Protein 4CHB (pdb70)

Structure (mmCIF, N/CA/C/O backbone):
data_4CHB
#
_entry.id   4CHB
#
_cell.length_a   117.700
_cell.length_b   117.700
_cell.length_c   106.650
_cell.angle_alpha   90.00
_cell.angle_beta   90.00
_cell.angle_gamma   90.00
#
_symmetry.space_group_name_H-M   'P 43 21 2'
#
loop_
_entity.id
_entity.type
_entity.pdbx_description
1 polymer 'KELCH-LIKE PROTEIN 2'
2 polymer 'SERINE/THREONINE-PROTEIN KINASE WNK4'
3 non-polymer 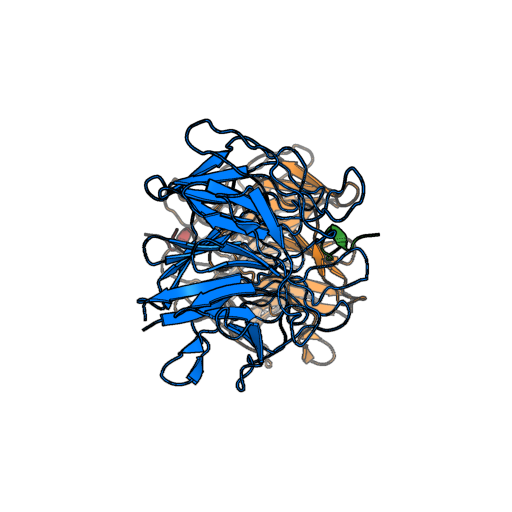1,2-ETHANEDIOL
4 non-polymer 'SULFATE ION'
5 non-polymer 'DODECAETHYLENE GLYCOL'
6 water water
#
loop_
_atom_site.group_PDB
_atom_site.id
_atom_site.type_symbol
_atom_site.label_a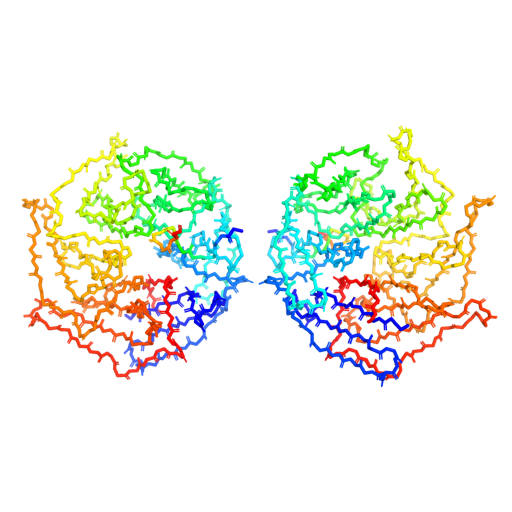tom_id
_atom_site.label_alt_id
_atom_site.label_comp_id
_atom_site.label_asym_id
_atom_site.label_entity_id
_atom_site.label_seq_id
_atom_site.pdbx_PDB_ins_code
_atom_site.Cartn_x
_atom_site.Cartn_y
_atom_site.Cartn_z
_atom_site.occupancy
_atom_site.B_iso_or_equiv
_atom_site.auth_seq_id
_atom_site.auth_comp_id
_atom_site.auth_asym_id
_atom_site.auth_atom_id
_atom_site.pdbx_PDB_model_num
ATOM 1 N N . PRO A 1 15 ? 14.140 -31.744 -14.754 1.00 39.54 306 PRO A N 1
ATOM 2 C CA . PRO A 1 15 ? 13.776 -33.006 -14.097 1.00 35.41 306 PRO A CA 1
ATOM 3 C C . PRO A 1 15 ? 12.303 -33.071 -13.715 1.00 28.50 306 PRO A C 1
ATOM 4 O O . PRO A 1 15 ? 11.864 -32.390 -12.788 1.00 31.24 306 PRO A O 1
ATOM 8 N N . LYS A 1 16 ? 11.550 -33.898 -14.429 1.00 27.37 307 LYS A N 1
ATOM 9 C CA . LYS A 1 16 ? 10.124 -34.021 -14.180 1.00 20.36 307 LYS A CA 1
ATOM 10 C C . LYS A 1 16 ? 9.768 -35.398 -13.651 1.00 19.60 307 LYS A C 1
ATOM 11 O O . LYS A 1 16 ? 10.503 -36.368 -13.851 1.00 22.36 307 LYS A O 1
ATOM 17 N N . LEU A 1 17 ? 8.630 -35.465 -12.970 1.00 16.21 308 LEU A N 1
ATOM 18 C CA . LEU A 1 17 ? 8.014 -36.720 -12.566 1.00 15.00 308 LEU A CA 1
ATOM 19 C C . LEU A 1 17 ? 6.591 -36.757 -13.087 1.00 13.96 308 LEU A C 1
ATOM 20 O O . LEU A 1 17 ? 5.868 -35.767 -12.998 1.00 17.48 308 LEU A O 1
ATOM 25 N N . MET A 1 18 ? 6.179 -37.898 -13.620 1.00 13.28 309 MET A N 1
ATOM 26 C CA . MET A 1 18 ? 4.788 -38.070 -14.013 1.00 12.25 309 MET A CA 1
ATOM 27 C C . MET A 1 18 ? 4.050 -38.728 -12.862 1.00 13.43 309 MET A C 1
ATOM 28 O O . MET A 1 18 ? 4.516 -39.723 -12.314 1.00 17.60 309 MET A O 1
ATOM 33 N N . VAL A 1 19 ? 2.916 -38.150 -12.480 1.00 10.32 310 VAL A N 1
ATOM 34 C CA . VAL A 1 19 ? 2.179 -38.641 -11.330 1.00 11.65 310 VAL A CA 1
ATOM 35 C C . VAL A 1 19 ? 0.843 -39.193 -11.799 1.00 11.06 310 VAL A C 1
ATOM 36 O O . VAL A 1 19 ? 0.103 -38.528 -12.540 1.00 12.69 310 VAL A O 1
ATOM 40 N N . VAL A 1 20 ? 0.544 -40.424 -11.388 1.00 8.92 311 VAL A N 1
ATOM 41 C CA . VAL A 1 20 ? -0.683 -41.092 -11.788 1.00 8.01 311 VAL A CA 1
ATOM 42 C C . VAL A 1 20 ? -1.468 -41.416 -10.536 1.00 7.60 311 VAL A C 1
ATOM 43 O O . VAL A 1 20 ? -0.968 -42.115 -9.658 1.00 11.37 311 VAL A O 1
ATOM 47 N N . VAL A 1 21 ? -2.690 -40.895 -10.463 1.00 7.41 312 VAL A N 1
ATOM 48 C CA . VAL A 1 21 ? -3.451 -40.894 -9.220 1.00 8.39 312 VAL A CA 1
ATOM 49 C C . VAL A 1 21 ? -4.766 -41.657 -9.349 1.00 10.60 312 VAL A C 1
ATOM 50 O O . VAL A 1 21 ? -5.629 -41.303 -10.143 1.00 10.45 312 VAL A O 1
ATOM 54 N N . GLY A 1 22 ? -4.925 -42.703 -8.551 1.00 8.65 313 GLY A N 1
ATOM 55 C CA . GLY A 1 22 ? -6.181 -43.433 -8.532 1.00 9.38 313 GLY A CA 1
ATOM 56 C C . GLY A 1 22 ? -6.495 -44.126 -9.846 1.00 7.47 313 GLY A C 1
ATOM 57 O O . GLY A 1 22 ? -5.600 -44.511 -10.594 1.00 10.14 313 GLY A O 1
ATOM 58 N N . GLY A 1 23 ? -7.781 -44.277 -10.134 1.00 8.77 314 GLY A N 1
ATOM 59 C CA . GLY A 1 23 ? -8.216 -44.993 -11.317 1.00 9.12 314 GLY A CA 1
ATOM 60 C C . GLY A 1 23 ? -8.954 -46.261 -10.936 1.00 8.94 314 GLY A C 1
ATOM 61 O O . GLY A 1 23 ? -9.183 -46.531 -9.747 1.00 9.54 314 GLY A O 1
ATOM 62 N N . GLN A 1 24 ? -9.346 -47.017 -11.952 1.00 9.04 315 GLN A N 1
ATOM 63 C CA . GLN A 1 24 ? -10.020 -48.301 -11.780 1.00 12.29 315 GLN A CA 1
ATOM 64 C C . GLN A 1 24 ? -9.104 -49.413 -12.218 1.00 13.02 315 GLN A C 1
ATOM 65 O O . GLN A 1 24 ? -8.554 -49.364 -13.327 1.00 15.03 315 GLN A O 1
ATOM 71 N N . ALA A 1 25 ? -8.964 -50.430 -11.380 1.00 12.79 316 ALA A N 1
ATOM 72 C CA . ALA A 1 25 ? -8.018 -51.499 -11.663 1.00 13.66 316 ALA A CA 1
ATOM 73 C C . ALA A 1 25 ? -8.397 -52.847 -11.037 1.00 17.33 316 ALA A C 1
ATOM 74 O O . ALA A 1 25 ? -7.575 -53.454 -10.358 1.00 27.41 316 ALA A O 1
ATOM 76 N N . PRO A 1 26 ? -9.622 -53.334 -11.280 1.00 18.79 317 PRO A N 1
ATOM 77 C CA . PRO A 1 26 ? -10.716 -52.782 -12.082 1.00 14.70 317 PRO A CA 1
ATOM 78 C C . PRO A 1 26 ? -11.690 -51.892 -11.300 1.00 13.64 317 PRO A C 1
ATOM 79 O O . PRO A 1 26 ? -12.517 -51.208 -11.905 1.00 17.10 317 PRO A O 1
ATOM 83 N N . LYS A 1 27 ? -11.598 -51.894 -9.971 1.00 17.59 318 LYS A N 1
ATOM 84 C CA . LYS A 1 27 ? -12.439 -51.008 -9.165 1.00 19.31 318 LYS A CA 1
ATOM 85 C C . LYS A 1 27 ? -11.609 -49.816 -8.712 1.00 12.97 318 LYS A C 1
ATOM 86 O O . LYS A 1 27 ? -10.386 -49.825 -8.872 1.00 11.79 318 LYS A O 1
ATOM 88 N N . ALA A 1 28 ? -12.261 -48.799 -8.150 1.00 13.59 319 ALA A N 1
ATOM 89 C CA . ALA A 1 28 ? -11.549 -47.599 -7.704 1.00 10.49 319 ALA A CA 1
ATOM 90 C C . ALA A 1 28 ? -10.434 -47.944 -6.710 1.00 11.86 319 ALA A C 1
ATOM 91 O O . ALA A 1 28 ? -10.635 -48.746 -5.788 1.00 13.03 319 ALA A O 1
ATOM 93 N N . ILE A 1 29 ? -9.265 -47.335 -6.903 1.00 10.68 320 ILE A N 1
ATOM 94 C CA . ILE A 1 29 ? -8.119 -47.603 -6.034 1.00 10.64 320 ILE A CA 1
ATOM 95 C C . ILE A 1 29 ? -7.562 -46.330 -5.397 1.00 11.34 320 ILE A C 1
ATOM 96 O O . ILE A 1 29 ? -7.908 -45.223 -5.806 1.00 9.36 320 ILE A O 1
ATOM 101 N N . ARG A 1 30 ? -6.691 -46.494 -4.400 1.00 11.45 321 ARG A N 1
ATOM 102 C CA . ARG A 1 30 ? -6.045 -45.365 -3.732 1.00 11.13 321 ARG A CA 1
ATOM 103 C C . ARG A 1 30 ? -4.637 -45.100 -4.279 1.00 9.69 321 ARG A C 1
ATOM 104 O O . ARG A 1 30 ? -4.045 -44.054 -4.005 1.00 11.99 321 ARG A O 1
ATOM 112 N N . SER A 1 31 ? -4.094 -46.058 -5.029 1.00 9.54 322 SER A N 1
ATOM 113 C CA . SER A 1 31 ? -2.690 -46.013 -5.436 1.00 10.10 322 SER A CA 1
ATOM 114 C C . SER A 1 31 ? -2.300 -44.735 -6.168 1.00 8.79 322 SER A C 1
ATOM 115 O O . SER A 1 31 ? -3.013 -44.275 -7.063 1.00 9.96 322 SER A O 1
ATOM 118 N N . VAL A 1 32 ? -1.165 -44.170 -5.767 1.00 10.62 323 VAL A N 1
ATOM 119 C CA . VAL A 1 32 ? -0.552 -43.042 -6.461 1.00 8.84 323 VAL A CA 1
ATOM 120 C C . VAL A 1 32 ? 0.844 -43.469 -6.892 1.00 11.08 323 VAL A C 1
ATOM 121 O O . VAL A 1 32 ? 1.665 -43.861 -6.059 1.00 12.76 323 VAL A O 1
ATOM 125 N N . GLU A 1 33 ? 1.101 -43.431 -8.196 1.00 17.95 324 GLU A N 1
ATOM 126 C CA . GLU A 1 33 ? 2.398 -43.845 -8.712 1.00 17.27 324 GLU A CA 1
ATOM 127 C C . GLU A 1 33 ? 3.101 -42.679 -9.380 1.00 15.63 324 GLU A C 1
ATOM 128 O O . GLU A 1 33 ? 2.466 -41.801 -9.964 1.00 16.44 324 GLU A O 1
ATOM 134 N N A CYS A 1 34 ? 4.423 -42.718 -9.344 0.44 15.26 325 CYS A N 1
ATOM 135 N N B CYS A 1 34 ? 4.421 -42.647 -9.248 0.56 15.22 325 CYS A N 1
ATOM 136 C CA A CYS A 1 34 ? 5.235 -41.630 -9.851 0.44 15.51 325 CYS A CA 1
ATOM 137 C CA B CYS A 1 34 ? 5.232 -41.624 -9.891 0.56 14.94 325 CYS A CA 1
ATOM 138 C C A CYS A 1 34 ? 6.336 -42.162 -10.761 0.44 14.79 325 CYS A C 1
ATOM 139 C C B CYS A 1 34 ? 6.211 -42.283 -10.836 0.56 14.85 325 CYS A C 1
ATOM 140 O O A CYS A 1 34 ? 7.112 -43.017 -10.340 0.44 15.50 325 CYS A O 1
ATOM 141 O O B CYS A 1 34 ? 6.785 -43.324 -10.516 0.56 15.61 325 CYS A O 1
ATOM 146 N N . TYR A 1 35 ? 6.399 -41.679 -12.002 1.00 14.76 326 TYR A N 1
ATOM 147 C CA . TYR A 1 35 ? 7.416 -42.150 -12.929 1.00 15.58 326 TYR A CA 1
ATOM 148 C C . TYR A 1 35 ? 8.582 -41.178 -12.956 1.00 15.88 326 TYR A C 1
ATOM 149 O O . TYR A 1 35 ? 8.404 -39.999 -13.251 1.00 15.73 326 TYR A O 1
ATOM 158 N N . ASP A 1 36 ? 9.768 -41.692 -12.645 1.00 16.77 327 ASP A N 1
ATOM 159 C CA . ASP A 1 36 ? 11.002 -40.913 -12.662 1.00 17.82 327 ASP A CA 1
ATOM 160 C C . ASP A 1 36 ? 11.679 -41.141 -14.004 1.00 19.31 327 ASP A C 1
ATOM 161 O O . ASP A 1 36 ? 12.151 -42.240 -14.288 1.00 20.15 327 ASP A O 1
ATOM 166 N N . PHE A 1 37 ? 11.728 -40.100 -14.828 1.00 19.97 328 PHE A N 1
ATOM 167 C CA . PHE A 1 37 ? 12.251 -40.233 -16.186 1.00 21.83 328 PHE A CA 1
ATOM 168 C C . PHE A 1 37 ? 13.753 -40.482 -16.221 1.00 26.65 328 PHE A C 1
ATOM 169 O O . PHE A 1 37 ? 14.258 -41.110 -17.155 1.00 27.04 328 PHE A O 1
ATOM 177 N N . LYS A 1 38 ? 14.472 -39.971 -15.227 1.00 26.51 329 LYS A N 1
ATOM 178 C CA . LYS A 1 38 ? 15.916 -40.179 -15.162 1.00 27.83 329 LYS A CA 1
ATOM 179 C C . LYS A 1 38 ? 16.248 -41.614 -14.743 1.00 29.38 329 LYS A C 1
ATOM 180 O O . LYS A 1 38 ? 17.077 -42.274 -15.367 1.00 29.68 329 LYS A O 1
ATOM 182 N N . GLU A 1 39 ? 15.612 -42.082 -13.671 1.00 28.86 330 GLU A N 1
ATOM 183 C CA . GLU A 1 39 ? 15.805 -43.448 -13.195 1.00 25.47 330 GLU A CA 1
ATOM 184 C C . GLU A 1 39 ? 15.132 -44.445 -14.144 1.00 24.83 330 GLU A C 1
ATOM 185 O O . GLU A 1 39 ? 15.516 -45.611 -14.207 1.00 25.81 330 GLU A O 1
ATOM 191 N N . GLU A 1 40 ? 14.128 -43.964 -14.876 1.00 24.35 331 GLU A N 1
ATOM 192 C CA . GLU A 1 40 ? 13.285 -44.801 -15.731 1.00 22.98 331 GLU A CA 1
ATOM 193 C C . GLU A 1 40 ? 12.590 -45.905 -14.916 1.00 22.02 331 GLU A C 1
ATOM 194 O O . GLU A 1 40 ? 12.546 -47.068 -15.317 1.00 22.72 331 GLU A O 1
ATOM 200 N N . ARG A 1 41 ? 12.046 -45.521 -13.765 1.00 14.85 332 ARG A N 1
ATOM 201 C CA . ARG A 1 41 ? 11.323 -46.451 -12.893 1.00 13.67 332 ARG A CA 1
ATOM 202 C C . ARG A 1 41 ? 10.050 -45.826 -12.340 1.00 16.01 332 ARG A C 1
ATOM 203 O O . ARG A 1 41 ? 9.972 -44.606 -12.145 1.00 13.19 332 ARG A O 1
ATOM 211 N N . TRP A 1 42 ? 9.057 -46.671 -12.068 1.00 13.01 333 TRP A N 1
ATOM 212 C CA . TRP A 1 42 ? 7.856 -46.261 -11.351 1.00 11.55 333 TRP A CA 1
ATOM 213 C C . TRP A 1 42 ? 8.034 -46.421 -9.852 1.00 11.98 333 TRP A C 1
ATOM 214 O O . TRP A 1 42 ? 8.730 -47.331 -9.394 1.00 13.93 333 TRP A O 1
ATOM 225 N N . HIS A 1 43 ? 7.379 -45.553 -9.097 1.00 11.00 334 HIS A N 1
ATOM 226 C CA . HIS A 1 43 ? 7.359 -45.652 -7.640 1.00 11.09 334 HIS A CA 1
ATOM 227 C C . HIS A 1 43 ? 5.984 -45.382 -7.066 1.00 15.59 334 HIS A C 1
ATOM 228 O O . HIS A 1 43 ? 5.275 -44.493 -7.535 1.00 19.78 334 HIS A O 1
ATOM 235 N N . GLN A 1 44 ? 5.625 -46.126 -6.021 1.00 11.82 335 GLN A N 1
ATOM 236 C CA . GLN A 1 44 ? 4.430 -45.793 -5.258 1.00 12.86 335 GLN A CA 1
ATOM 237 C C . GLN A 1 44 ? 4.758 -44.690 -4.267 1.00 15.28 335 GLN A C 1
ATOM 238 O O . GLN A 1 44 ? 5.740 -44.790 -3.533 1.00 20.12 335 GLN A O 1
ATOM 244 N N . VAL A 1 45 ? 3.940 -43.644 -4.231 1.00 12.11 336 VAL A N 1
ATOM 245 C CA . VAL A 1 45 ? 4.104 -42.609 -3.222 1.00 13.01 336 VAL A CA 1
ATOM 246 C C . VAL A 1 45 ? 2.849 -42.589 -2.340 1.00 13.17 336 VAL A C 1
ATOM 247 O O . VAL A 1 45 ? 2.072 -43.549 -2.349 1.00 12.64 336 VAL A O 1
ATOM 251 N N . ALA A 1 46 ? 2.658 -41.544 -1.541 1.00 10.96 337 ALA A N 1
ATOM 252 C CA . ALA A 1 46 ? 1.560 -41.550 -0.575 1.00 14.27 337 ALA A CA 1
ATOM 253 C C . ALA A 1 46 ? 0.216 -41.802 -1.260 1.00 11.77 337 ALA A C 1
ATOM 254 O O . ALA A 1 46 ? -0.133 -41.114 -2.201 1.00 11.69 337 ALA A O 1
ATOM 256 N N A GLU A 1 47 ? -0.519 -42.806 -0.800 0.53 12.97 338 GLU A N 1
ATOM 257 N N B GLU A 1 47 ? -0.520 -42.793 -0.761 0.47 12.66 338 GLU A N 1
ATOM 258 C CA A GLU A 1 47 ? -1.784 -43.135 -1.444 0.53 10.90 338 GLU A CA 1
ATOM 259 C CA B GLU A 1 47 ? -1.822 -43.153 -1.319 0.47 11.38 338 GLU A CA 1
ATOM 260 C C A GLU A 1 47 ? -2.838 -42.081 -1.135 0.53 9.62 338 GLU A C 1
ATOM 261 C C B GLU A 1 47 ? -2.844 -42.042 -1.123 0.47 9.62 338 GLU A C 1
ATOM 262 O O A GLU A 1 47 ? -2.748 -41.380 -0.129 0.53 11.10 338 GLU A O 1
ATOM 263 O O B GLU A 1 47 ? -2.736 -41.256 -0.184 0.47 11.82 338 GLU A O 1
ATOM 274 N N . LEU A 1 48 ? -3.831 -41.979 -2.014 1.00 9.12 339 LEU A N 1
ATOM 275 C CA . LEU A 1 48 ? -4.989 -41.121 -1.788 1.00 10.02 339 LEU A CA 1
ATOM 276 C C . LEU A 1 48 ? -5.623 -41.505 -0.474 1.00 9.50 339 LEU A C 1
ATOM 277 O O . LEU A 1 48 ? -5.608 -42.673 -0.095 1.00 14.07 339 LEU A O 1
ATOM 282 N N . PRO A 1 49 ? -6.183 -40.529 0.237 1.00 10.73 340 PRO A N 1
ATOM 283 C CA . PRO A 1 49 ? -6.856 -40.851 1.502 1.00 12.63 340 PRO A CA 1
ATOM 284 C C . PRO A 1 49 ? -8.049 -41.787 1.325 1.00 11.87 340 PRO A C 1
ATOM 285 O O . PRO A 1 49 ? -8.358 -42.586 2.217 1.00 14.99 340 PRO A O 1
ATOM 289 N N . SER A 1 50 ? -8.704 -41.679 0.175 1.00 9.60 341 SER A N 1
ATOM 290 C CA . SER A 1 50 ? -9.868 -42.487 -0.147 1.00 9.54 341 SER A CA 1
ATOM 291 C C . SER A 1 50 ? -9.767 -42.969 -1.590 1.00 9.30 341 SER A C 1
ATOM 292 O O . SER A 1 50 ? -9.224 -42.257 -2.437 1.00 13.34 341 SER A O 1
ATOM 295 N N . ARG A 1 51 ? -10.315 -44.152 -1.879 1.00 9.22 342 ARG A N 1
ATOM 296 C CA . ARG A 1 51 ? -10.347 -44.688 -3.251 1.00 9.28 342 ARG A CA 1
ATOM 297 C C . ARG A 1 51 ? -11.007 -43.707 -4.216 1.00 9.63 342 ARG A C 1
ATOM 298 O O . ARG A 1 51 ? -12.090 -43.192 -3.937 1.00 9.24 342 ARG A O 1
ATOM 306 N N . ARG A 1 52 ? -10.376 -43.469 -5.360 1.00 7.95 343 ARG A N 1
ATOM 307 C CA . ARG A 1 52 ? -10.951 -42.572 -6.356 1.00 7.51 343 ARG A CA 1
ATOM 308 C C . ARG A 1 52 ? -10.626 -43.005 -7.758 1.00 9.20 343 ARG A C 1
ATOM 309 O O . ARG A 1 52 ? -9.502 -43.407 -8.039 1.00 10.25 343 ARG A O 1
ATOM 317 N N . CYS A 1 53 ? -11.610 -42.880 -8.640 1.00 7.32 344 CYS A N 1
ATOM 318 C CA . CYS A 1 53 ? -11.358 -42.901 -10.069 1.00 7.31 344 CYS A CA 1
ATOM 319 C C . CYS A 1 53 ? -12.170 -41.772 -10.694 1.00 7.94 344 CYS A C 1
ATOM 320 O O . CYS A 1 53 ? -12.982 -41.149 -10.010 1.00 8.03 344 CYS A O 1
ATOM 323 N N . ARG A 1 54 ? -11.924 -41.496 -11.972 1.00 7.14 345 ARG A N 1
ATOM 324 C CA . ARG A 1 54 ? -12.717 -40.515 -12.713 1.00 7.99 345 ARG A CA 1
ATOM 325 C C . ARG A 1 54 ? -12.623 -39.107 -12.129 1.00 6.90 345 ARG A C 1
ATOM 326 O O . ARG A 1 54 ? -13.545 -38.296 -12.291 1.00 9.54 345 ARG A O 1
ATOM 334 N N . ALA A 1 55 ? -11.496 -38.810 -11.485 1.00 9.03 346 ALA A N 1
ATOM 335 C CA . ALA A 1 55 ? -11.257 -37.498 -10.912 1.00 9.93 346 ALA A CA 1
ATOM 336 C C . ALA A 1 55 ? -10.487 -36.596 -11.862 1.00 9.30 346 ALA A C 1
ATOM 337 O O . ALA A 1 55 ? -9.761 -37.068 -12.738 1.00 14.87 346 ALA A O 1
ATOM 339 N N . GLY A 1 56 ? -10.630 -35.291 -11.673 1.00 8.72 347 GLY A N 1
ATOM 340 C CA . GLY A 1 56 ? -9.778 -34.337 -12.356 1.00 7.58 347 GLY A CA 1
ATOM 341 C C . GLY A 1 56 ? -8.447 -34.245 -11.641 1.00 9.22 347 GLY A C 1
ATOM 342 O O . GLY A 1 56 ? -8.345 -34.521 -10.442 1.00 10.69 347 GLY A O 1
ATOM 343 N N . MET A 1 57 ? -7.419 -33.851 -12.378 1.00 13.19 348 MET A N 1
ATOM 344 C CA . MET A 1 57 ? -6.085 -33.804 -11.822 1.00 12.83 348 MET A CA 1
ATOM 345 C C . MET A 1 57 ? -5.307 -32.640 -12.405 1.00 15.70 348 MET A C 1
ATOM 346 O O . MET A 1 57 ? -5.208 -32.501 -13.627 1.00 17.04 348 MET A O 1
ATOM 351 N N . VAL A 1 58 ? -4.751 -31.800 -11.541 1.00 11.88 349 VAL A N 1
ATOM 352 C CA . VAL A 1 58 ? -3.935 -30.690 -12.019 1.00 11.06 349 VAL A CA 1
ATOM 353 C C . VAL A 1 58 ? -2.760 -30.429 -11.110 1.00 12.34 349 VAL A C 1
ATOM 354 O O . VAL A 1 58 ? -2.746 -30.840 -9.959 1.00 13.78 349 VAL A O 1
ATOM 358 N N . TYR A 1 59 ? -1.776 -29.726 -11.646 1.00 10.35 350 TYR A N 1
ATOM 359 C CA . TYR A 1 59 ? -0.637 -29.254 -10.879 1.00 13.19 350 TYR A CA 1
ATOM 360 C C . TYR A 1 59 ? -0.788 -27.749 -10.738 1.00 16.37 350 TYR A C 1
ATOM 361 O O . TYR A 1 59 ? -0.811 -27.033 -11.736 1.00 15.12 350 TYR A O 1
ATOM 370 N N . MET A 1 60 ? -0.879 -27.258 -9.509 1.00 13.69 351 MET A N 1
ATOM 371 C CA . MET A 1 60 ? -1.076 -25.834 -9.305 1.00 15.06 351 MET A CA 1
ATOM 372 C C . MET A 1 60 ? -0.418 -25.419 -8.007 1.00 13.80 351 MET A C 1
ATOM 373 O O . MET A 1 60 ? -0.572 -26.102 -6.995 1.00 14.61 351 MET A O 1
ATOM 378 N N . ALA A 1 61 ? 0.319 -24.314 -8.047 1.00 17.75 352 ALA A N 1
ATOM 379 C CA . ALA A 1 61 ? 0.969 -23.783 -6.855 1.00 21.62 352 ALA A CA 1
ATOM 380 C C . ALA A 1 61 ? 1.858 -24.826 -6.174 1.00 21.67 352 ALA A C 1
ATOM 381 O O . ALA A 1 61 ? 1.966 -24.849 -4.948 1.00 21.23 352 ALA A O 1
ATOM 383 N N . GLY A 1 62 ? 2.484 -25.691 -6.967 1.00 18.73 353 GLY A N 1
ATOM 384 C CA . GLY A 1 62 ? 3.397 -26.694 -6.435 1.00 18.35 353 GLY A CA 1
ATOM 385 C C . GLY A 1 62 ? 2.723 -27.930 -5.857 1.00 17.58 353 GLY A C 1
ATOM 386 O O . GLY A 1 62 ? 3.391 -28.825 -5.327 1.00 15.79 353 GLY A O 1
ATOM 387 N N . LEU A 1 63 ? 1.401 -27.983 -5.966 1.00 14.62 354 LEU A N 1
ATOM 388 C CA . LEU A 1 63 ? 0.628 -29.093 -5.434 1.00 13.17 354 LEU A CA 1
ATOM 389 C C . LEU A 1 63 ? -0.110 -29.843 -6.534 1.00 13.32 354 LEU A C 1
ATOM 390 O O . LEU A 1 63 ? -0.436 -29.271 -7.575 1.00 14.86 354 LEU A O 1
ATOM 395 N N . VAL A 1 64 ? -0.390 -31.116 -6.290 1.00 10.00 355 VAL A N 1
ATOM 396 C CA . VAL A 1 64 ? -1.274 -31.857 -7.175 1.00 9.93 355 VAL A CA 1
ATOM 397 C C . VAL A 1 64 ? -2.677 -31.848 -6.582 1.00 12.78 355 VAL A C 1
ATOM 398 O O . VAL A 1 64 ? -2.866 -32.257 -5.435 1.00 14.55 355 VAL A O 1
ATOM 402 N N . PHE A 1 65 ? -3.646 -31.350 -7.346 1.00 10.03 356 PHE A N 1
ATOM 403 C CA . PHE A 1 65 ? -5.036 -31.344 -6.906 1.00 9.05 356 PHE A CA 1
ATOM 404 C C . PHE A 1 65 ? -5.800 -32.483 -7.563 1.00 10.67 356 PHE A C 1
ATOM 405 O O . PHE A 1 65 ? -5.816 -32.618 -8.799 1.00 10.01 356 PHE A O 1
ATOM 413 N N . ALA A 1 66 ? -6.417 -33.308 -6.721 1.00 8.18 357 ALA A N 1
ATOM 414 C CA . ALA A 1 66 ? -7.310 -34.365 -7.158 1.00 7.73 357 ALA A CA 1
ATOM 415 C C . ALA A 1 66 ? -8.726 -33.882 -6.915 1.00 10.84 357 ALA A C 1
ATOM 416 O O . ALA A 1 66 ? -9.080 -33.525 -5.800 1.00 10.87 357 ALA A O 1
ATOM 418 N N . VAL A 1 67 ? -9.524 -33.848 -7.975 1.00 7.62 358 VAL A N 1
ATOM 419 C CA . VAL A 1 67 ? -10.784 -33.126 -7.946 1.00 8.12 358 VAL A CA 1
ATOM 420 C C . VAL A 1 67 ? -11.961 -34.035 -8.246 1.00 7.83 358 VAL A C 1
ATOM 421 O O . VAL A 1 67 ? -12.059 -34.557 -9.355 1.00 9.22 358 VAL A O 1
ATOM 425 N N . GLY A 1 68 ? -12.867 -34.205 -7.283 1.00 8.64 359 GLY A N 1
ATOM 426 C CA . GLY A 1 68 ? -14.075 -34.987 -7.514 1.00 8.41 359 GLY A CA 1
ATOM 427 C C . GLY A 1 68 ? -13.790 -36.457 -7.765 1.00 8.99 359 GLY A C 1
ATOM 428 O O . GLY A 1 68 ? -12.880 -37.027 -7.162 1.00 10.40 359 GLY A O 1
ATOM 429 N N . GLY A 1 69 ? -14.574 -37.065 -8.652 1.00 7.34 360 GLY A N 1
ATOM 430 C CA . GLY A 1 69 ? -14.428 -38.472 -8.971 1.00 7.19 360 GLY A CA 1
ATOM 431 C C . GLY A 1 69 ? -15.516 -39.356 -8.382 1.00 7.51 360 GLY A C 1
ATOM 432 O O . GLY A 1 69 ? -16.627 -38.913 -8.062 1.00 7.15 360 GLY A O 1
ATOM 433 N N . PHE A 1 70 ? -15.154 -40.625 -8.222 1.00 6.92 361 PHE A N 1
ATOM 434 C CA . PHE A 1 70 ? -16.089 -41.707 -7.928 1.00 9.22 361 PHE A CA 1
ATOM 435 C C . PHE A 1 70 ? -15.379 -42.641 -6.973 1.00 10.24 361 PHE A C 1
ATOM 436 O O . PHE A 1 70 ? -14.208 -42.947 -7.185 1.00 9.47 361 PHE A O 1
ATOM 444 N N . ASN A 1 71 ? -16.041 -43.071 -5.900 1.00 9.21 362 ASN A N 1
ATOM 445 C CA . ASN A 1 71 ? -15.348 -43.920 -4.931 1.00 10.05 362 ASN A CA 1
ATOM 446 C C . ASN A 1 71 ? -15.722 -45.389 -5.045 1.00 11.32 362 ASN A C 1
ATOM 447 O O . ASN A 1 71 ? -15.412 -46.190 -4.155 1.00 14.69 362 ASN A O 1
ATOM 452 N N . GLY A 1 72 ? -16.375 -45.738 -6.150 1.00 11.51 363 GLY A N 1
ATOM 453 C CA . GLY A 1 72 ? -16.850 -47.088 -6.376 1.00 12.52 363 GLY A CA 1
ATOM 454 C C . GLY A 1 72 ? -18.331 -47.211 -6.080 1.00 11.49 363 GLY A C 1
ATOM 455 O O . GLY A 1 72 ? -18.979 -48.162 -6.521 1.00 15.85 363 GLY A O 1
ATOM 456 N N . SER A 1 73 ? -18.869 -46.242 -5.335 1.00 10.89 364 SER A N 1
ATOM 457 C CA . SER A 1 73 ? -20.277 -46.253 -4.938 1.00 11.73 364 SER A CA 1
ATOM 458 C C . SER A 1 73 ? -20.992 -44.973 -5.334 1.00 12.74 364 SER A C 1
ATOM 459 O O . SER A 1 73 ? -22.045 -44.999 -5.983 1.00 14.61 364 SER A O 1
ATOM 462 N N . LEU A 1 74 ? -20.429 -43.855 -4.889 1.00 11.46 365 LEU A N 1
ATOM 463 C CA . LEU A 1 74 ? -21.020 -42.542 -5.087 1.00 8.12 365 LEU A CA 1
ATOM 464 C C . LEU A 1 74 ? -20.066 -41.621 -5.825 1.00 7.68 365 LEU A C 1
ATOM 465 O O . LEU A 1 74 ? -18.838 -41.740 -5.707 1.00 10.35 365 LEU A O 1
ATOM 470 N N . ARG A 1 75 ? -20.640 -40.695 -6.581 1.00 8.01 366 ARG A N 1
ATOM 471 C CA . ARG A 1 75 ? -19.881 -39.586 -7.150 1.00 8.69 366 ARG A CA 1
ATOM 472 C C . ARG A 1 75 ? -19.662 -38.548 -6.066 1.00 10.20 366 ARG A C 1
ATOM 473 O O . ARG A 1 75 ? -20.537 -38.342 -5.222 1.00 11.05 366 ARG A O 1
ATOM 481 N N . VAL A 1 76 ? -18.499 -37.905 -6.057 1.00 7.99 367 VAL A N 1
ATOM 482 C CA . VAL A 1 76 ? -18.133 -37.086 -4.899 1.00 7.54 367 VAL A CA 1
ATOM 483 C C . VAL A 1 76 ? -17.844 -35.626 -5.244 1.00 8.18 367 VAL A C 1
ATOM 484 O O . VAL A 1 76 ? -17.579 -35.283 -6.400 1.00 9.24 367 VAL A O 1
ATOM 488 N N . ARG A 1 77 ? -17.897 -34.768 -4.229 1.00 8.07 368 ARG A N 1
ATOM 489 C CA . ARG A 1 77 ? -17.548 -33.367 -4.403 1.00 8.37 368 ARG A CA 1
ATOM 490 C C . ARG A 1 77 ? -16.252 -33.034 -3.659 1.00 8.65 368 ARG A C 1
ATOM 491 O O . ARG A 1 77 ? -15.873 -31.874 -3.552 1.00 9.35 368 ARG A O 1
ATOM 499 N N . THR A 1 78 ? -15.562 -34.059 -3.167 1.00 8.48 369 THR A N 1
ATOM 500 C CA . THR A 1 78 ? -14.316 -33.854 -2.436 1.00 8.78 369 THR A CA 1
ATOM 501 C C . THR A 1 78 ? -13.166 -33.416 -3.336 1.00 8.59 369 THR A C 1
ATOM 502 O O . THR A 1 78 ? -13.149 -33.679 -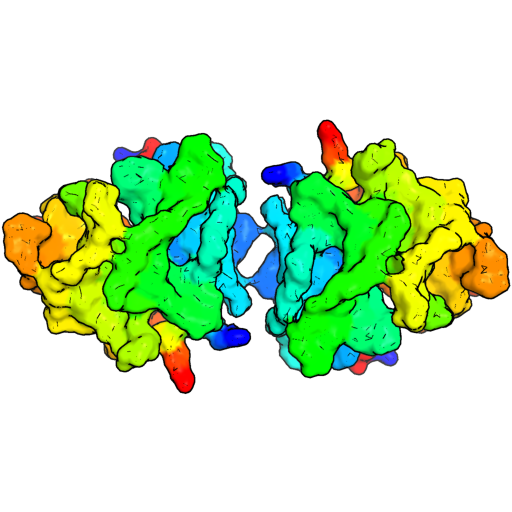4.552 1.00 8.15 369 THR A O 1
ATOM 506 N N . VAL A 1 79 ? -12.207 -32.738 -2.715 1.00 9.07 370 VAL A N 1
ATOM 507 C CA . VAL A 1 79 ? -11.006 -32.254 -3.379 1.00 9.03 370 VAL A CA 1
ATOM 508 C C . VAL A 1 79 ? -9.860 -32.423 -2.398 1.00 9.54 370 VAL A C 1
ATOM 509 O O . VAL A 1 79 ? -10.010 -32.093 -1.227 1.00 11.95 370 VAL A O 1
ATOM 513 N N . ASP A 1 80 ? -8.731 -32.961 -2.855 1.00 9.94 371 ASP A N 1
ATOM 514 C CA . ASP A 1 80 ? -7.555 -33.103 -1.999 1.00 11.10 371 ASP A CA 1
ATOM 515 C C . ASP A 1 80 ? -6.337 -32.602 -2.727 1.00 12.21 371 ASP A C 1
ATOM 516 O O . ASP A 1 80 ? -6.290 -32.638 -3.955 1.00 11.32 371 ASP A O 1
ATOM 521 N N . SER A 1 81 ? -5.360 -32.109 -1.979 1.00 11.26 372 SER A N 1
ATOM 522 C CA . SER A 1 81 ? -4.135 -31.647 -2.593 1.00 11.86 372 SER A CA 1
ATOM 523 C C . SER A 1 81 ? -2.968 -32.452 -2.051 1.00 10.93 372 SER A C 1
ATOM 524 O O . SER A 1 81 ? -2.935 -32.800 -0.866 1.00 12.85 372 SER A O 1
ATOM 527 N N . TYR A 1 82 ? -2.026 -32.749 -2.940 1.00 9.85 373 TYR A N 1
ATOM 528 C CA . TYR A 1 82 ? -0.841 -33.532 -2.613 1.00 10.20 373 TYR A CA 1
ATOM 529 C C . TYR A 1 82 ? 0.384 -32.629 -2.647 1.00 12.69 373 TYR A C 1
ATOM 530 O O . TYR A 1 82 ? 0.629 -31.946 -3.636 1.00 12.46 373 TYR A O 1
ATOM 539 N N . ASP A 1 83 ? 1.135 -32.612 -1.546 1.00 13.46 374 ASP A N 1
ATOM 540 C CA . ASP A 1 83 ? 2.395 -31.887 -1.460 1.00 14.58 374 ASP A CA 1
ATOM 541 C C . ASP A 1 83 ? 3.519 -32.883 -1.736 1.00 14.77 374 ASP A C 1
ATOM 542 O O . ASP A 1 83 ? 3.781 -33.752 -0.921 1.00 17.61 374 ASP A O 1
ATOM 547 N N . PRO A 1 84 ? 4.167 -32.775 -2.904 1.00 18.24 375 PRO A N 1
ATOM 548 C CA . PRO A 1 84 ? 5.171 -33.759 -3.336 1.00 15.79 375 PRO A CA 1
ATOM 549 C C . PRO A 1 84 ? 6.428 -33.772 -2.480 1.00 22.76 375 PRO A C 1
ATOM 550 O O . PRO A 1 84 ? 7.159 -34.762 -2.467 1.00 28.16 375 PRO A O 1
ATOM 554 N N . VAL A 1 85 ? 6.683 -32.671 -1.793 1.00 17.16 376 VAL A N 1
ATOM 555 C CA . VAL A 1 85 ? 7.862 -32.559 -0.946 1.00 18.95 376 VAL A CA 1
ATOM 556 C C . VAL A 1 85 ? 7.614 -33.285 0.370 1.00 24.25 376 VAL A C 1
ATOM 557 O O . VAL A 1 85 ? 8.461 -34.045 0.842 1.00 28.01 376 VAL A O 1
ATOM 561 N N . LYS A 1 86 ? 6.441 -33.056 0.948 1.00 17.39 377 LYS A N 1
ATOM 562 C CA . LYS A 1 86 ? 6.079 -33.698 2.206 1.00 18.48 377 LYS A CA 1
ATOM 563 C C . LYS A 1 86 ? 5.482 -35.086 1.987 1.00 17.74 377 LYS A C 1
ATOM 564 O O . LYS A 1 86 ? 5.365 -35.862 2.938 1.00 17.87 377 LYS A O 1
ATOM 568 N N . ASP A 1 87 ? 5.106 -35.390 0.743 1.00 16.45 378 ASP A N 1
ATOM 569 C CA . ASP A 1 87 ? 4.494 -36.680 0.401 1.00 15.66 378 ASP A CA 1
ATOM 570 C C . ASP A 1 87 ? 3.247 -36.903 1.256 1.00 14.27 378 ASP A C 1
ATOM 571 O O . ASP A 1 87 ? 3.097 -37.934 1.919 1.00 16.06 378 ASP A O 1
ATOM 576 N N . GLN A 1 88 ? 2.363 -35.910 1.237 1.00 13.92 379 GLN A N 1
ATOM 577 C CA . GLN A 1 88 ? 1.174 -35.896 2.085 1.00 13.71 379 GLN A CA 1
ATOM 578 C C . GLN A 1 88 ? -0.017 -35.340 1.335 1.00 12.88 379 GLN A C 1
ATOM 579 O O . GLN A 1 88 ? 0.121 -34.345 0.624 1.00 12.89 379 GLN A O 1
ATOM 585 N N . TRP A 1 89 ? -1.189 -35.942 1.548 1.00 12.37 380 TRP A N 1
ATOM 586 C CA . TRP A 1 89 ? -2.449 -35.416 1.028 1.00 12.69 380 TRP A CA 1
ATOM 587 C C . TRP A 1 89 ? -3.190 -34.626 2.107 1.00 12.18 380 TRP A C 1
ATOM 588 O O . TRP A 1 89 ? -3.197 -35.011 3.275 1.00 15.92 380 TRP A O 1
ATOM 599 N N . THR A 1 90 ? -3.835 -33.541 1.694 1.00 12.38 381 THR A N 1
ATOM 600 C CA . THR A 1 90 ? -4.625 -32.695 2.590 1.00 12.60 381 THR A CA 1
ATOM 601 C C . THR A 1 90 ? -5.956 -32.366 1.930 1.00 12.47 381 THR A C 1
ATOM 602 O O . THR A 1 90 ? -5.994 -32.065 0.746 1.00 13.61 381 THR A O 1
ATOM 606 N N . SER A 1 91 ? -7.045 -32.385 2.697 1.00 15.08 382 SER A N 1
ATOM 607 C CA . SER A 1 91 ? -8.351 -32.002 2.153 1.00 13.38 382 SER A CA 1
ATOM 608 C C . SER A 1 91 ? -8.392 -30.514 1.840 1.00 12.35 382 SER A C 1
ATOM 609 O O . SER A 1 91 ? -7.845 -29.698 2.589 1.00 15.38 382 SER A O 1
ATOM 612 N N . VAL A 1 92 ? -9.016 -30.167 0.719 1.00 13.25 383 VAL A N 1
ATOM 613 C CA . VAL A 1 92 ? -9.334 -28.771 0.454 1.00 15.96 383 VAL A CA 1
ATOM 614 C C . VAL A 1 92 ? -10.865 -28.656 0.372 1.00 13.59 383 VAL A C 1
ATOM 615 O O . VAL A 1 92 ? -11.569 -29.661 0.479 1.00 14.28 383 VAL A O 1
ATOM 619 N N . ALA A 1 93 ? -11.374 -27.439 0.213 1.00 14.03 384 ALA A N 1
ATOM 620 C CA . ALA A 1 93 ? -12.815 -27.209 0.175 1.00 12.83 384 ALA A CA 1
ATOM 621 C C . ALA A 1 93 ? -13.512 -28.109 -0.843 1.00 11.73 384 ALA A C 1
ATOM 622 O O . ALA A 1 93 ? -13.031 -28.271 -1.964 1.00 12.63 384 ALA A O 1
ATOM 624 N N . ASN A 1 94 ? -14.634 -28.697 -0.438 1.00 12.58 385 ASN A N 1
ATOM 625 C CA . ASN A 1 94 ? -15.504 -29.410 -1.373 1.00 10.79 385 ASN A CA 1
ATOM 626 C C . ASN A 1 94 ? -16.009 -28.494 -2.473 1.00 10.98 385 ASN A C 1
ATOM 627 O O . ASN A 1 94 ? -16.285 -27.310 -2.238 1.00 12.73 385 ASN A O 1
ATOM 632 N N . MET A 1 95 ? -16.176 -29.063 -3.664 1.00 10.42 386 MET A N 1
ATOM 633 C CA . MET A 1 95 ? -16.872 -28.365 -4.733 1.00 10.75 386 MET A CA 1
ATOM 634 C C . MET A 1 95 ? -18.339 -28.166 -4.386 1.00 11.71 386 MET A C 1
ATOM 635 O O . MET A 1 95 ? -18.883 -28.838 -3.504 1.00 13.68 386 MET A O 1
ATOM 640 N N . ARG A 1 96 ? -18.980 -27.254 -5.104 1.00 12.71 387 ARG A N 1
ATOM 641 C CA . ARG A 1 96 ? -20.417 -27.068 -5.001 1.00 12.33 387 ARG A CA 1
ATOM 642 C C . ARG A 1 96 ? -21.147 -28.332 -5.436 1.00 12.75 387 ARG A C 1
ATOM 643 O O . ARG A 1 96 ? -22.063 -28.806 -4.763 1.00 17.31 387 ARG A O 1
ATOM 648 N N . ASP A 1 97 ? -20.735 -28.874 -6.578 1.00 12.10 388 ASP A N 1
ATOM 649 C CA . ASP A 1 97 ? -21.419 -30.023 -7.168 1.00 11.75 388 ASP A CA 1
ATOM 650 C C . ASP A 1 97 ? -20.582 -31.291 -7.117 1.00 10.02 388 ASP A C 1
ATOM 651 O O . ASP A 1 97 ? -19.354 -31.237 -7.227 1.00 9.82 388 ASP A O 1
ATOM 656 N N . ARG A 1 98 ? -21.246 -32.434 -6.959 1.00 11.14 389 ARG A N 1
ATOM 657 C CA . ARG A 1 98 ? -20.590 -33.717 -7.219 1.00 8.77 389 ARG A CA 1
ATOM 658 C C . ARG A 1 98 ? -20.203 -33.762 -8.687 1.00 7.82 389 ARG A C 1
ATOM 659 O O . ARG A 1 98 ? -21.020 -33.455 -9.564 1.00 9.40 389 ARG A O 1
ATOM 667 N N . ARG A 1 99 ? -18.967 -34.149 -8.969 1.00 7.48 390 ARG A N 1
ATOM 668 C CA . ARG A 1 99 ? -18.490 -34.221 -10.347 1.00 7.73 390 ARG A CA 1
ATOM 669 C C . ARG A 1 99 ? -17.579 -35.417 -10.516 1.00 7.19 390 ARG A C 1
ATOM 670 O O . ARG A 1 99 ? -16.547 -35.504 -9.859 1.00 10.20 390 ARG A O 1
ATOM 678 N N . SER A 1 100 ? -17.962 -36.313 -11.418 1.00 6.26 391 SER A N 1
ATOM 679 C CA . SER A 1 100 ? -17.153 -37.472 -11.769 1.00 7.31 391 SER A CA 1
ATOM 680 C C . SER A 1 100 ? -17.040 -37.496 -13.292 1.00 5.79 391 SER A C 1
ATOM 681 O O . SER A 1 100 ? -18.015 -37.200 -13.971 1.00 8.19 391 SER A O 1
ATOM 684 N N . THR A 1 101 ? -15.868 -37.860 -13.816 1.00 6.93 392 THR A N 1
ATOM 685 C CA . THR A 1 101 ? -15.548 -37.819 -15.272 1.00 5.95 392 THR A CA 1
ATOM 686 C C . THR A 1 101 ? -15.567 -36.365 -15.788 1.00 7.64 392 THR A C 1
ATOM 687 O O . THR A 1 101 ? -15.812 -36.086 -16.966 1.00 8.16 392 THR A O 1
ATOM 691 N N . LEU A 1 102 ? -15.281 -35.444 -14.883 1.00 8.17 393 LEU A N 1
ATOM 692 C CA . LEU A 1 102 ? -15.049 -34.061 -15.237 1.00 6.48 393 LEU A CA 1
ATOM 693 C C . LEU A 1 102 ? -13.654 -33.881 -15.819 1.00 6.05 393 LEU A C 1
ATOM 694 O O . LEU A 1 102 ? -12.802 -34.778 -15.742 1.00 9.76 393 LEU A O 1
ATOM 699 N N . GLY A 1 103 ? -13.422 -32.694 -16.368 1.00 8.94 394 GLY A N 1
ATOM 700 C CA . GLY A 1 103 ? -12.072 -32.269 -16.694 1.00 7.82 394 GLY A CA 1
ATOM 701 C C . GLY A 1 103 ? -11.671 -31.162 -15.743 1.00 10.31 394 GLY A C 1
ATOM 702 O O . GLY A 1 103 ? -12.513 -30.391 -15.325 1.00 11.08 394 GLY A O 1
ATOM 703 N N . ALA A 1 104 ? -10.392 -31.089 -15.394 1.00 9.60 395 ALA A N 1
ATOM 704 C CA . ALA A 1 104 ? -9.900 -30.010 -14.537 1.00 7.38 395 ALA A CA 1
ATOM 705 C C . ALA A 1 104 ? -8.684 -29.353 -15.171 1.00 9.60 395 ALA A C 1
ATOM 706 O O . ALA A 1 104 ? -7.847 -30.032 -15.762 1.00 11.28 395 ALA A O 1
ATOM 708 N N . ALA A 1 105 ? -8.586 -28.037 -15.043 1.00 8.94 396 ALA A N 1
ATOM 709 C CA . ALA A 1 105 ? -7.458 -27.314 -15.609 1.00 9.20 396 ALA A CA 1
ATOM 710 C C . ALA A 1 105 ? -7.205 -26.046 -14.849 1.00 11.58 396 ALA A C 1
ATOM 711 O O . ALA A 1 105 ? -8.107 -25.516 -14.212 1.00 13.57 396 ALA A O 1
ATOM 713 N N . VAL A 1 106 ? -5.975 -25.549 -14.943 1.00 10.79 397 VAL A N 1
ATOM 714 C CA . VAL A 1 106 ? -5.616 -24.273 -14.357 1.00 10.86 397 VAL A CA 1
ATOM 715 C C . VAL A 1 106 ? -5.562 -23.198 -15.438 1.00 13.07 397 VAL A C 1
ATOM 716 O O . VAL A 1 106 ? -4.936 -23.383 -16.486 1.00 14.29 397 VAL A O 1
ATOM 720 N N . LEU A 1 107 ? -6.218 -22.074 -15.176 1.00 13.63 398 LEU A N 1
ATOM 721 C CA . LEU A 1 107 ? -6.198 -20.937 -16.086 1.00 14.92 398 LEU A CA 1
ATOM 722 C C . LEU A 1 107 ? -6.124 -19.656 -15.276 1.00 18.06 398 LEU A C 1
ATOM 723 O O . LEU A 1 107 ? -6.990 -19.404 -14.438 1.00 17.04 398 LEU A O 1
ATOM 728 N N . ASN A 1 108 ? -5.089 -18.854 -15.522 1.00 18.61 399 ASN A N 1
ATOM 729 C CA . ASN A 1 108 ? -4.892 -17.597 -14.800 1.00 20.94 399 ASN A CA 1
ATOM 730 C C . ASN A 1 108 ? -4.946 -17.760 -13.281 1.00 20.41 399 ASN A C 1
ATOM 731 O O . ASN A 1 108 ? -5.539 -16.935 -12.586 1.00 22.53 399 ASN A O 1
ATOM 736 N N . GLY A 1 109 ? -4.347 -18.833 -12.772 1.00 22.02 400 GLY A N 1
ATOM 737 C CA . GLY A 1 109 ? -4.240 -19.022 -11.336 1.00 23.79 400 GLY A CA 1
ATOM 738 C C . GLY A 1 109 ? -5.493 -19.568 -10.678 1.00 23.03 400 GLY A C 1
ATOM 739 O O . GLY A 1 109 ? -5.546 -19.697 -9.457 1.00 22.27 400 GLY A O 1
ATOM 740 N N . LEU A 1 110 ? -6.510 -19.866 -11.482 1.00 16.10 401 LEU A N 1
ATOM 741 C CA . LEU A 1 110 ? -7.727 -20.493 -10.971 1.00 15.86 401 LEU A CA 1
ATOM 742 C C . LEU A 1 110 ? -7.825 -21.941 -11.434 1.00 12.24 401 LEU A C 1
ATOM 743 O O . LEU A 1 110 ? -7.442 -22.268 -12.560 1.00 13.72 401 LEU A O 1
ATOM 748 N N . LEU A 1 111 ? -8.352 -22.802 -10.570 1.00 12.92 402 LEU A N 1
ATOM 749 C CA . LEU A 1 111 ? -8.575 -24.205 -10.913 1.00 11.73 402 LEU A CA 1
ATOM 750 C C . LEU A 1 111 ? -10.023 -24.406 -11.334 1.00 12.43 402 LEU A C 1
ATOM 751 O O . LEU A 1 111 ? -10.937 -24.162 -10.551 1.00 13.75 402 LEU A O 1
ATOM 756 N N . TYR A 1 112 ? -10.227 -24.825 -12.582 1.00 9.60 403 TYR A N 1
ATOM 757 C CA . TYR A 1 112 ? -11.565 -25.030 -13.109 1.00 9.86 403 TYR A CA 1
ATOM 758 C C . TYR A 1 112 ? -11.945 -26.496 -13.099 1.00 12.32 403 TYR A C 1
ATOM 759 O O . TYR A 1 112 ? -11.167 -27.352 -13.543 1.00 11.53 403 TYR A O 1
ATOM 768 N N . ALA A 1 113 ? -13.149 -26.773 -12.596 1.00 8.81 404 ALA A N 1
ATOM 769 C CA . ALA A 1 113 ? -13.753 -28.097 -12.666 1.00 8.19 404 ALA A CA 1
ATOM 770 C C . ALA A 1 113 ? -14.876 -28.037 -13.684 1.00 7.52 404 ALA A C 1
ATOM 771 O O . ALA A 1 113 ? -15.874 -27.328 -13.488 1.00 8.59 404 ALA A O 1
ATOM 773 N N . VAL A 1 114 ? -14.700 -28.769 -14.779 1.00 6.93 405 VAL A N 1
ATOM 774 C CA . VAL A 1 114 ? -15.529 -28.598 -15.961 1.00 5.47 405 VAL A CA 1
ATOM 775 C C . VAL A 1 114 ? -16.406 -29.812 -16.203 1.00 5.68 405 VAL A C 1
ATOM 776 O O . VAL A 1 114 ? -15.903 -30.904 -16.399 1.00 7.10 405 VAL A O 1
ATOM 780 N N . GLY A 1 115 ? -17.717 -29.611 -16.205 1.00 5.09 406 GLY A N 1
ATOM 781 C CA . GLY A 1 115 ? -18.640 -30.677 -16.550 1.00 6.48 406 GLY A CA 1
ATOM 782 C C . GLY A 1 115 ? -18.572 -31.881 -15.637 1.00 6.90 406 GLY A C 1
ATOM 783 O O . GLY A 1 115 ? -18.383 -31.758 -14.422 1.00 8.29 406 GLY A O 1
ATOM 784 N N . GLY A 1 116 ? -18.728 -33.061 -16.230 1.00 6.63 407 GLY A N 1
ATOM 785 C CA . GLY A 1 116 ? -18.763 -34.287 -15.457 1.00 5.73 407 GLY A CA 1
ATOM 786 C C . GLY A 1 116 ? -20.176 -34.802 -15.284 1.00 6.11 407 GLY A C 1
ATOM 787 O O . GLY A 1 116 ? -21.086 -34.468 -16.045 1.00 8.16 407 GLY A O 1
ATOM 788 N N . PHE A 1 117 ? -20.341 -35.612 -14.250 1.00 6.85 408 PHE A N 1
ATOM 789 C CA . PHE A 1 117 ? -21.565 -36.353 -13.986 1.00 6.62 408 PHE A CA 1
ATOM 790 C C . PHE A 1 117 ? -21.769 -36.329 -12.484 1.00 6.38 408 PHE A C 1
ATOM 791 O O . PHE A 1 117 ? -20.819 -36.582 -11.729 1.00 9.16 408 PHE A O 1
ATOM 799 N N . ASP A 1 118 ? -22.983 -36.028 -12.030 1.00 7.30 409 ASP A N 1
ATOM 800 C CA . ASP A 1 118 ? -23.196 -35.888 -10.588 1.00 9.77 409 ASP A CA 1
ATOM 801 C C . ASP A 1 118 ? -23.909 -37.092 -9.982 1.00 12.04 409 ASP A C 1
ATOM 802 O O . ASP A 1 118 ? -24.324 -37.061 -8.813 1.00 14.40 409 ASP A O 1
ATOM 807 N N . GLY A 1 119 ? -24.034 -38.159 -10.764 1.00 11.53 410 GLY A N 1
ATOM 808 C CA . GLY A 1 119 ? -24.779 -39.339 -10.353 1.00 12.50 410 GLY A CA 1
ATOM 809 C C . GLY A 1 119 ? -26.187 -39.388 -10.928 1.00 14.38 410 GLY A C 1
ATOM 810 O O . GLY A 1 119 ? -26.830 -40.436 -10.932 1.00 19.83 410 GLY A O 1
ATOM 811 N N A SER A 1 120 ? -26.658 -38.261 -11.449 0.49 11.52 411 SER A N 1
ATOM 812 N N B SER A 1 120 ? -26.666 -38.238 -11.394 0.51 11.87 411 SER A N 1
ATOM 813 C CA A SER A 1 120 ? -28.008 -38.192 -11.998 0.49 12.05 411 SER A CA 1
ATOM 814 C CA B SER A 1 120 ? -28.008 -38.112 -11.958 0.51 12.33 411 SER A CA 1
ATOM 815 C C A SER A 1 120 ? -27.986 -37.797 -13.467 0.49 11.07 411 SER A C 1
ATOM 816 C C B SER A 1 120 ? -27.918 -37.831 -13.446 0.51 10.75 411 SER A C 1
ATOM 817 O O A SER A 1 120 ? -28.597 -38.464 -14.303 0.49 12.43 411 SER A O 1
ATOM 818 O O B SER A 1 120 ? -28.406 -38.606 -14.271 0.51 12.85 411 SER A O 1
ATOM 823 N N . THR A 1 121 ? -27.295 -36.708 -13.782 1.00 11.24 412 THR A N 1
ATOM 824 C CA . THR A 1 121 ? -27.131 -36.323 -15.179 1.00 10.04 412 THR A CA 1
ATOM 825 C C . THR A 1 121 ? -25.781 -35.678 -15.418 1.00 11.03 412 THR A C 1
ATOM 826 O O . THR A 1 121 ? -25.117 -35.186 -14.496 1.00 8.93 412 THR A O 1
ATOM 830 N N . GLY A 1 122 ? -25.366 -35.701 -16.676 1.00 8.63 413 GLY A N 1
ATOM 831 C CA . GLY A 1 122 ? -24.164 -35.004 -17.077 1.00 6.22 413 GLY A CA 1
ATOM 832 C C . GLY A 1 122 ? -24.349 -33.520 -16.865 1.00 7.83 413 GLY A C 1
ATOM 833 O O . GLY A 1 122 ? -25.465 -33.015 -16.862 1.00 8.19 413 GLY A O 1
ATOM 834 N N . LEU A 1 123 ? -23.231 -32.824 -16.696 1.00 8.27 414 LEU A N 1
ATOM 835 C CA . LEU A 1 123 ? -23.241 -31.426 -16.314 1.00 10.36 414 LEU A CA 1
ATOM 836 C C . LEU A 1 123 ? -22.730 -30.499 -17.407 1.00 6.21 414 LEU A C 1
ATOM 837 O O . LEU A 1 123 ? -21.724 -30.782 -18.063 1.00 7.91 414 LEU A O 1
ATOM 842 N N . SER A 1 124 ? -23.425 -29.375 -17.588 1.00 7.78 415 SER A N 1
ATOM 843 C CA . SER A 1 124 ? -22.834 -28.281 -18.360 1.00 7.28 415 SER A CA 1
ATOM 844 C C . SER A 1 124 ? -22.209 -27.270 -17.410 1.00 6.12 415 SER A C 1
ATOM 845 O O . SER A 1 124 ? -21.434 -26.398 -17.823 1.00 9.40 415 SER A O 1
ATOM 848 N N . SER A 1 125 ? -22.506 -27.400 -16.125 1.00 8.27 416 SER A N 1
ATOM 849 C CA . SER A 1 125 ? -21.984 -26.431 -15.177 1.00 7.60 416 SER A CA 1
ATOM 850 C C . SER A 1 125 ? -20.467 -26.530 -15.012 1.00 7.84 416 SER A C 1
ATOM 851 O O . SER A 1 125 ? -19.849 -27.561 -15.262 1.00 9.16 416 SER A O 1
ATOM 854 N N . VAL A 1 126 ? -19.886 -25.422 -14.577 1.00 7.98 417 VAL A N 1
ATOM 855 C CA . VAL A 1 126 ? -18.453 -25.287 -14.405 1.00 7.21 417 VAL A CA 1
ATOM 856 C C . VAL A 1 126 ? -18.228 -24.504 -13.131 1.00 7.69 417 VAL A C 1
ATOM 857 O O . VAL A 1 126 ? -18.934 -23.543 -12.874 1.00 8.56 417 VAL A O 1
ATOM 861 N N . GLU A 1 127 ? -17.260 -24.905 -12.323 1.00 7.78 418 GLU A N 1
ATOM 862 C CA . GLU A 1 127 ? -16.923 -24.081 -11.167 1.00 9.81 418 GLU A CA 1
ATOM 863 C C . GLU A 1 127 ? -15.416 -23.878 -11.069 1.00 8.94 418 GLU A C 1
ATOM 864 O O . GLU A 1 127 ? -14.636 -24.626 -11.654 1.00 10.47 418 GLU A O 1
ATOM 870 N N . ALA A 1 128 ? -15.018 -22.834 -10.355 1.00 9.88 419 ALA A N 1
ATOM 871 C CA . ALA A 1 128 ? -13.611 -22.469 -10.253 1.00 12.06 419 ALA A CA 1
ATOM 872 C C . ALA A 1 128 ? -13.213 -22.339 -8.795 1.00 11.03 419 ALA A C 1
ATOM 873 O O . ALA A 1 128 ? -14.016 -21.942 -7.954 1.00 14.07 419 ALA A O 1
ATOM 875 N N . TYR A 1 129 ? -11.955 -22.655 -8.515 1.00 11.60 420 TYR A N 1
ATOM 876 C CA . TYR A 1 129 ? -11.431 -22.663 -7.163 1.00 12.97 420 TYR A CA 1
ATOM 877 C C . TYR A 1 129 ? -10.360 -21.609 -7.013 1.00 15.79 420 TYR A C 1
ATOM 878 O O . TYR A 1 129 ? -9.423 -21.556 -7.812 1.00 14.42 420 TYR A O 1
ATOM 887 N N . ASN A 1 130 ? -10.513 -20.770 -5.993 1.00 14.48 421 ASN A N 1
ATOM 888 C CA . ASN A 1 130 ? -9.515 -19.768 -5.648 1.00 16.27 421 ASN A CA 1
ATOM 889 C C . ASN A 1 130 ? -8.729 -20.256 -4.446 1.00 18.69 421 ASN A C 1
ATOM 890 O O . ASN A 1 130 ? -9.266 -20.360 -3.341 1.00 19.90 421 ASN A O 1
ATOM 895 N N . ILE A 1 131 ? -7.461 -20.572 -4.675 1.00 18.97 422 ILE A N 1
ATOM 896 C CA . ILE A 1 131 ? -6.626 -21.158 -3.638 1.00 20.12 422 ILE A CA 1
ATOM 897 C C . ILE A 1 131 ? -6.345 -20.174 -2.507 1.00 23.62 422 ILE A C 1
ATOM 898 O O . ILE A 1 131 ? -6.076 -20.578 -1.378 1.00 24.87 422 ILE A O 1
ATOM 903 N N . LYS A 1 132 ? -6.408 -18.881 -2.806 1.00 20.37 423 LYS A N 1
ATOM 904 C CA . LYS A 1 132 ? -6.174 -17.868 -1.780 1.00 25.64 423 LYS A CA 1
ATOM 905 C C . LYS A 1 132 ? -7.271 -17.869 -0.716 1.00 26.70 423 LYS A C 1
ATOM 906 O O . LYS A 1 132 ? -7.002 -17.636 0.464 1.00 29.59 423 LYS A O 1
ATOM 909 N N . SER A 1 133 ? -8.506 -18.127 -1.129 1.00 24.22 424 SER A N 1
ATOM 910 C CA . SER A 1 133 ? -9.628 -18.097 -0.197 1.00 26.17 424 SER A CA 1
ATOM 911 C C . SER A 1 133 ? -10.171 -19.489 0.125 1.00 24.14 424 SER A C 1
ATOM 912 O O . SER A 1 133 ? -11.043 -19.628 0.985 1.00 25.26 424 SER A O 1
ATOM 915 N N . ASN A 1 134 ? -9.662 -20.510 -0.566 1.00 22.74 425 ASN A N 1
ATOM 916 C CA . ASN A 1 134 ? -10.162 -21.878 -0.405 1.00 20.80 425 ASN A CA 1
ATOM 917 C C . ASN A 1 134 ? -11.673 -21.934 -0.634 1.00 21.62 425 ASN A C 1
ATOM 918 O O . ASN A 1 134 ? -12.411 -22.542 0.150 1.00 20.84 425 ASN A O 1
ATOM 923 N N . GLU A 1 135 ? -12.120 -21.288 -1.711 1.00 18.50 426 GLU A N 1
ATOM 924 C CA . GLU A 1 135 ? -13.536 -21.248 -2.069 1.00 17.40 426 GLU A CA 1
ATOM 925 C C . GLU A 1 135 ? -13.760 -21.655 -3.517 1.00 17.03 426 GLU A C 1
ATOM 926 O O . GLU A 1 135 ? -12.956 -21.337 -4.398 1.00 17.20 426 GLU A O 1
ATOM 932 N N . TRP A 1 136 ? -14.861 -22.362 -3.753 1.00 14.19 427 TRP A N 1
ATOM 933 C CA . TRP A 1 136 ? -15.338 -22.654 -5.101 1.00 12.98 427 TRP A CA 1
ATOM 934 C C . TRP A 1 136 ? -16.494 -21.730 -5.467 1.00 16.78 427 TRP A C 1
ATOM 935 O O . TRP A 1 136 ? -17.320 -21.401 -4.620 1.00 20.90 427 TRP A O 1
ATOM 946 N N . PHE A 1 137 ? -16.584 -21.351 -6.736 1.00 13.61 428 PHE A N 1
ATOM 947 C CA . PHE A 1 137 ? -17.730 -20.583 -7.212 1.00 14.45 428 PHE A CA 1
ATOM 948 C C . PHE A 1 137 ? -18.058 -20.997 -8.640 1.00 15.05 428 PHE A C 1
ATOM 949 O O . PHE A 1 137 ? -17.168 -21.345 -9.415 1.00 14.13 428 PHE A O 1
ATOM 957 N N . HIS A 1 138 ? -19.341 -20.986 -8.985 1.00 16.55 429 HIS A N 1
ATOM 958 C CA . HIS A 1 138 ? -19.721 -21.300 -10.358 1.00 14.69 429 HIS A CA 1
ATOM 959 C C . HIS A 1 138 ? -19.283 -20.191 -11.305 1.00 12.72 429 HIS A C 1
ATOM 960 O O . HIS A 1 138 ? -19.242 -19.019 -10.939 1.00 16.54 429 HIS A O 1
ATOM 967 N N . VAL A 1 139 ? -18.937 -20.580 -12.521 1.00 11.62 430 VAL A N 1
ATOM 968 C CA . VAL A 1 139 ? -18.724 -19.628 -13.603 1.00 12.21 430 VAL A CA 1
ATOM 969 C C . VAL A 1 139 ? -19.731 -19.988 -14.689 1.00 13.43 430 VAL A C 1
ATOM 970 O O . VAL A 1 139 ? -20.629 -20.802 -14.457 1.00 13.11 430 VAL A O 1
ATOM 974 N N . ALA A 1 140 ? -19.613 -19.377 -15.861 1.00 13.77 431 ALA A N 1
ATOM 975 C CA . ALA A 1 140 ? -20.581 -19.642 -16.918 1.00 11.83 431 ALA A CA 1
ATOM 976 C C . ALA A 1 140 ? -20.577 -21.116 -17.279 1.00 9.62 431 ALA A C 1
ATOM 977 O O . ALA A 1 140 ? -19.512 -21.736 -17.368 1.00 8.76 431 ALA A O 1
ATOM 979 N N . PRO A 1 141 ? -21.768 -21.688 -17.490 1.00 8.47 432 PRO A N 1
ATOM 980 C CA . PRO A 1 141 ? -21.836 -23.084 -17.930 1.00 10.43 432 PRO A CA 1
ATOM 981 C C . PRO A 1 141 ? -21.537 -23.240 -19.414 1.00 9.81 432 PRO A C 1
ATOM 982 O O . PRO A 1 141 ? -21.654 -22.285 -20.191 1.00 9.52 432 PRO A O 1
ATOM 986 N N . MET A 1 142 ? -21.170 -24.460 -19.800 1.00 7.92 433 MET A N 1
ATOM 987 C CA . MET A 1 142 ? -20.925 -24.783 -21.206 1.00 7.49 433 MET A CA 1
ATOM 988 C C . MET A 1 142 ? -22.205 -24.801 -22.022 1.00 10.54 433 MET A C 1
ATOM 989 O O . MET A 1 142 ? -23.311 -24.864 -21.484 1.00 10.09 433 MET A O 1
ATOM 994 N N . ASN A 1 143 ? -22.049 -24.782 -23.339 1.00 8.88 434 ASN A N 1
ATOM 995 C CA . ASN A 1 143 ? -23.195 -24.828 -24.215 1.00 8.85 434 ASN A CA 1
ATOM 996 C C . ASN A 1 143 ? -23.891 -26.179 -24.191 1.00 9.83 434 ASN A C 1
ATOM 997 O O . ASN A 1 143 ? -25.111 -26.256 -24.335 1.00 15.29 434 ASN A O 1
ATOM 1002 N N . THR A 1 144 ? -23.118 -27.234 -23.965 1.00 8.52 435 THR A N 1
ATOM 1003 C CA A THR A 1 144 ? -23.700 -28.565 -23.897 0.44 8.14 435 THR A CA 1
ATOM 1004 C CA B THR A 1 144 ? -23.598 -28.613 -23.975 0.56 8.28 435 THR A CA 1
ATOM 1005 C C . THR A 1 144 ? -23.224 -29.300 -22.658 1.00 8.52 435 THR A C 1
ATOM 1006 O O . THR A 1 144 ? -22.149 -29.026 -22.121 1.00 8.95 435 THR A O 1
ATOM 1013 N N . ARG A 1 145 ? -24.077 -30.191 -22.156 1.00 6.80 436 ARG A N 1
ATOM 1014 C CA . ARG A 1 145 ? -23.670 -31.051 -21.051 1.00 6.96 436 ARG A CA 1
ATOM 1015 C C . ARG A 1 145 ? -22.577 -31.972 -21.551 1.00 6.24 436 ARG A C 1
ATOM 1016 O O . ARG A 1 145 ? -22.680 -32.527 -22.648 1.00 7.93 436 ARG A O 1
ATOM 1024 N N . ARG A 1 146 ? -21.534 -32.159 -20.753 1.00 5.17 437 ARG A N 1
ATOM 1025 C CA . ARG A 1 146 ? -20.437 -33.034 -21.145 1.00 6.72 437 ARG A CA 1
ATOM 1026 C C . ARG A 1 146 ? -19.948 -33.846 -19.955 1.00 5.76 437 ARG A C 1
ATOM 1027 O O . ARG A 1 146 ? -19.240 -33.316 -19.093 1.00 8.19 437 ARG A O 1
ATOM 1035 N N . SER A 1 147 ? -20.330 -35.114 -19.890 1.00 5.15 438 SER A N 1
ATOM 1036 C CA . SER A 1 147 ? -19.634 -36.021 -18.986 1.00 4.37 438 SER A CA 1
ATOM 1037 C C . SER A 1 147 ? -18.478 -36.675 -19.753 1.00 7.50 438 SER A C 1
ATOM 1038 O O . SER A 1 147 ? -18.401 -36.545 -20.982 1.00 6.08 438 SER A O 1
ATOM 1041 N N . SER A 1 148 ? -17.557 -37.326 -19.042 1.00 5.25 439 SER A N 1
ATOM 1042 C CA . SER A 1 148 ? -16.364 -37.914 -19.683 1.00 5.93 439 SER A CA 1
ATOM 1043 C C . SER A 1 148 ? -15.712 -36.922 -20.645 1.00 5.25 439 SER A C 1
ATOM 1044 O O . SER A 1 148 ? -15.402 -37.233 -21.812 1.00 6.34 439 SER A O 1
ATOM 1047 N N . VAL A 1 149 ? -15.503 -35.716 -20.136 1.00 6.21 440 VAL A N 1
ATOM 1048 C CA . VAL A 1 149 ? -15.000 -34.608 -20.919 1.00 6.15 440 VAL A CA 1
ATOM 1049 C C . VAL A 1 149 ? -13.507 -34.407 -20.642 1.00 10.11 440 VAL A C 1
ATOM 1050 O O . VAL A 1 149 ? -13.046 -34.551 -19.504 1.00 12.29 440 VAL A O 1
ATOM 1054 N N . GLY A 1 150 ? -12.751 -34.102 -21.692 1.00 5.94 441 GLY A N 1
ATOM 1055 C CA . GLY A 1 150 ? -11.348 -33.763 -21.549 1.00 10.33 441 GLY A CA 1
ATOM 1056 C C . GLY A 1 150 ? -11.167 -32.265 -21.666 1.00 9.31 441 GLY A C 1
ATOM 1057 O O . GLY A 1 150 ? -11.926 -31.595 -22.361 1.00 7.97 441 GLY A O 1
ATOM 1058 N N . VAL A 1 151 ? -10.159 -31.725 -20.992 1.00 7.42 442 VAL A N 1
ATOM 1059 C CA . VAL A 1 151 ? -9.925 -30.286 -21.068 1.00 7.08 442 VAL A CA 1
ATOM 1060 C C . VAL A 1 151 ? -8.440 -29.966 -21.224 1.00 7.14 442 VAL A C 1
ATOM 1061 O O . VAL A 1 151 ? -7.561 -30.727 -20.813 1.00 10.64 442 VAL A O 1
ATOM 1065 N N . GLY A 1 152 ? -8.172 -28.815 -21.816 1.00 8.16 443 GLY A N 1
ATOM 1066 C CA . GLY A 1 152 ? -6.814 -28.352 -21.953 1.00 10.14 443 GLY A CA 1
ATOM 1067 C C . GLY A 1 152 ? -6.798 -26.847 -22.041 1.00 9.29 443 GLY A C 1
ATOM 1068 O O . GLY A 1 152 ? -7.794 -26.225 -22.401 1.00 11.67 443 GLY A O 1
ATOM 1069 N N . VAL A 1 153 ? -5.664 -26.257 -21.696 1.00 9.62 444 VAL A N 1
ATOM 1070 C CA . VAL A 1 153 ? -5.504 -24.814 -21.771 1.00 9.67 444 VAL A CA 1
ATOM 1071 C C . VAL A 1 153 ? -4.377 -24.478 -22.723 1.00 13.47 444 VAL A C 1
ATOM 1072 O O . VAL A 1 153 ? -3.259 -25.004 -22.602 1.00 12.68 444 VAL A O 1
ATOM 1076 N N . VAL A 1 154 ? -4.673 -23.608 -23.677 1.00 12.29 445 VAL A N 1
ATOM 1077 C CA . VAL A 1 154 ? -3.653 -23.131 -24.594 1.00 13.20 445 VAL A CA 1
ATOM 1078 C C . VAL A 1 154 ? -3.989 -21.695 -24.993 1.00 15.64 445 VAL A C 1
ATOM 1079 O O . VAL A 1 154 ? -5.155 -21.359 -25.218 1.00 16.24 445 VAL A O 1
ATOM 1083 N N . GLY A 1 155 ? -2.964 -20.851 -25.056 1.00 17.94 446 GLY A N 1
ATOM 1084 C CA . GLY A 1 155 ? -3.134 -19.467 -25.463 1.00 21.39 446 GLY A CA 1
ATOM 1085 C C . GLY A 1 155 ? -4.132 -18.686 -24.625 1.00 22.77 446 GLY A C 1
ATOM 1086 O O . GLY A 1 155 ? -4.880 -17.862 -25.149 1.00 24.41 446 GLY A O 1
ATOM 1087 N N . GLY A 1 156 ? -4.155 -18.956 -23.324 1.00 18.08 447 GLY A N 1
ATOM 1088 C CA . GLY A 1 156 ? -5.001 -18.210 -22.408 1.00 19.42 447 GLY A CA 1
ATOM 1089 C C . GLY A 1 156 ? -6.477 -18.566 -22.457 1.00 15.20 447 GLY A C 1
ATOM 1090 O O . GLY A 1 156 ? -7.301 -17.860 -21.872 1.00 18.15 447 GLY A O 1
ATOM 1091 N N . LEU A 1 157 ? -6.812 -19.656 -23.147 1.00 13.18 448 LEU A N 1
ATOM 1092 C CA . LEU A 1 157 ? -8.189 -20.119 -23.256 1.00 11.00 448 LEU A CA 1
ATOM 1093 C C . LEU A 1 157 ? -8.328 -21.558 -22.757 1.00 11.50 448 LEU A C 1
ATOM 1094 O O . LEU A 1 157 ? -7.406 -22.363 -22.887 1.00 12.18 448 LEU A O 1
ATOM 1099 N N . LEU A 1 158 ? -9.485 -21.879 -22.196 1.00 9.89 449 LEU A N 1
ATOM 1100 C CA . LEU A 1 158 ? -9.756 -23.226 -21.713 1.00 9.17 449 LEU A CA 1
ATOM 1101 C C . LEU A 1 158 ? -10.668 -23.942 -22.697 1.00 12.73 449 LEU A C 1
ATOM 1102 O O . LEU A 1 158 ? -11.680 -23.385 -23.115 1.00 13.97 449 LEU A O 1
ATOM 1107 N N . TYR A 1 159 ? -10.319 -25.180 -23.050 1.00 8.29 450 TYR A N 1
ATOM 1108 C CA . TYR A 1 159 ? -11.068 -25.941 -24.050 1.00 6.96 450 TYR A CA 1
ATOM 1109 C C . TYR A 1 159 ? -11.686 -27.169 -23.437 1.00 8.78 450 TYR A C 1
ATOM 1110 O O . TYR A 1 159 ? -11.020 -27.892 -22.695 1.00 8.85 450 TYR A O 1
ATOM 1119 N N . ALA A 1 160 ? -12.960 -27.400 -23.741 1.00 7.06 451 ALA A N 1
ATOM 1120 C CA . ALA A 1 160 ? -13.661 -28.598 -23.321 1.00 6.70 451 ALA A CA 1
ATOM 1121 C C . ALA A 1 160 ? -13.917 -29.438 -24.560 1.00 6.91 451 ALA A C 1
ATOM 1122 O O . ALA A 1 160 ? -14.587 -28.994 -25.499 1.00 8.26 451 ALA A O 1
ATOM 1124 N N . VAL A 1 161 ? -13.366 -30.646 -24.552 1.00 4.86 452 VAL A N 1
ATOM 1125 C CA . VAL A 1 161 ? -13.240 -31.468 -25.749 1.00 6.03 452 VAL A CA 1
ATOM 1126 C C . VAL A 1 161 ? -14.115 -32.708 -25.707 1.00 7.29 452 VAL A C 1
ATOM 1127 O O . VAL A 1 161 ? -13.934 -33.577 -24.848 1.00 7.43 452 VAL A O 1
ATOM 1131 N N . GLY A 1 162 ? -15.042 -32.813 -26.650 1.00 9.40 453 GLY A N 1
ATOM 1132 C CA . GLY A 1 162 ? -15.883 -33.996 -26.733 1.00 7.41 453 GLY A CA 1
ATOM 1133 C C . GLY A 1 162 ? -16.665 -34.283 -25.461 1.00 5.70 453 GLY A C 1
ATOM 1134 O O . GLY A 1 162 ? -17.159 -33.372 -24.799 1.00 6.70 453 GLY A O 1
ATOM 1135 N N . GLY A 1 163 ? -16.780 -35.564 -25.136 1.00 6.42 454 GLY A N 1
ATOM 1136 C CA . GLY A 1 163 ? -17.517 -35.985 -23.961 1.00 4.29 454 GLY A CA 1
ATOM 1137 C C . GLY A 1 163 ? -18.802 -36.664 -24.378 1.00 5.52 454 GLY A C 1
ATOM 1138 O O . GLY A 1 163 ? -18.968 -37.084 -25.528 1.00 8.57 454 GLY A O 1
ATOM 1139 N N . TYR A 1 164 ? -19.725 -36.764 -23.430 1.00 7.36 455 TYR A N 1
ATOM 1140 C CA . TYR A 1 164 ? -20.997 -37.436 -23.647 1.00 5.10 455 TYR A CA 1
ATOM 1141 C C . TYR A 1 164 ? -22.119 -36.516 -23.223 1.00 6.91 455 TYR A C 1
ATOM 1142 O O . TYR A 1 164 ? -22.066 -35.922 -22.136 1.00 6.13 455 TYR A O 1
ATOM 1151 N N . ASP A 1 165 ? -23.128 -36.397 -24.089 1.00 5.21 456 ASP A N 1
ATOM 1152 C CA . ASP A 1 165 ? -24.284 -35.545 -23.830 1.00 6.92 456 ASP A CA 1
ATOM 1153 C C . ASP A 1 165 ? -25.518 -36.379 -23.624 1.00 5.96 456 ASP A C 1
ATOM 1154 O O . ASP A 1 165 ? -26.096 -36.890 -24.576 1.00 8.08 456 ASP A O 1
ATOM 1159 N N . VAL A 1 166 ? -25.962 -36.489 -22.378 1.00 6.58 457 VAL A N 1
ATOM 1160 C CA . VAL A 1 166 ? -27.110 -37.341 -22.111 1.00 6.72 457 VAL A CA 1
ATOM 1161 C C . VAL A 1 166 ? -28.418 -36.818 -22.731 1.00 7.27 457 VAL A C 1
ATOM 1162 O O . VAL A 1 166 ? -29.346 -37.585 -22.948 1.00 7.89 457 VAL A O 1
ATOM 1166 N N . ALA A 1 167 ? -28.511 -35.522 -23.022 1.00 9.05 458 ALA A N 1
ATOM 1167 C CA . ALA A 1 167 ? -29.742 -35.021 -23.614 1.00 7.95 458 ALA A CA 1
ATOM 1168 C C . ALA A 1 167 ? -29.989 -35.660 -24.979 1.00 8.30 458 ALA A C 1
ATOM 1169 O O . ALA A 1 167 ? -31.104 -36.110 -25.281 1.00 9.55 458 ALA A O 1
ATOM 1171 N N . SER A 1 168 ? -28.931 -35.727 -25.791 1.00 8.39 459 SER A N 1
ATOM 1172 C CA . SER A 1 168 ? -29.038 -36.324 -27.121 1.00 8.26 459 SER A CA 1
ATOM 1173 C C . SER A 1 168 ? -28.626 -37.791 -27.147 1.00 12.02 459 SER A C 1
ATOM 1174 O O . SER A 1 168 ? -28.832 -38.474 -28.153 1.00 11.79 459 SER A O 1
ATOM 1177 N N . ARG A 1 169 ? -28.081 -38.261 -26.025 1.00 9.40 460 ARG A N 1
ATOM 1178 C CA . ARG A 1 169 ? -27.511 -39.607 -25.883 1.00 9.50 460 ARG A CA 1
ATOM 1179 C C . ARG A 1 169 ? -26.399 -39.817 -26.891 1.00 11.24 460 ARG A C 1
ATOM 1180 O O . ARG A 1 169 ? -26.238 -40.912 -27.449 1.00 15.52 460 ARG A O 1
ATOM 1188 N N . GLN A 1 170 ? -25.597 -38.780 -27.093 1.00 9.30 461 GLN A N 1
ATOM 1189 C CA . GLN A 1 170 ? -24.522 -38.846 -28.082 1.00 10.75 461 GLN A CA 1
ATOM 1190 C C . GLN A 1 170 ? -23.162 -38.600 -27.481 1.00 7.95 461 GLN A C 1
ATOM 1191 O O . GLN A 1 170 ? -22.992 -37.735 -26.626 1.00 7.58 461 GLN A O 1
ATOM 1197 N N . CYS A 1 171 ? -22.184 -39.362 -27.960 1.00 6.88 462 CYS A N 1
ATOM 1198 C CA . CYS A 1 171 ? -20.795 -38.972 -27.792 1.00 6.30 462 CYS A CA 1
ATOM 1199 C C . CYS A 1 171 ? -20.534 -37.805 -28.718 1.00 7.38 462 CYS A C 1
ATOM 1200 O O . CYS A 1 171 ? -21.120 -37.714 -29.795 1.00 10.68 462 CYS A O 1
ATOM 1203 N N . LEU A 1 172 ? -19.678 -36.895 -28.286 1.00 5.84 463 LEU A N 1
ATOM 1204 C CA . LEU A 1 172 ? -19.603 -35.576 -28.907 1.00 6.88 463 LEU A CA 1
ATOM 1205 C C . LEU A 1 172 ? -18.377 -35.363 -29.779 1.00 5.76 463 LEU A C 1
ATOM 1206 O O . LEU A 1 172 ? -17.278 -35.720 -29.393 1.00 6.59 463 LEU A O 1
ATOM 1211 N N . SER A 1 173 ? -18.585 -34.737 -30.936 1.00 6.64 464 SER A N 1
ATOM 1212 C CA . SER A 1 173 ? -17.487 -34.269 -31.777 1.00 8.13 464 SER A CA 1
ATOM 1213 C C . SER A 1 173 ? -17.227 -32.773 -31.576 1.00 9.03 464 SER A C 1
ATOM 1214 O O . SER A 1 173 ? -16.233 -32.232 -32.057 1.00 8.85 464 SER A O 1
ATOM 1217 N N . THR A 1 174 ? -18.108 -32.101 -30.845 1.00 7.79 465 THR A N 1
ATOM 1218 C CA . THR A 1 174 ? -17.970 -30.654 -30.655 1.00 6.80 465 THR A CA 1
ATOM 1219 C C . THR A 1 174 ? -16.973 -30.320 -29.555 1.00 6.52 465 THR A C 1
ATOM 1220 O O . THR A 1 174 ? -16.662 -31.151 -28.694 1.00 6.41 465 THR A O 1
ATOM 1224 N N . VAL A 1 175 ? -16.468 -29.093 -29.625 1.00 7.87 466 VAL A N 1
ATOM 1225 C CA . VAL A 1 175 ? -15.477 -28.583 -28.697 1.00 7.81 466 VAL A CA 1
ATOM 1226 C C . VAL A 1 175 ? -15.835 -27.128 -28.428 1.00 6.72 466 VAL A C 1
ATOM 1227 O O . VAL A 1 175 ? -16.265 -26.414 -29.336 1.00 9.47 466 VAL A O 1
ATOM 1231 N N . GLU A 1 176 ? -15.696 -26.692 -27.183 1.00 8.01 467 GLU A N 1
ATOM 1232 C CA A GLU A 1 176 ? -15.957 -25.289 -26.901 0.62 7.61 467 GLU A CA 1
ATOM 1233 C CA B GLU A 1 176 ? -16.023 -25.324 -26.779 0.38 8.39 467 GLU A CA 1
ATOM 1234 C C . GLU A 1 176 ? -14.837 -24.711 -26.068 1.00 9.35 467 GLU A C 1
ATOM 1235 O O . GLU A 1 176 ? -14.054 -25.428 -25.456 1.00 11.83 467 GLU A O 1
ATOM 1246 N N . CYS A 1 177 ? -14.735 -23.397 -26.114 1.00 8.20 468 CYS A N 1
ATOM 1247 C CA . CYS A 1 177 ? -13.619 -22.718 -25.503 1.00 12.08 468 CYS A CA 1
ATOM 1248 C C . CYS A 1 177 ? -14.138 -21.634 -24.558 1.00 9.99 468 CYS A C 1
ATOM 1249 O O . CYS A 1 177 ? -15.122 -20.939 -24.857 1.00 10.75 468 CYS A O 1
ATOM 1253 N N . TYR A 1 178 ? -13.509 -21.535 -23.394 1.00 9.62 469 TYR A N 1
ATOM 1254 C CA . TYR A 1 178 ? -13.921 -20.599 -22.366 1.00 9.63 469 TYR A CA 1
ATOM 1255 C C . TYR A 1 178 ? -12.954 -19.436 -22.296 1.00 13.00 469 TYR A C 1
ATOM 1256 O O . TYR A 1 178 ? -11.739 -19.624 -22.244 1.00 12.60 469 TYR A O 1
ATOM 1265 N N . ASN A 1 179 ? -13.519 -18.239 -22.322 1.00 11.20 470 ASN A N 1
ATOM 1266 C CA . ASN A 1 179 ? -12.782 -16.995 -22.149 1.00 13.15 470 ASN A CA 1
ATOM 1267 C C . ASN A 1 179 ? -13.075 -16.451 -20.755 1.00 15.27 470 ASN A C 1
ATOM 1268 O O . ASN A 1 179 ? -14.211 -16.101 -20.463 1.00 14.70 470 ASN A O 1
ATOM 1273 N N . ALA A 1 180 ? -12.063 -16.396 -19.894 1.00 13.60 471 ALA A N 1
ATOM 1274 C CA . ALA A 1 180 ? -12.276 -15.992 -18.503 1.00 15.12 471 ALA A CA 1
ATOM 1275 C C . ALA A 1 180 ? -12.493 -14.487 -18.363 1.00 16.93 471 ALA A C 1
ATOM 1276 O O . ALA A 1 180 ? -13.008 -14.022 -17.346 1.00 19.84 471 ALA A O 1
ATOM 1278 N N . THR A 1 181 ? -12.095 -13.729 -19.379 1.00 17.12 472 THR A N 1
ATOM 1279 C CA . THR A 1 181 ? -12.299 -12.282 -19.364 1.00 19.64 472 THR A CA 1
ATOM 1280 C C . THR A 1 181 ? -13.756 -11.929 -19.629 1.00 19.23 472 THR A C 1
ATOM 1281 O O . THR A 1 181 ? -14.311 -11.037 -18.995 1.00 22.33 472 THR A O 1
ATOM 1285 N N . THR A 1 182 ? -14.373 -12.626 -20.574 1.00 17.95 473 THR A N 1
ATOM 1286 C CA . THR A 1 182 ? -15.771 -12.378 -20.905 1.00 17.21 473 THR A CA 1
ATOM 1287 C C . THR A 1 182 ? -16.725 -13.328 -20.175 1.00 18.35 473 THR A C 1
ATOM 1288 O O . THR A 1 182 ? -17.939 -13.118 -20.188 1.00 18.66 473 THR A O 1
ATOM 1292 N N . ASN A 1 183 ? -16.166 -14.352 -19.530 1.00 16.15 474 ASN A N 1
ATOM 1293 C CA . ASN A 1 183 ? -16.954 -15.396 -18.867 1.00 13.45 474 ASN A CA 1
ATOM 1294 C C . ASN A 1 183 ? -17.957 -16.003 -19.839 1.00 13.37 474 ASN A C 1
ATOM 1295 O O . ASN A 1 183 ? -19.152 -16.071 -19.562 1.00 15.76 474 ASN A O 1
ATOM 1300 N N . GLU A 1 184 ? -17.452 -16.474 -20.974 1.00 12.33 475 GLU A N 1
ATOM 1301 C CA . GLU A 1 184 ? -18.308 -17.021 -22.024 1.00 13.78 475 GLU A CA 1
ATOM 1302 C C . GLU A 1 184 ? -17.699 -18.260 -22.649 1.00 12.79 475 GLU A C 1
ATOM 1303 O O . GLU A 1 184 ? -16.493 -18.308 -22.910 1.00 12.39 475 GLU A O 1
ATOM 1309 N N . TRP A 1 185 ? -18.545 -19.258 -22.893 1.00 10.98 476 TRP A N 1
ATOM 1310 C CA . TRP A 1 185 ? -18.161 -20.440 -23.661 1.00 9.90 476 TRP A CA 1
ATOM 1311 C C . TRP A 1 185 ? -18.622 -20.302 -25.099 1.00 11.71 476 TRP A C 1
ATOM 1312 O O . TRP A 1 185 ? -19.770 -19.949 -25.338 1.00 11.95 476 TRP A O 1
ATOM 1323 N N . THR A 1 186 ? -17.742 -20.626 -26.045 1.00 9.61 477 THR A N 1
ATOM 1324 C CA A THR A 1 186 ? -18.037 -20.524 -27.473 0.62 9.94 477 THR A CA 1
ATOM 1325 C CA B THR A 1 186 ? -18.116 -20.580 -27.455 0.38 9.86 477 THR A CA 1
ATOM 1326 C C . THR A 1 186 ? -17.615 -21.800 -28.199 1.00 10.21 477 THR A C 1
ATOM 1327 O O . THR A 1 186 ? -16.514 -22.287 -27.966 1.00 13.00 477 THR A O 1
ATOM 1334 N N . TYR A 1 187 ? -18.452 -22.314 -29.101 1.00 11.09 478 TYR A N 1
ATOM 1335 C CA . TYR A 1 187 ? -18.029 -23.456 -29.913 1.00 9.42 478 TYR A CA 1
ATOM 1336 C C . TYR A 1 187 ? -16.883 -23.064 -30.829 1.00 11.34 478 TYR A C 1
ATOM 1337 O O . TYR A 1 187 ? -16.873 -21.962 -31.401 1.00 14.44 478 TYR A O 1
ATOM 1346 N N . ILE A 1 188 ? -15.924 -23.967 -30.964 1.00 11.42 479 ILE A N 1
ATOM 1347 C CA . ILE A 1 188 ? -14.883 -23.831 -31.974 1.00 10.55 479 ILE A CA 1
ATOM 1348 C C . ILE A 1 188 ? -15.099 -24.891 -33.048 1.00 10.01 479 ILE A C 1
ATOM 1349 O O . ILE A 1 188 ? -16.137 -25.548 -33.089 1.00 11.74 479 ILE A O 1
ATOM 1354 N N . ALA A 1 189 ? -14.121 -25.041 -33.934 1.00 10.14 480 ALA A N 1
ATOM 1355 C CA . ALA A 1 189 ? -14.210 -26.059 -34.969 1.00 11.85 480 ALA A CA 1
ATOM 1356 C C . ALA A 1 189 ? -14.469 -27.436 -34.363 1.00 10.54 480 ALA A C 1
ATOM 1357 O O . ALA A 1 189 ? -13.928 -27.776 -33.316 1.00 11.92 480 ALA A O 1
ATOM 1359 N N A GLU A 1 190 ? -15.334 -28.210 -35.010 0.46 12.03 481 GLU A N 1
ATOM 1360 N N B GLU A 1 190 ? -15.292 -28.211 -35.060 0.54 12.41 481 GLU A N 1
ATOM 1361 C CA A GLU A 1 190 ? -15.624 -29.565 -34.558 0.46 11.21 481 GLU A CA 1
ATOM 1362 C CA B GLU A 1 190 ? -15.663 -29.566 -34.675 0.54 12.66 481 GLU A CA 1
ATOM 1363 C C A GLU A 1 190 ? -14.502 -30.506 -34.946 0.46 9.71 481 GLU A C 1
ATOM 1364 C C B GLU A 1 190 ? -14.574 -30.579 -35.031 0.54 9.78 481 GLU A C 1
ATOM 1365 O O A GLU A 1 190 ? -13.809 -30.290 -35.937 0.46 9.70 481 GLU A O 1
ATOM 1366 O O B GLU A 1 190 ? -13.964 -30.481 -36.096 0.54 9.82 481 GLU A O 1
ATOM 1377 N N . MET A 1 191 ? -14.344 -31.555 -34.151 1.00 9.56 482 MET A N 1
ATOM 1378 C CA . MET A 1 191 ? -13.407 -32.631 -34.451 1.00 9.44 482 MET A CA 1
ATOM 1379 C C . MET A 1 191 ? -13.921 -33.495 -35.595 1.00 9.64 482 MET A C 1
ATOM 1380 O O . MET A 1 191 ? -15.098 -33.443 -35.954 1.00 11.54 482 MET A O 1
ATOM 1385 N N . SER A 1 192 ? -13.031 -34.317 -36.135 1.00 7.88 483 SER A N 1
ATOM 1386 C CA . SER A 1 192 ? -13.369 -35.207 -37.240 1.00 11.50 483 SER A CA 1
ATOM 1387 C C . SER A 1 192 ? -14.325 -36.316 -36.841 1.00 11.47 483 SER A C 1
ATOM 1388 O O . SER A 1 192 ? -14.990 -36.907 -37.701 1.00 13.95 483 SER A O 1
ATOM 1391 N N . THR A 1 193 ? -14.369 -36.631 -35.550 1.00 6.89 484 THR A N 1
ATOM 1392 C CA . THR A 1 193 ? -15.190 -37.757 -35.109 1.00 9.39 484 THR A CA 1
ATOM 1393 C C . THR A 1 193 ? -15.657 -37.531 -33.675 1.00 7.78 484 THR A C 1
ATOM 1394 O O . THR A 1 193 ? -15.137 -36.670 -32.957 1.00 9.91 484 THR A O 1
ATOM 1398 N N . ARG A 1 194 ? -16.672 -38.286 -33.269 1.00 8.03 485 ARG A N 1
ATOM 1399 C CA . ARG A 1 194 ? -17.156 -38.232 -31.889 1.00 6.49 485 ARG A CA 1
ATOM 1400 C C . ARG A 1 194 ? -16.151 -38.868 -30.935 1.00 7.38 485 ARG A C 1
ATOM 1401 O O . ARG A 1 194 ? -15.579 -39.911 -31.253 1.00 6.83 485 ARG A O 1
ATOM 1409 N N . ARG A 1 195 ? -15.898 -38.218 -29.796 1.00 5.40 486 ARG A N 1
ATOM 1410 C CA . ARG A 1 195 ? -14.981 -38.751 -28.790 1.00 5.20 486 ARG A CA 1
ATOM 1411 C C . ARG A 1 195 ? -15.493 -38.450 -27.399 1.00 5.90 486 ARG A C 1
ATOM 1412 O O . ARG A 1 195 ? -15.308 -37.346 -26.901 1.00 8.06 486 ARG A O 1
ATOM 1420 N N . SER A 1 196 ? -16.113 -39.444 -26.787 1.00 5.34 487 SER A N 1
ATOM 1421 C CA . SER A 1 196 ? -16.338 -39.425 -25.347 1.00 5.87 487 SER A CA 1
ATOM 1422 C C . SER A 1 196 ? -15.090 -39.991 -24.667 1.00 7.55 487 SER A C 1
ATOM 1423 O O . SER A 1 196 ? -14.450 -40.904 -25.201 1.00 7.97 487 SER A O 1
ATOM 1426 N N . GLY A 1 197 ? -14.702 -39.453 -23.517 1.00 5.64 488 GLY A N 1
ATOM 1427 C CA . GLY A 1 197 ? -13.548 -40.005 -22.818 1.00 6.95 488 GLY A CA 1
ATOM 1428 C C . GLY A 1 197 ? -12.226 -39.814 -23.551 1.00 5.86 488 GLY A C 1
ATOM 1429 O O . GLY A 1 197 ? -11.318 -40.643 -23.433 1.00 7.17 488 GLY A O 1
ATOM 1430 N N . ALA A 1 198 ? -12.098 -38.731 -24.313 1.00 7.35 489 ALA A N 1
ATOM 1431 C CA . ALA A 1 198 ? -10.832 -38.409 -24.960 1.00 6.24 489 ALA A CA 1
ATOM 1432 C C . ALA A 1 198 ? -9.820 -37.899 -23.954 1.00 9.29 489 ALA A C 1
ATOM 1433 O O . ALA A 1 198 ? -10.162 -37.149 -23.039 1.00 11.62 489 ALA A O 1
ATOM 1435 N N . GLY A 1 199 ? -8.575 -38.319 -24.110 1.00 8.93 490 GLY A N 1
ATOM 1436 C CA . GLY A 1 199 ? -7.496 -37.701 -23.369 1.00 9.31 490 GLY A CA 1
ATOM 1437 C C . GLY A 1 199 ? -7.165 -36.391 -24.042 1.00 9.41 490 GLY A C 1
ATOM 1438 O O . GLY A 1 199 ? -7.247 -36.285 -25.267 1.00 11.12 490 GLY A O 1
ATOM 1439 N N . VAL A 1 200 ? -6.819 -35.381 -23.255 1.00 8.59 491 VAL A N 1
ATOM 1440 C CA . VAL A 1 200 ? -6.495 -34.081 -23.827 1.00 6.26 491 VAL A CA 1
ATOM 1441 C C . VAL A 1 200 ? -5.180 -33.580 -23.279 1.00 8.53 491 VAL A C 1
ATOM 1442 O O . VAL A 1 200 ? -4.933 -33.653 -22.077 1.00 10.87 491 VAL A O 1
ATOM 1446 N N . GLY A 1 201 ? -4.332 -33.073 -24.169 1.00 8.98 492 GLY A N 1
ATOM 1447 C CA . GLY A 1 201 ? -3.058 -32.517 -23.766 1.00 12.50 492 GLY A CA 1
ATOM 1448 C C . GLY A 1 201 ? -2.691 -31.367 -24.673 1.00 11.66 492 GLY A C 1
ATOM 1449 O O . GLY A 1 201 ? -3.342 -31.124 -25.686 1.00 11.84 492 GLY A O 1
ATOM 1450 N N . VAL A 1 202 ? -1.660 -30.641 -24.277 1.00 8.96 493 VAL A N 1
ATOM 1451 C CA . VAL A 1 202 ? -1.194 -29.504 -25.046 1.00 10.44 493 VAL A CA 1
ATOM 1452 C C . VAL A 1 202 ? 0.295 -29.643 -25.234 1.00 12.43 493 VAL A C 1
ATOM 1453 O O . VAL A 1 202 ? 1.043 -29.805 -24.268 1.00 13.09 493 VAL A O 1
ATOM 1457 N N . LEU A 1 203 ? 0.734 -29.561 -26.484 1.00 11.58 494 LEU A N 1
ATOM 1458 C CA . LEU A 1 203 ? 2.150 -29.687 -26.788 1.00 11.36 494 LEU A CA 1
ATOM 1459 C C . LEU A 1 203 ? 2.489 -28.776 -27.951 1.00 11.90 494 LEU A C 1
ATOM 1460 O O . LEU A 1 203 ? 1.847 -28.857 -28.999 1.00 15.21 494 LEU A O 1
ATOM 1465 N N . ASN A 1 204 ? 3.478 -27.911 -27.751 1.00 14.44 495 ASN A N 1
ATOM 1466 C CA . ASN A 1 204 ? 3.925 -26.955 -28.771 1.00 15.12 495 ASN A CA 1
ATOM 1467 C C . ASN A 1 204 ? 2.777 -26.151 -29.378 1.00 16.46 495 ASN A C 1
ATOM 1468 O O . ASN A 1 204 ? 2.669 -26.036 -30.603 1.00 18.62 495 ASN A O 1
ATOM 1473 N N . ASN A 1 205 ? 1.926 -25.614 -28.510 1.00 16.14 496 ASN A N 1
ATOM 1474 C CA . ASN A 1 205 ? 0.817 -24.748 -28.905 1.00 18.34 496 ASN A CA 1
ATOM 1475 C C . ASN A 1 205 ? -0.235 -25.446 -29.755 1.00 18.93 496 ASN A C 1
ATOM 1476 O O . ASN A 1 205 ? -1.008 -24.791 -30.458 1.00 18.99 496 ASN A O 1
ATOM 1481 N N . LEU A 1 206 ? -0.259 -26.773 -29.685 1.00 12.06 497 LEU A N 1
ATOM 1482 C CA . LEU A 1 206 ? -1.320 -27.560 -30.291 1.00 11.91 497 LEU A CA 1
ATOM 1483 C C . LEU A 1 206 ? -2.111 -28.285 -29.209 1.00 10.03 497 LEU A C 1
ATOM 1484 O O . LEU A 1 206 ? -1.530 -28.795 -28.246 1.00 13.43 497 LEU A O 1
ATOM 1489 N N . LEU A 1 207 ? -3.431 -28.337 -29.379 1.00 8.96 498 LEU A N 1
ATOM 1490 C CA . LEU A 1 207 ? -4.318 -29.068 -28.474 1.00 8.07 498 LEU A CA 1
ATOM 1491 C C . LEU A 1 207 ? -4.581 -30.449 -29.045 1.00 8.93 498 LEU A C 1
ATOM 1492 O O . LEU A 1 207 ? -5.018 -30.568 -30.186 1.00 10.38 498 LEU A O 1
ATOM 1497 N N . TYR A 1 208 ? -4.301 -31.490 -28.265 1.00 9.04 499 TYR A N 1
ATOM 1498 C CA . TYR A 1 208 ? -4.462 -32.870 -28.718 1.00 9.08 499 TYR A CA 1
ATOM 1499 C C . TYR A 1 208 ? -5.712 -33.515 -28.155 1.00 8.24 499 TYR A C 1
ATOM 1500 O O . TYR A 1 208 ? -5.970 -33.423 -26.952 1.00 9.95 499 TYR A O 1
ATOM 1509 N N . ALA A 1 209 ? -6.483 -34.178 -29.016 1.00 6.14 500 ALA A N 1
ATOM 1510 C CA . ALA A 1 209 ? -7.598 -35.008 -28.590 1.00 5.98 500 ALA A CA 1
ATOM 1511 C C . ALA A 1 209 ? -7.239 -36.442 -28.895 1.00 7.09 500 ALA A C 1
ATOM 1512 O O . ALA A 1 209 ? -7.065 -36.814 -30.055 1.00 8.56 500 ALA A O 1
ATOM 1514 N N . VAL A 1 210 ? -7.125 -37.232 -27.838 1.00 6.27 501 VAL A N 1
ATOM 1515 C CA . VAL A 1 210 ? -6.515 -38.553 -27.924 1.00 6.83 501 VAL A CA 1
ATOM 1516 C C . VAL A 1 210 ? -7.527 -39.658 -27.661 1.00 6.89 501 VAL A C 1
ATOM 1517 O O . VAL A 1 210 ? -8.089 -39.736 -26.572 1.00 8.59 501 VAL A O 1
ATOM 1521 N N . GLY A 1 211 ? -7.769 -40.517 -28.645 1.00 6.69 502 GLY A N 1
ATOM 1522 C CA . GLY A 1 211 ? -8.645 -41.663 -28.436 1.00 7.50 502 GLY A CA 1
ATOM 1523 C C . GLY A 1 211 ? -10.060 -41.280 -28.065 1.00 5.66 502 GLY A C 1
ATOM 1524 O O . GLY A 1 211 ? -10.643 -40.357 -28.633 1.00 8.19 502 GLY A O 1
ATOM 1525 N N . GLY A 1 212 ? -10.616 -42.013 -27.102 1.00 5.74 503 GLY A N 1
ATOM 1526 C CA . GLY A 1 212 ? -12.001 -41.838 -26.703 1.00 6.69 503 GLY A CA 1
ATOM 1527 C C . GLY A 1 212 ? -12.868 -42.926 -27.309 1.00 7.69 503 GLY A C 1
ATOM 1528 O O . GLY A 1 212 ? -12.369 -43.943 -27.789 1.00 8.53 503 GLY A O 1
ATOM 1529 N N . HIS A 1 213 ? -14.180 -42.742 -27.275 1.00 6.62 504 HIS A N 1
ATOM 1530 C CA . HIS A 1 213 ? -15.059 -43.749 -27.856 1.00 6.10 504 HIS A CA 1
ATOM 1531 C C . HIS A 1 213 ? -16.329 -43.122 -28.384 1.00 6.76 504 HIS A C 1
ATOM 1532 O O . HIS A 1 213 ? -16.684 -41.997 -28.026 1.00 7.49 504 HIS A O 1
ATOM 1539 N N . ASP A 1 214 ? -17.007 -43.870 -29.250 1.00 7.96 505 ASP A N 1
ATOM 1540 C CA . ASP A 1 214 ? -18.360 -43.536 -29.683 1.00 7.20 505 ASP A CA 1
ATOM 1541 C C . ASP A 1 214 ? -19.149 -44.810 -29.481 1.00 8.43 505 ASP A C 1
ATOM 1542 O O . ASP A 1 214 ? -18.979 -45.764 -30.239 1.00 10.57 505 ASP A O 1
ATOM 1547 N N . GLY A 1 215 ? -19.959 -44.862 -28.429 1.00 11.01 506 GLY A N 1
ATOM 1548 C CA . GLY A 1 215 ? -20.561 -46.129 -28.041 1.00 11.04 506 GLY A CA 1
ATOM 1549 C C . GLY A 1 215 ? -19.456 -47.136 -27.765 1.00 11.71 506 GLY A C 1
ATOM 1550 O O . GLY A 1 215 ? -18.444 -46.804 -27.140 1.00 14.51 506 GLY A O 1
ATOM 1551 N N . PRO A 1 216 ? -19.614 -48.368 -28.263 1.00 12.45 507 PRO A N 1
ATOM 1552 C CA . PRO A 1 216 ? -18.586 -49.383 -28.015 1.00 13.29 507 PRO A CA 1
ATOM 1553 C C . PRO A 1 216 ? -17.367 -49.239 -28.919 1.00 14.36 507 PRO A C 1
ATOM 1554 O O . PRO A 1 216 ? -16.456 -50.058 -28.827 1.00 14.39 507 PRO A O 1
ATOM 1558 N N . LEU A 1 217 ? -17.340 -48.226 -29.782 1.00 9.01 508 LEU A N 1
ATOM 1559 C CA . LEU A 1 217 ? -16.244 -48.114 -30.742 1.00 10.33 508 LEU A CA 1
ATOM 1560 C C . LEU A 1 217 ? -15.142 -47.243 -30.153 1.00 9.98 508 LEU A C 1
ATOM 1561 O O . LEU A 1 217 ? -15.258 -46.022 -30.110 1.00 9.89 508 LEU A O 1
ATOM 1566 N N . VAL A 1 218 ? -14.083 -47.884 -29.670 1.00 7.68 509 VAL A N 1
ATOM 1567 C CA . VAL A 1 218 ? -12.997 -47.159 -29.021 1.00 7.68 509 VAL A CA 1
ATOM 1568 C C . VAL A 1 218 ? -11.952 -46.744 -30.049 1.00 9.54 509 VAL A C 1
ATOM 1569 O O . VAL A 1 218 ? -11.568 -47.550 -30.897 1.00 9.64 509 VAL A O 1
ATOM 1573 N N . ARG A 1 219 ? -11.501 -45.492 -29.972 1.00 8.20 510 ARG A N 1
ATOM 1574 C CA . ARG A 1 219 ? -10.615 -44.907 -30.975 1.00 8.12 510 ARG A CA 1
ATOM 1575 C C . ARG A 1 219 ? -9.135 -45.089 -30.664 1.00 9.26 510 ARG A C 1
ATOM 1576 O O . ARG A 1 219 ? -8.720 -44.926 -29.511 1.00 9.93 510 ARG A O 1
ATOM 1584 N N . LYS A 1 220 ? -8.328 -45.386 -31.689 1.00 9.26 511 LYS A N 1
ATOM 1585 C CA . LYS A 1 220 ? -6.883 -45.214 -31.560 1.00 8.63 511 LYS A CA 1
ATOM 1586 C C . LYS A 1 220 ? -6.441 -43.939 -32.267 1.00 8.22 511 LYS A C 1
ATOM 1587 O O . LYS A 1 220 ? -5.276 -43.560 -32.203 1.00 8.84 511 LYS A O 1
ATOM 1593 N N . SER A 1 221 ? -7.375 -43.271 -32.932 1.00 7.71 512 SER A N 1
ATOM 1594 C CA . SER A 1 221 ? -7.013 -42.060 -33.663 1.00 7.64 512 SER A CA 1
ATOM 1595 C C . SER A 1 221 ? -6.793 -40.890 -32.723 1.00 6.59 512 SER A C 1
ATOM 1596 O O . SER A 1 221 ? -7.276 -40.882 -31.587 1.00 6.32 512 SER A O 1
ATOM 1599 N N . VAL A 1 222 ? -6.036 -39.914 -33.211 1.00 7.11 513 VAL A N 1
ATOM 1600 C CA . VAL A 1 222 ? -5.644 -38.746 -32.440 1.00 7.09 513 VAL A CA 1
ATOM 1601 C C . VAL A 1 222 ? -5.742 -37.564 -33.371 1.00 6.84 513 VAL A C 1
ATOM 1602 O O . VAL A 1 222 ? -5.356 -37.665 -34.538 1.00 8.71 513 VAL A O 1
ATOM 1606 N N . GLU A 1 223 ? -6.268 -36.446 -32.893 1.00 8.19 514 GLU A N 1
ATOM 1607 C CA . GLU A 1 223 ? -6.237 -35.267 -33.747 1.00 9.18 514 GLU A CA 1
ATOM 1608 C C . GLU A 1 223 ? -5.763 -34.043 -32.984 1.00 10.49 514 GLU A C 1
ATOM 1609 O O . GLU A 1 223 ? -5.761 -34.014 -31.744 1.00 9.99 514 GLU A O 1
ATOM 1615 N N A VAL A 1 224 ? -5.328 -33.040 -33.737 0.48 7.58 515 VAL A N 1
ATOM 1616 N N B VAL A 1 224 ? -5.312 -33.047 -33.730 0.52 7.58 515 VAL A N 1
ATOM 1617 C CA A VAL A 1 224 ? -4.706 -31.858 -33.156 0.48 8.07 515 VAL A CA 1
ATOM 1618 C CA B VAL A 1 224 ? -4.741 -31.853 -33.131 0.52 8.04 515 VAL A CA 1
ATOM 1619 C C A VAL A 1 224 ? -5.349 -30.567 -33.657 0.48 8.72 515 VAL A C 1
ATOM 1620 C C B VAL A 1 224 ? -5.458 -30.612 -33.618 0.52 8.45 515 VAL A C 1
ATOM 1621 O O A VAL A 1 224 ? -5.637 -30.415 -34.852 0.48 8.52 515 VAL A O 1
ATOM 1622 O O B VAL A 1 224 ? -5.931 -30.548 -34.757 0.52 9.12 515 VAL A O 1
ATOM 1629 N N . TYR A 1 225 ? -5.522 -29.623 -32.736 1.00 8.30 516 TYR A N 1
ATOM 1630 C CA . TYR A 1 225 ? -6.197 -28.364 -33.014 1.00 9.22 516 TYR A CA 1
ATOM 1631 C C . TYR A 1 225 ? -5.236 -27.197 -32.891 1.00 9.61 516 TYR A C 1
ATOM 1632 O O . TYR A 1 225 ? -4.500 -27.108 -31.901 1.00 9.75 516 TYR A O 1
ATOM 1641 N N . ASP A 1 226 ? -5.240 -26.322 -33.898 1.00 9.92 517 ASP A N 1
ATOM 1642 C CA . ASP A 1 226 ? -4.440 -25.096 -33.896 1.00 10.82 517 ASP A CA 1
ATOM 1643 C C . ASP A 1 226 ? -5.361 -23.900 -33.709 1.00 11.79 517 ASP A C 1
ATOM 1644 O O . ASP A 1 226 ? -6.137 -23.578 -34.607 1.00 13.22 517 ASP A O 1
ATOM 1649 N N . PRO A 1 227 ? -5.291 -23.242 -32.540 1.00 12.77 518 PRO A N 1
ATOM 1650 C CA . PRO A 1 227 ? -6.158 -22.085 -32.267 1.00 12.98 518 PRO A CA 1
ATOM 1651 C C . PRO A 1 227 ? -5.978 -20.948 -33.265 1.00 13.62 518 PRO A C 1
ATOM 1652 O O . PRO A 1 227 ? -6.917 -20.181 -33.489 1.00 17.36 518 PRO A O 1
ATOM 1656 N N . THR A 1 228 ? -4.796 -20.834 -33.864 1.00 15.63 519 THR A N 1
ATOM 1657 C CA . THR A 1 228 ? -4.538 -19.725 -34.771 1.00 17.86 519 THR A CA 1
ATOM 1658 C C . THR A 1 228 ? -5.233 -19.919 -36.112 1.00 19.72 519 THR A C 1
ATOM 1659 O O . THR A 1 228 ? -5.482 -18.950 -36.825 1.00 23.45 519 THR A O 1
ATOM 1663 N N . THR A 1 229 ? -5.566 -21.160 -36.453 1.00 15.08 520 THR A N 1
ATOM 1664 C CA . THR A 1 229 ? -6.290 -21.413 -37.694 1.00 17.62 520 THR A CA 1
ATOM 1665 C C . THR A 1 229 ? -7.719 -21.915 -37.446 1.00 17.13 520 THR A C 1
ATOM 1666 O O . THR A 1 229 ? -8.520 -21.988 -38.379 1.00 19.30 520 THR A O 1
ATOM 1670 N N . ASN A 1 230 ? -8.029 -22.240 -36.190 1.00 14.77 521 ASN A N 1
ATOM 1671 C CA . ASN A 1 230 ? -9.309 -22.844 -35.824 1.00 12.69 521 ASN A CA 1
ATOM 1672 C C . ASN A 1 230 ? -9.607 -24.057 -36.698 1.00 14.23 521 ASN A C 1
ATOM 1673 O O . ASN A 1 230 ? -10.686 -24.168 -37.281 1.00 16.87 521 ASN A O 1
ATOM 1678 N N . ALA A 1 231 ? -8.638 -24.966 -36.797 1.00 12.04 522 ALA A N 1
ATOM 1679 C CA . ALA A 1 231 ? -8.819 -26.160 -37.597 1.00 12.16 522 ALA A CA 1
ATOM 1680 C C . ALA A 1 231 ? -8.196 -27.364 -36.930 1.00 13.93 522 ALA A C 1
ATOM 1681 O O . ALA A 1 231 ? -7.187 -27.247 -36.228 1.00 12.30 522 ALA A O 1
ATOM 1683 N N . TRP A 1 232 ? -8.820 -28.512 -37.160 1.00 10.82 523 TRP A N 1
ATOM 1684 C CA . TRP A 1 232 ? -8.344 -29.804 -36.684 1.00 9.95 523 TRP A CA 1
ATOM 1685 C C . TRP A 1 232 ? -7.719 -30.578 -37.824 1.00 10.83 523 TRP A C 1
ATOM 1686 O O . TRP A 1 232 ? -8.136 -30.436 -38.973 1.00 11.87 523 TRP A O 1
ATOM 1697 N N . ARG A 1 233 ? -6.752 -31.426 -37.500 1.00 9.63 524 ARG A N 1
ATOM 1698 C CA . ARG A 1 233 ? -6.275 -32.430 -38.446 1.00 9.82 524 ARG A CA 1
ATOM 1699 C C . ARG A 1 233 ? -5.822 -33.636 -37.651 1.00 10.47 524 ARG A C 1
ATOM 1700 O O . ARG A 1 233 ? -5.585 -33.546 -36.445 1.00 10.46 524 ARG A O 1
ATOM 1708 N N . GLN A 1 234 ? -5.739 -34.776 -38.320 1.00 10.64 525 GLN A N 1
ATOM 1709 C CA . GLN A 1 234 ? -5.372 -36.020 -37.663 1.00 10.44 525 GLN A CA 1
ATOM 1710 C C . GLN A 1 234 ? -3.863 -36.204 -37.686 1.00 15.04 525 GLN A C 1
ATOM 1711 O O . GLN A 1 234 ? -3.186 -35.747 -38.617 1.00 15.35 525 GLN A O 1
ATOM 1717 N N . VAL A 1 235 ? -3.335 -36.857 -36.658 1.00 9.25 526 VAL A N 1
ATOM 1718 C CA . VAL A 1 235 ? -1.934 -37.272 -36.662 1.00 9.84 526 VAL A CA 1
ATOM 1719 C C . VAL A 1 235 ? -1.871 -38.800 -36.627 1.00 8.83 526 VAL A C 1
ATOM 1720 O O . VAL A 1 235 ? -2.874 -39.472 -36.879 1.00 9.14 526 VAL A O 1
ATOM 1724 N N . ALA A 1 236 ? -0.696 -39.360 -36.349 1.00 9.11 527 ALA A N 1
ATOM 1725 C CA . ALA A 1 236 ? -0.571 -40.817 -36.330 1.00 9.88 527 ALA A CA 1
ATOM 1726 C C . ALA A 1 236 ? -1.496 -41.453 -35.300 1.00 8.28 527 ALA A C 1
ATOM 1727 O O . ALA A 1 236 ? -1.686 -40.909 -34.205 1.00 8.51 527 ALA A O 1
ATOM 1729 N N . ASP A 1 237 ? -2.078 -42.600 -35.650 1.00 8.61 528 ASP A N 1
ATOM 1730 C CA . ASP A 1 237 ? -2.809 -43.400 -34.668 1.00 9.59 528 ASP A CA 1
ATOM 1731 C C . ASP A 1 237 ? -1.902 -43.856 -33.537 1.00 9.04 528 ASP A C 1
ATOM 1732 O O . ASP A 1 237 ? -0.731 -44.170 -33.766 1.00 12.11 528 ASP A O 1
ATOM 1737 N N . MET A 1 238 ? -2.467 -43.966 -32.340 1.00 9.29 529 MET A N 1
ATOM 1738 C CA . MET A 1 238 ? -1.795 -44.691 -31.260 1.00 10.11 529 MET A CA 1
ATOM 1739 C C . MET A 1 238 ? -1.596 -46.165 -31.597 1.00 11.20 529 MET A C 1
ATOM 1740 O O . MET A 1 238 ? -2.241 -46.712 -32.493 1.00 12.64 529 MET A O 1
ATOM 1745 N N . ASN A 1 239 ? -0.714 -46.816 -30.850 1.00 11.19 530 ASN A N 1
ATOM 1746 C CA . ASN A 1 239 ? -0.515 -48.253 -31.000 1.00 12.25 530 ASN A CA 1
ATOM 1747 C C . ASN A 1 239 ? -1.738 -49.047 -30.565 1.00 13.48 530 ASN A C 1
ATOM 1748 O O . ASN A 1 239 ? -2.015 -50.122 -31.095 1.00 18.79 530 ASN A O 1
ATOM 1753 N N . MET A 1 240 ? -2.470 -48.531 -29.593 1.00 13.46 531 MET A N 1
ATOM 1754 C CA . MET A 1 240 ? -3.701 -49.209 -29.238 1.00 16.50 531 MET A CA 1
ATOM 1755 C C . MET A 1 240 ? -4.830 -48.236 -29.032 1.00 10.49 531 MET A C 1
ATOM 1756 O O . MET A 1 240 ? -4.615 -47.043 -28.805 1.00 11.80 531 MET A O 1
ATOM 1761 N N A CYS A 1 241 ? -6.039 -48.764 -29.134 0.77 12.75 532 CYS A N 1
ATOM 1762 N N B CYS A 1 241 ? -6.054 -48.740 -29.127 0.23 11.66 532 CYS A N 1
ATOM 1763 C CA A CYS A 1 241 ? -7.236 -48.003 -28.835 0.77 9.48 532 CYS A CA 1
ATOM 1764 C CA B CYS A 1 241 ? -7.226 -47.907 -28.906 0.23 9.41 532 CYS A CA 1
ATOM 1765 C C A CYS A 1 241 ? -7.277 -47.686 -27.355 0.77 9.39 532 CYS A C 1
ATOM 1766 C C B CYS A 1 241 ? -7.439 -47.700 -27.410 0.23 9.50 532 CYS A C 1
ATOM 1767 O O A CYS A 1 241 ? -7.011 -48.560 -26.525 0.77 12.79 532 CYS A O 1
ATOM 1768 O O B CYS A 1 241 ? -7.452 -48.656 -26.631 0.23 10.60 532 CYS A O 1
ATOM 1773 N N . ARG A 1 242 ? -7.599 -46.440 -27.027 1.00 8.55 533 ARG A N 1
ATOM 1774 C CA . ARG A 1 242 ? -7.698 -46.041 -25.636 1.00 8.49 533 ARG A CA 1
ATOM 1775 C C . ARG A 1 242 ? -8.793 -45.027 -25.414 1.00 10.24 533 ARG A C 1
ATOM 1776 O O . ARG A 1 242 ? -8.868 -44.019 -26.115 1.00 12.90 533 ARG A O 1
ATOM 1784 N N A ARG A 1 243 ? -9.636 -45.292 -24.428 0.57 7.73 534 ARG A N 1
ATOM 1785 N N B ARG A 1 243 ? -9.648 -45.304 -24.437 0.43 7.74 534 ARG A N 1
ATOM 1786 C CA A ARG A 1 243 ? -10.520 -44.268 -23.896 0.57 7.74 534 ARG A CA 1
ATOM 1787 C CA B ARG A 1 243 ? -10.542 -44.293 -23.885 0.43 7.73 534 ARG A CA 1
ATOM 1788 C C A ARG A 1 243 ? -10.195 -44.112 -22.420 0.57 8.21 534 ARG A C 1
ATOM 1789 C C B ARG A 1 243 ? -10.192 -44.114 -22.415 0.43 8.01 534 ARG A C 1
ATOM 1790 O O A ARG A 1 243 ? -9.634 -45.023 -21.802 0.57 9.03 534 ARG A O 1
ATOM 1791 O O B ARG A 1 243 ? -9.618 -45.015 -21.795 0.43 8.69 534 ARG A O 1
ATOM 1806 N N . ASN A 1 244 ? -10.516 -42.949 -21.866 1.00 7.29 535 ASN A N 1
ATOM 1807 C CA . ASN A 1 244 ? -10.277 -42.670 -20.448 1.00 7.87 535 ASN A CA 1
ATOM 1808 C C . ASN A 1 244 ? -8.810 -42.787 -20.049 1.00 7.90 535 ASN A C 1
ATOM 1809 O O . ASN A 1 244 ? -8.502 -43.148 -18.910 1.00 8.56 535 ASN A O 1
ATOM 1814 N N . ALA A 1 245 ? -7.918 -42.485 -20.987 1.00 9.21 536 ALA A N 1
ATOM 1815 C CA . ALA A 1 245 ? -6.490 -42.439 -20.707 1.00 8.25 536 ALA A CA 1
ATOM 1816 C C . ALA A 1 245 ? -6.098 -41.075 -20.145 1.00 10.47 536 ALA A C 1
ATOM 1817 O O . ALA A 1 245 ? -6.711 -40.055 -20.468 1.00 12.28 536 ALA A O 1
ATOM 1819 N N . GLY A 1 246 ? -5.061 -41.056 -19.327 1.00 11.04 537 GLY A N 1
ATOM 1820 C CA . GLY A 1 246 ? -4.520 -39.803 -18.839 1.00 12.26 537 GLY A CA 1
ATOM 1821 C C . GLY A 1 246 ? -3.520 -39.281 -19.849 1.00 11.30 537 GLY A C 1
ATOM 1822 O O . GLY A 1 246 ? -2.872 -40.058 -20.545 1.00 13.26 537 GLY A O 1
ATOM 1823 N N . VAL A 1 247 ? -3.394 -37.960 -19.937 1.00 12.40 538 VAL A N 1
ATOM 1824 C CA . VAL A 1 247 ? -2.491 -37.363 -20.909 1.00 10.97 538 VAL A CA 1
ATOM 1825 C C . VAL A 1 247 ? -1.668 -36.250 -20.284 1.00 13.11 538 VAL A C 1
ATOM 1826 O O . VAL A 1 247 ? -2.185 -35.436 -19.514 1.00 15.41 538 VAL A O 1
ATOM 1830 N N . CYS A 1 248 ? -0.381 -36.218 -20.604 1.00 10.33 539 CYS A N 1
ATOM 1831 C CA . CYS A 1 248 ? 0.439 -35.090 -20.193 1.00 9.55 539 CYS A CA 1
ATOM 1832 C C . CYS A 1 248 ? 1.568 -34.861 -21.175 1.00 13.90 539 CYS A C 1
ATOM 1833 O O . CYS A 1 248 ? 1.875 -35.714 -22.005 1.00 17.15 539 CYS A O 1
ATOM 1836 N N . ALA A 1 249 ? 2.162 -33.679 -21.102 1.00 14.78 540 ALA A N 1
ATOM 1837 C CA . ALA A 1 249 ? 3.264 -33.344 -21.995 1.00 15.11 540 ALA A CA 1
ATOM 1838 C C . ALA A 1 249 ? 4.532 -33.191 -21.190 1.00 13.98 540 ALA A C 1
ATOM 1839 O O . ALA A 1 249 ? 4.548 -32.505 -20.170 1.00 18.46 540 ALA A O 1
ATOM 1841 N N . VAL A 1 250 ? 5.603 -33.834 -21.644 1.00 13.67 541 VAL A N 1
ATOM 1842 C CA . VAL A 1 250 ? 6.873 -33.801 -20.933 1.00 16.50 541 VAL A CA 1
ATOM 1843 C C . VAL A 1 250 ? 8.008 -33.769 -21.927 1.00 16.22 541 VAL A C 1
ATOM 1844 O O . VAL A 1 250 ? 8.077 -34.630 -22.797 1.00 17.07 541 VAL A O 1
ATOM 1848 N N . ASN A 1 251 ? 8.892 -32.785 -21.792 1.00 19.77 542 ASN A N 1
ATOM 1849 C CA . ASN A 1 251 ? 10.113 -32.725 -22.591 1.00 22.21 542 ASN A CA 1
ATOM 1850 C C . ASN A 1 251 ? 9.885 -32.916 -24.084 1.00 17.21 542 ASN A C 1
ATOM 1851 O O . ASN A 1 251 ? 10.619 -33.655 -24.746 1.00 20.60 542 ASN A O 1
ATOM 1853 N N . GLY A 1 252 ? 8.855 -32.261 -24.602 1.00 16.38 543 GLY A N 1
ATOM 1854 C CA . GLY A 1 252 ? 8.612 -32.240 -26.032 1.00 14.73 543 GLY A CA 1
ATOM 1855 C C . GLY A 1 252 ? 7.817 -33.415 -26.562 1.00 14.81 543 GLY A C 1
ATOM 1856 O O . GLY A 1 252 ? 7.629 -33.535 -27.773 1.00 14.63 543 GLY A O 1
ATOM 1857 N N . LEU A 1 253 ? 7.349 -34.277 -25.665 1.00 13.12 544 LEU A N 1
ATOM 1858 C CA . LEU A 1 253 ? 6.587 -35.468 -26.046 1.00 10.58 544 LEU A CA 1
ATOM 1859 C C . LEU A 1 253 ? 5.236 -35.479 -25.359 1.00 10.72 544 LEU A C 1
ATOM 1860 O O . LEU A 1 253 ? 5.094 -34.931 -24.267 1.00 12.66 544 LEU A O 1
ATOM 1865 N N . LEU A 1 254 ? 4.256 -36.130 -25.979 1.00 10.20 545 LEU A N 1
ATOM 1866 C CA . LEU A 1 254 ? 2.950 -36.297 -25.356 1.00 10.07 545 LEU A CA 1
ATOM 1867 C C . LEU A 1 254 ? 2.787 -37.716 -24.834 1.00 10.94 545 LEU A C 1
ATOM 1868 O O . LEU A 1 254 ? 2.812 -38.667 -25.613 1.00 13.39 545 LEU A O 1
ATOM 1873 N N . TYR A 1 255 ? 2.600 -37.864 -23.521 1.00 9.59 546 TYR A N 1
ATOM 1874 C CA . TYR A 1 255 ? 2.449 -39.177 -22.911 1.00 10.12 546 TYR A CA 1
ATOM 1875 C C . TYR A 1 255 ? 0.983 -39.503 -22.701 1.00 11.68 546 TYR A C 1
ATOM 1876 O O . TYR A 1 255 ? 0.214 -38.660 -22.241 1.00 13.09 546 TYR A O 1
ATOM 1885 N N . VAL A 1 256 ? 0.601 -40.728 -23.049 1.00 9.74 547 VAL A N 1
ATOM 1886 C CA . VAL A 1 256 ? -0.765 -41.194 -22.850 1.00 9.34 547 VAL A CA 1
ATOM 1887 C C . VAL A 1 256 ? -0.712 -42.419 -21.942 1.00 10.19 547 VAL A C 1
ATOM 1888 O O . VAL A 1 256 ? 0.011 -43.374 -22.215 1.00 10.94 547 VAL A O 1
ATOM 1892 N N . VAL A 1 257 ? -1.461 -42.373 -20.846 1.00 10.18 548 VAL A N 1
ATOM 1893 C CA . VAL A 1 257 ? -1.266 -43.323 -19.753 1.00 13.22 548 VAL A CA 1
ATOM 1894 C C . VAL A 1 257 ? -2.497 -44.185 -19.506 1.00 11.12 548 VAL A C 1
ATOM 1895 O O . VAL A 1 257 ? -3.559 -43.664 -19.195 1.00 12.98 548 VAL A O 1
ATOM 1899 N N . GLY A 1 258 ? -2.349 -45.496 -19.646 1.00 11.88 549 GLY A N 1
ATOM 1900 C CA . GLY A 1 258 ? -3.431 -46.413 -19.326 1.00 12.07 549 GLY A CA 1
ATOM 1901 C C . GLY A 1 258 ? -4.678 -46.182 -20.151 1.00 11.09 549 GLY A C 1
ATOM 1902 O O . GLY A 1 258 ? -4.591 -45.962 -21.362 1.00 10.58 549 GLY A O 1
ATOM 1903 N N . GLY A 1 259 ? -5.836 -46.232 -19.491 1.00 10.90 550 GLY A N 1
ATOM 1904 C CA . GLY A 1 259 ? -7.114 -46.150 -20.177 1.00 10.14 550 GLY A CA 1
ATOM 1905 C C . GLY A 1 259 ? -7.687 -47.547 -20.360 1.00 10.74 550 GLY A C 1
ATOM 1906 O O . GLY A 1 259 ? -7.235 -48.494 -19.724 1.00 14.21 550 GLY A O 1
ATOM 1907 N N . ASP A 1 260 ? -8.697 -47.683 -21.216 1.00 10.22 551 ASP A N 1
ATOM 1908 C CA . ASP A 1 260 ? -9.244 -49.007 -21.481 1.00 10.86 551 ASP A CA 1
ATOM 1909 C C . ASP A 1 260 ? -9.635 -49.109 -22.953 1.00 10.41 551 ASP A C 1
ATOM 1910 O O . ASP A 1 260 ? -9.745 -48.095 -23.636 1.00 9.53 551 ASP A O 1
ATOM 1915 N N . ASP A 1 261 ? -9.791 -50.338 -23.444 1.00 14.45 552 ASP A N 1
ATOM 1916 C CA . ASP A 1 261 ? -10.134 -50.547 -24.855 1.00 17.03 552 ASP A CA 1
ATOM 1917 C C . ASP A 1 261 ? -11.602 -50.936 -25.016 1.00 22.73 552 ASP A C 1
ATOM 1918 O O . ASP A 1 261 ? -12.000 -51.484 -26.047 1.00 28.79 552 ASP A O 1
ATOM 1923 N N . GLY A 1 262 ? -12.399 -50.666 -23.987 1.00 22.43 553 GLY A N 1
ATOM 1924 C CA . GLY A 1 262 ? -13.813 -50.997 -24.006 1.00 28.02 553 GLY A CA 1
ATOM 1925 C C . GLY A 1 262 ? -14.099 -52.309 -23.303 1.00 25.58 553 GLY A C 1
ATOM 1926 O O . GLY A 1 262 ? -15.231 -52.569 -22.894 1.00 33.57 553 GLY A O 1
ATOM 1927 N N . SER A 1 263 ? -13.069 -53.137 -23.160 1.00 21.16 554 SER A N 1
ATOM 1928 C CA . SER A 1 263 ? -13.206 -54.429 -22.489 1.00 28.73 554 SER A CA 1
ATOM 1929 C C . SER A 1 263 ? -12.200 -54.609 -21.347 1.00 28.43 554 SER A C 1
ATOM 1930 O O . SER A 1 263 ? -12.539 -55.156 -20.296 1.00 34.65 554 SER A O 1
ATOM 1933 N N . CYS A 1 264 ? -10.971 -54.144 -21.560 1.00 22.99 555 CYS A N 1
ATOM 1934 C CA . CYS A 1 264 ? -9.879 -54.339 -20.608 1.00 22.80 555 CYS A CA 1
ATOM 1935 C C . CYS A 1 264 ? -9.183 -53.033 -20.242 1.00 22.50 555 CYS A C 1
ATOM 1936 O O . CYS A 1 264 ? -9.043 -52.142 -21.078 1.00 21.07 555 CYS A O 1
ATOM 1939 N N . ASN A 1 265 ? -8.732 -52.927 -18.995 1.00 18.79 556 ASN A N 1
ATOM 1940 C CA . ASN A 1 265 ? -7.926 -51.788 -18.573 1.00 14.75 556 ASN A CA 1
ATOM 1941 C C . ASN A 1 265 ? -6.464 -51.965 -18.968 1.00 21.58 556 ASN A C 1
ATOM 1942 O O . ASN A 1 265 ? -5.922 -53.067 -18.901 1.00 25.79 556 ASN A O 1
ATOM 1947 N N . LEU A 1 266 ? -5.846 -50.884 -19.428 1.00 15.73 557 LEU A N 1
ATOM 1948 C CA . LEU A 1 266 ? -4.493 -50.951 -19.964 1.00 15.93 557 LEU A CA 1
ATOM 1949 C C . LEU A 1 266 ? -3.428 -50.518 -18.949 1.00 15.15 557 LEU A C 1
ATOM 1950 O O . LEU A 1 266 ? -3.589 -49.522 -18.246 1.00 17.45 557 LEU A O 1
ATOM 1955 N N . ALA A 1 267 ? -2.315 -51.248 -18.907 1.00 17.48 558 ALA A N 1
ATOM 1956 C CA . ALA A 1 267 ? -1.208 -50.887 -18.024 1.00 18.40 558 ALA A CA 1
ATOM 1957 C C . ALA A 1 267 ? -0.115 -50.129 -18.771 1.00 20.69 558 ALA A C 1
ATOM 1958 O O . ALA A 1 267 ? 0.804 -49.586 -18.156 1.00 21.19 558 ALA A O 1
ATOM 1960 N N . SER A 1 268 ? -0.214 -50.092 -20.095 1.00 18.86 559 SER A N 1
ATOM 1961 C CA . SER A 1 268 ? 0.851 -49.500 -20.896 1.00 19.08 559 SER A CA 1
ATOM 1962 C C . SER A 1 268 ? 0.738 -47.985 -20.996 1.00 16.81 559 SER A C 1
ATOM 1963 O O . SER A 1 268 ? -0.333 -47.402 -20.792 1.00 13.67 559 SER A O 1
ATOM 1966 N N . VAL A 1 269 ? 1.873 -47.365 -21.292 1.00 18.31 560 VAL A N 1
ATOM 1967 C CA . VAL A 1 269 ? 1.962 -45.941 -21.558 1.00 13.69 560 VAL A CA 1
ATOM 1968 C C . VAL A 1 269 ? 2.575 -45.810 -22.938 1.00 13.51 560 VAL A C 1
ATOM 1969 O O . VAL A 1 269 ? 3.469 -46.571 -23.280 1.00 15.59 560 VAL A O 1
ATOM 1973 N N . GLU A 1 270 ? 2.108 -44.866 -23.745 1.00 12.44 561 GLU A N 1
ATOM 1974 C CA . GLU A 1 270 ? 2.821 -44.614 -24.993 1.00 12.39 561 GLU A CA 1
ATOM 1975 C C . GLU A 1 270 ? 2.994 -43.121 -25.189 1.00 12.95 561 GLU A C 1
ATOM 1976 O O . GLU A 1 270 ? 2.216 -42.327 -24.654 1.00 13.81 561 GLU A O 1
ATOM 1982 N N . TYR A 1 271 ? 4.045 -42.728 -25.904 1.00 12.70 562 TYR A N 1
ATOM 1983 C CA . TYR A 1 271 ? 4.276 -41.305 -26.095 1.00 11.25 562 TYR A CA 1
ATOM 1984 C C . TYR A 1 271 ? 4.391 -40.959 -27.568 1.00 10.92 562 TYR A C 1
ATOM 198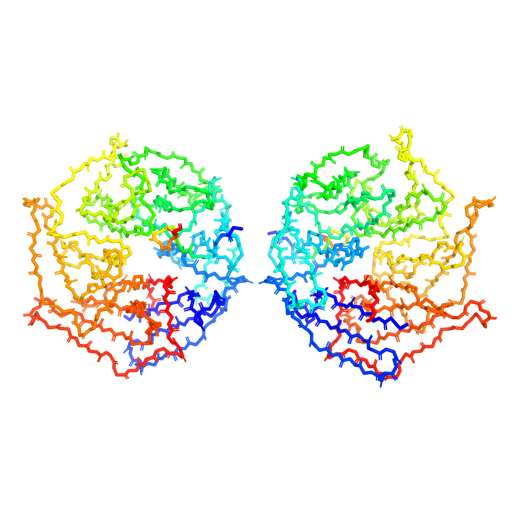5 O O . TYR A 1 271 ? 4.850 -41.762 -28.389 1.00 12.42 562 TYR A O 1
ATOM 1994 N N . TYR A 1 272 ? 3.981 -39.738 -27.861 1.00 10.14 563 TYR A N 1
ATOM 1995 C CA . TYR A 1 272 ? 3.949 -39.220 -29.212 1.00 9.91 563 TYR A CA 1
ATOM 1996 C C . TYR A 1 272 ? 5.066 -38.216 -29.401 1.00 10.03 563 TYR A C 1
ATOM 1997 O O . TYR A 1 272 ? 5.259 -37.331 -28.578 1.00 11.73 563 TYR A O 1
ATOM 2006 N N . ASN A 1 273 ? 5.779 -38.352 -30.515 1.00 10.41 564 ASN A N 1
ATOM 2007 C CA . ASN A 1 273 ? 6.834 -37.432 -30.895 1.00 10.71 564 ASN A CA 1
ATOM 2008 C C . ASN A 1 273 ? 6.348 -36.670 -32.126 1.00 10.19 564 ASN A C 1
ATOM 2009 O O . ASN A 1 273 ? 6.218 -37.262 -33.191 1.00 11.17 564 ASN A O 1
ATOM 2014 N N . PRO A 1 274 ? 6.042 -35.367 -31.978 1.00 10.24 565 PRO A N 1
ATOM 2015 C CA . PRO A 1 274 ? 5.457 -34.641 -33.114 1.00 10.75 565 PRO A CA 1
ATOM 2016 C C . PRO A 1 274 ? 6.450 -34.378 -34.234 1.00 10.96 565 PRO A C 1
ATOM 2017 O O . PRO A 1 274 ? 6.024 -33.997 -35.331 1.00 14.33 565 PRO A O 1
ATOM 2021 N N . THR A 1 275 ? 7.743 -34.587 -33.987 1.00 10.58 566 THR A N 1
ATOM 2022 C CA . THR A 1 275 ? 8.733 -34.421 -35.052 1.00 11.23 566 THR A CA 1
ATOM 2023 C C . THR A 1 275 ? 8.808 -35.667 -35.926 1.00 12.48 566 THR A C 1
ATOM 2024 O O . THR A 1 275 ? 9.064 -35.574 -37.121 1.00 17.45 566 THR A O 1
ATOM 2028 N N . THR A 1 276 ? 8.602 -36.840 -35.335 1.00 11.76 567 THR A N 1
ATOM 2029 C CA . THR A 1 276 ? 8.636 -38.070 -36.118 1.00 12.27 567 THR A CA 1
ATOM 2030 C C . THR A 1 276 ? 7.237 -38.585 -36.471 1.00 11.65 567 THR A C 1
ATOM 2031 O O . THR A 1 276 ? 7.115 -39.510 -37.267 1.00 12.04 567 THR A O 1
ATOM 2035 N N . ASP A 1 277 ? 6.206 -37.990 -35.867 1.00 10.77 568 ASP A N 1
ATOM 2036 C CA . ASP A 1 277 ? 4.820 -38.425 -36.057 1.00 10.35 568 ASP A CA 1
ATOM 2037 C C . ASP A 1 277 ? 4.697 -39.918 -35.770 1.00 10.61 568 ASP A C 1
ATOM 2038 O O . ASP A 1 277 ? 4.083 -40.665 -36.532 1.00 12.30 568 ASP A O 1
ATOM 2043 N N . LYS A 1 278 ? 5.307 -40.343 -34.664 1.00 11.85 569 LYS A N 1
ATOM 2044 C CA . LYS A 1 278 ? 5.280 -41.738 -34.242 1.00 11.56 569 LYS A CA 1
ATOM 2045 C C . LYS A 1 278 ? 4.878 -41.855 -32.783 1.00 11.77 569 LYS A C 1
ATOM 2046 O O . LYS A 1 278 ? 5.269 -41.015 -31.964 1.00 11.14 569 LYS A O 1
ATOM 2052 N N . TRP A 1 279 ? 4.123 -42.910 -32.478 1.00 12.00 570 TRP A N 1
ATOM 2053 C CA . TRP A 1 279 ? 3.802 -43.309 -31.102 1.00 13.84 570 TRP A CA 1
ATOM 2054 C C . TRP A 1 279 ? 4.672 -44.484 -30.676 1.00 17.03 570 TRP A C 1
ATOM 2055 O O . TRP A 1 279 ? 4.812 -45.469 -31.411 1.00 14.90 570 TRP A O 1
ATOM 2066 N N . THR A 1 280 ? 5.236 -44.386 -29.475 1.00 12.96 571 THR A N 1
ATOM 2067 C CA . THR A 1 280 ? 6.120 -45.408 -28.941 1.00 14.19 571 THR A CA 1
ATOM 2068 C C . THR A 1 280 ? 5.616 -45.905 -27.599 1.00 15.11 571 THR A C 1
ATOM 2069 O O . THR A 1 280 ? 5.390 -45.112 -26.705 1.00 15.54 571 THR A O 1
ATOM 2073 N N . VAL A 1 281 ? 5.477 -47.215 -27.452 1.00 15.84 572 VAL A N 1
ATOM 2074 C CA . VAL A 1 281 ? 5.083 -47.785 -26.169 1.00 19.37 572 VAL A CA 1
ATOM 2075 C C . VAL A 1 281 ? 6.275 -47.790 -25.202 1.00 18.56 572 VAL A C 1
ATOM 2076 O O . VAL A 1 281 ? 7.367 -48.247 -25.554 1.00 21.36 572 VAL A O 1
ATOM 2080 N N . VAL A 1 282 ? 6.073 -47.237 -24.008 1.00 19.73 573 VAL A N 1
ATOM 2081 C CA . VAL A 1 282 ? 7.101 -47.186 -22.967 1.00 19.13 573 VAL A CA 1
ATOM 2082 C C . VAL A 1 282 ? 7.394 -48.598 -22.462 1.00 22.02 573 VAL A C 1
ATOM 2083 O O . VAL A 1 282 ? 6.467 -49.370 -22.214 1.00 27.04 573 VAL A O 1
ATOM 2087 N N . SER A 1 283 ? 8.670 -48.944 -22.298 1.00 22.04 574 SER A N 1
ATOM 2088 C CA . SER A 1 283 ? 9.015 -50.315 -21.929 1.00 22.12 574 SER A CA 1
ATOM 2089 C C . SER A 1 283 ? 8.510 -50.695 -20.532 1.00 28.40 574 SER A C 1
ATOM 2090 O O . SER A 1 283 ? 8.099 -51.830 -20.304 1.00 33.31 574 SER A O 1
ATOM 2093 N N . SER A 1 284 ? 8.515 -49.749 -19.600 1.00 26.74 575 SER A N 1
ATOM 2094 C CA . SER A 1 284 ? 8.060 -50.056 -18.244 1.00 28.50 575 SER A CA 1
ATOM 2095 C C . SER A 1 284 ? 6.606 -49.641 -18.018 1.00 30.94 575 SER A C 1
ATOM 2096 O O . SER A 1 284 ? 6.248 -48.466 -18.146 1.00 30.28 575 SER A O 1
ATOM 2099 N N A CYS A 1 285 ? 5.781 -50.616 -17.647 0.70 28.14 576 CYS A N 1
ATOM 2100 N N B CYS A 1 285 ? 5.763 -50.611 -17.684 0.30 27.47 576 CYS A N 1
ATOM 2101 C CA A CYS A 1 285 ? 4.366 -50.369 -17.412 0.70 24.30 576 CYS A CA 1
ATOM 2102 C CA B CYS A 1 285 ? 4.355 -50.326 -17.448 0.30 24.51 576 CYS A CA 1
ATOM 2103 C C A CYS A 1 285 ? 4.084 -50.099 -15.947 0.70 25.62 576 CYS A C 1
ATOM 2104 C C B CYS A 1 285 ? 4.073 -50.116 -15.966 0.30 25.23 576 CYS A C 1
ATOM 2105 O O A CYS A 1 285 ? 4.942 -50.296 -15.086 0.70 29.55 576 CYS A O 1
ATOM 2106 O O B CYS A 1 285 ? 4.925 -50.369 -15.115 0.30 27.84 576 CYS A O 1
ATOM 2111 N N . MET A 1 286 ? 2.867 -49.643 -15.670 1.00 23.49 577 MET A N 1
ATOM 2112 C CA . MET A 1 286 ? 2.436 -49.417 -14.297 1.00 24.34 577 MET A CA 1
ATOM 2113 C C . MET A 1 286 ? 2.226 -50.749 -13.576 1.00 29.47 577 MET A C 1
ATOM 2114 O O . MET A 1 286 ? 2.127 -51.794 -14.218 1.00 31.05 577 MET A O 1
ATOM 2119 N N . SER A 1 287 ? 2.153 -50.698 -12.247 1.00 30.00 578 SER A N 1
ATOM 2120 C CA . SER A 1 287 ? 1.954 -51.891 -11.423 1.00 33.74 578 SER A CA 1
ATOM 2121 C C . SER A 1 287 ? 0.716 -52.695 -11.822 1.00 36.89 578 SER A C 1
ATOM 2122 O O . SER A 1 287 ? 0.639 -53.894 -11.560 1.00 37.29 578 SER A O 1
ATOM 2125 N N . THR A 1 288 ? -0.259 -52.030 -12.436 1.00 40.01 579 THR A N 1
ATOM 2126 C CA . THR A 1 288 ? -1.434 -52.724 -12.958 1.00 36.07 579 THR A CA 1
ATOM 2127 C C . THR A 1 288 ? -2.170 -51.873 -13.985 1.00 26.66 579 THR A C 1
ATOM 2128 O O . THR A 1 288 ? -1.989 -50.657 -14.035 1.00 28.45 579 THR A O 1
ATOM 2132 N N . GLY A 1 289 ? -2.975 -52.520 -14.819 1.00 22.50 580 GLY A N 1
ATOM 2133 C CA . GLY A 1 289 ? -3.784 -51.782 -15.778 1.00 21.21 580 GLY A CA 1
ATOM 2134 C C . GLY A 1 289 ? -4.767 -50.901 -15.039 1.00 23.35 580 GLY A C 1
ATOM 2135 O O . GLY A 1 289 ? -5.440 -51.360 -14.120 1.00 25.12 580 GLY A O 1
ATOM 2136 N N . ARG A 1 290 ? -4.853 -49.633 -15.421 1.00 16.29 581 ARG A N 1
ATOM 2137 C CA . ARG A 1 290 ? -5.810 -48.749 -14.781 1.00 16.27 581 ARG A CA 1
ATOM 2138 C C . ARG A 1 290 ? -6.368 -47.765 -15.790 1.00 17.01 581 ARG A C 1
ATOM 2139 O O . ARG A 1 290 ? -5.662 -47.277 -16.680 1.00 13.19 581 ARG A O 1
ATOM 2147 N N . SER A 1 291 ? -7.663 -47.515 -15.641 1.00 13.18 582 SER A N 1
ATOM 2148 C CA . SER A 1 291 ? -8.380 -46.565 -16.464 1.00 12.40 582 SER A CA 1
ATOM 2149 C C . SER A 1 291 ? -8.952 -45.457 -15.587 1.00 11.99 582 SER A C 1
ATOM 2150 O O . SER A 1 291 ? -9.101 -45.632 -14.373 1.00 12.92 582 SER A O 1
ATOM 2153 N N A TYR A 1 292 ? -9.280 -44.324 -16.193 0.60 11.61 583 TYR A N 1
ATOM 2154 N N B TYR A 1 292 ? -9.267 -44.322 -16.204 0.40 11.61 583 TYR A N 1
ATOM 2155 C CA A TYR A 1 292 ? -9.880 -43.220 -15.454 0.60 11.76 583 TYR A CA 1
ATOM 2156 C CA B TYR A 1 292 ? -9.843 -43.182 -15.495 0.40 11.73 583 TYR A CA 1
ATOM 2157 C C A TYR A 1 292 ? -8.952 -42.707 -14.347 0.60 11.56 583 TYR A C 1
ATOM 2158 C C B TYR A 1 292 ? -8.950 -42.717 -14.353 0.40 11.55 583 TYR A C 1
ATOM 2159 O O A TYR A 1 292 ? -9.418 -42.293 -13.284 0.60 12.21 583 TYR A O 1
ATOM 2160 O O B TYR A 1 292 ? -9.433 -42.345 -13.282 0.40 12.22 583 TYR A O 1
ATOM 2177 N N . ALA A 1 293 ? -7.645 -42.753 -14.586 1.00 12.00 584 ALA A N 1
ATOM 2178 C CA . ALA A 1 293 ? -6.681 -42.280 -13.604 1.00 11.11 584 ALA A CA 1
ATOM 2179 C C . ALA A 1 293 ? -6.340 -40.825 -13.866 1.00 12.03 584 ALA A C 1
ATOM 2180 O O . ALA A 1 293 ? -6.337 -40.382 -15.014 1.00 17.86 584 ALA A O 1
ATOM 2182 N N . GLY A 1 294 ? -6.055 -40.084 -12.801 1.00 13.62 585 GLY A N 1
ATOM 2183 C CA . GLY A 1 294 ? -5.621 -38.709 -12.948 1.00 14.06 585 GLY A CA 1
ATOM 2184 C C . GLY A 1 294 ? -4.148 -38.716 -13.287 1.00 12.59 585 GLY A C 1
ATOM 2185 O O . GLY A 1 294 ? -3.380 -39.480 -12.715 1.00 14.59 585 GLY A O 1
ATOM 2186 N N . VAL A 1 295 ? -3.753 -37.876 -14.236 1.00 11.27 586 VAL A N 1
ATOM 2187 C CA . VAL A 1 295 ? -2.353 -37.809 -14.614 1.00 12.27 586 VAL A CA 1
ATOM 2188 C C . VAL A 1 295 ? -1.896 -36.364 -14.716 1.00 12.14 586 VAL A C 1
ATOM 2189 O O . VAL A 1 295 ? -2.554 -35.539 -15.341 1.00 15.64 586 VAL A O 1
ATOM 2193 N N . THR A 1 296 ? -0.762 -36.061 -14.090 1.00 12.58 587 THR A N 1
ATOM 2194 C CA . THR A 1 296 ? -0.147 -34.754 -14.273 1.00 13.57 587 THR A CA 1
ATOM 2195 C C . THR A 1 296 ? 1.362 -34.873 -14.143 1.00 14.11 587 THR A C 1
ATOM 2196 O O . THR A 1 296 ? 1.889 -35.955 -13.883 1.00 15.03 587 THR A O 1
ATOM 2200 N N . VAL A 1 297 ? 2.057 -33.770 -14.388 1.00 15.24 588 VAL A N 1
ATOM 2201 C CA . VAL A 1 297 ? 3.511 -33.734 -14.327 1.00 16.20 588 VAL A CA 1
ATOM 2202 C C . VAL A 1 297 ? 3.927 -32.729 -13.277 1.00 19.11 588 VAL A C 1
ATOM 2203 O O . VAL A 1 297 ? 3.369 -31.635 -13.209 1.00 18.54 588 VAL A O 1
ATOM 2207 N N . ILE A 1 298 ? 4.924 -33.084 -12.477 1.00 17.85 589 ILE A N 1
ATOM 2208 C CA . ILE A 1 298 ? 5.411 -32.172 -11.459 1.00 19.17 589 ILE A CA 1
ATOM 2209 C C . ILE A 1 298 ? 6.909 -32.012 -11.588 1.00 20.69 589 ILE A C 1
ATOM 2210 O O . ILE A 1 298 ? 7.568 -32.805 -12.260 1.00 20.78 589 ILE A O 1
ATOM 2215 N N . ASP A 1 299 ? 7.449 -30.983 -10.944 1.00 23.77 590 ASP A N 1
ATOM 2216 C CA . ASP A 1 299 ? 8.891 -30.798 -10.907 1.00 27.38 590 ASP A CA 1
ATOM 2217 C C . ASP A 1 299 ? 9.487 -31.745 -9.874 1.00 29.83 590 ASP A C 1
ATOM 2218 O O . ASP A 1 299 ? 8.909 -31.946 -8.807 1.00 31.89 590 ASP A O 1
ATOM 2223 N N . LYS A 1 300 ? 10.630 -32.336 -10.204 1.00 29.66 591 LYS A N 1
ATOM 2224 C CA . LYS A 1 300 ? 11.269 -33.310 -9.323 1.00 32.95 591 LYS A CA 1
ATOM 2225 C C . LYS A 1 300 ? 12.130 -32.639 -8.257 1.00 35.46 591 LYS A C 1
ATOM 2226 O O . LYS A 1 300 ? 12.613 -31.525 -8.450 1.00 38.13 591 LYS A O 1
ATOM 2228 N N . PRO B 1 15 ? -28.388 -69.683 16.672 1.00 39.95 306 PRO B N 1
ATOM 2229 C CA . PRO B 1 15 ? -27.104 -69.478 15.991 1.00 35.09 306 PRO B CA 1
ATOM 2230 C C . PRO B 1 15 ? -26.897 -68.025 15.564 1.00 29.27 306 PRO B C 1
ATOM 2231 O O . PRO B 1 15 ? -27.556 -67.530 14.647 1.00 30.00 306 PRO B O 1
ATOM 2235 N N . LYS B 1 16 ? -25.976 -67.350 16.243 1.00 26.09 307 LYS B N 1
ATOM 2236 C CA . LYS B 1 16 ? -25.715 -65.941 15.986 1.00 20.28 307 LYS B CA 1
ATOM 2237 C C . LYS B 1 16 ? -24.327 -65.717 15.409 1.00 18.92 307 LYS B C 1
ATOM 2238 O O . LYS B 1 16 ? -23.432 -66.551 15.560 1.00 23.64 307 LYS B O 1
ATOM 2244 N N . LEU B 1 17 ? -24.163 -64.587 14.733 1.00 17.38 308 LEU B N 1
ATOM 2245 C CA . LEU B 1 17 ? -22.851 -64.115 14.312 1.00 16.38 308 LEU B CA 1
ATOM 2246 C C . LEU B 1 17 ? -22.663 -62.705 14.831 1.00 15.11 308 LEU B C 1
ATOM 2247 O O . LEU B 1 17 ? -23.579 -61.887 14.748 1.00 18.69 308 LEU B O 1
ATOM 2252 N N . MET B 1 18 ? -21.479 -62.413 15.354 1.00 14.76 309 MET B N 1
ATOM 2253 C CA . MET B 1 18 ? -21.145 -61.051 15.740 1.00 13.68 309 MET B CA 1
ATOM 2254 C C . MET B 1 18 ? -20.400 -60.399 14.585 1.00 15.47 309 MET B C 1
ATOM 2255 O O . MET B 1 18 ? -19.474 -60.981 14.039 1.00 17.03 309 MET B O 1
ATOM 2260 N N . VAL B 1 19 ? -20.830 -59.203 14.200 1.00 11.78 310 VAL B N 1
ATOM 2261 C CA . VAL B 1 19 ? -20.250 -58.524 13.059 1.00 12.45 310 VAL B CA 1
ATOM 2262 C C . VAL B 1 19 ? -19.547 -57.262 13.537 1.00 13.82 310 VAL B C 1
ATOM 2263 O O . VAL B 1 19 ? -20.118 -56.454 14.281 1.00 14.92 310 VAL B O 1
ATOM 2267 N N . VAL B 1 20 ? -18.290 -57.115 13.133 1.00 10.15 311 VAL B N 1
ATOM 2268 C CA . VAL B 1 20 ? -17.469 -55.986 13.549 1.00 10.13 311 VAL B CA 1
ATOM 2269 C C . VAL B 1 20 ? -17.049 -55.245 12.285 1.00 10.02 311 VAL B C 1
ATOM 2270 O O . VAL B 1 20 ? -16.406 -55.817 11.419 1.00 13.27 311 VAL B O 1
ATOM 2274 N N . VAL B 1 21 ? -17.409 -53.970 12.204 1.00 8.97 312 VAL B N 1
ATOM 2275 C CA . VAL B 1 21 ? -17.316 -53.206 10.966 1.00 9.71 312 VAL B CA 1
ATOM 2276 C C . VAL B 1 21 ? -16.412 -51.991 11.093 1.00 9.38 312 VAL B C 1
ATOM 2277 O O . VAL B 1 21 ? -16.678 -51.095 11.907 1.00 8.47 312 VAL B O 1
ATOM 2281 N N . GLY B 1 22 ? -15.354 -51.944 10.286 1.00 11.49 313 GLY B N 1
ATOM 2282 C CA . GLY B 1 22 ? -14.487 -50.774 10.273 1.00 9.05 313 GLY B CA 1
ATOM 2283 C C . GLY B 1 22 ? -13.769 -50.552 11.590 1.00 9.31 313 GLY B C 1
ATOM 2284 O O . GLY B 1 22 ? -13.465 -51.504 12.319 1.00 12.18 313 GLY B O 1
ATOM 2285 N N . GLY B 1 23 ? -13.493 -49.285 11.895 1.00 8.92 314 GLY B N 1
ATOM 2286 C CA . GLY B 1 23 ? -12.766 -48.927 13.098 1.00 9.18 314 GLY B CA 1
ATOM 2287 C C . GLY B 1 23 ? -11.421 -48.332 12.746 1.00 11.81 314 GLY B C 1
ATOM 2288 O O . GLY B 1 23 ? -11.112 -48.146 11.564 1.00 11.03 314 GLY B O 1
ATOM 2289 N N . GLN B 1 24 ? -10.630 -48.019 13.767 1.00 11.90 315 GLN B N 1
ATOM 2290 C CA . GLN B 1 24 ? -9.284 -47.488 13.584 1.00 15.17 315 GLN B CA 1
ATOM 2291 C C . GLN B 1 24 ? -8.279 -48.524 14.019 1.00 13.50 315 GLN B C 1
ATOM 2292 O O . GLN B 1 24 ? -8.405 -49.082 15.112 1.00 14.13 315 GLN B O 1
ATOM 2298 N N . ALA B 1 25 ? -7.272 -48.770 13.191 1.00 15.07 316 ALA B N 1
ATOM 2299 C CA . ALA B 1 25 ? -6.302 -49.817 13.478 1.00 14.41 316 ALA B CA 1
ATOM 2300 C C . ALA B 1 25 ? -4.924 -49.559 12.867 1.00 18.33 316 ALA B C 1
ATOM 2301 O O . ALA B 1 25 ? -4.390 -50.426 12.182 1.00 28.07 316 ALA B O 1
ATOM 2303 N N . PRO B 1 26 ? -4.330 -48.382 13.126 1.00 20.52 317 PRO B N 1
ATOM 2304 C CA . PRO B 1 26 ? -4.773 -47.239 13.934 1.00 18.85 317 PRO B CA 1
ATOM 2305 C C . PRO B 1 26 ? -5.559 -46.167 13.166 1.00 14.69 317 PRO B C 1
ATOM 2306 O O . PRO B 1 26 ? -6.135 -45.274 13.784 1.00 20.85 317 PRO B O 1
ATOM 2310 N N . LYS B 1 27 ? -5.567 -46.238 11.839 1.00 19.83 318 LYS B N 1
ATOM 2311 C CA . LYS B 1 27 ? -6.385 -45.323 11.047 1.00 17.56 318 LYS B CA 1
ATOM 2312 C C . LYS B 1 27 ? -7.617 -46.055 10.541 1.00 13.30 318 LYS B C 1
ATOM 2313 O O . LYS B 1 27 ? -7.718 -47.268 10.691 1.00 11.86 318 LYS B O 1
ATOM 2317 N N . ALA B 1 28 ? -8.557 -45.316 9.953 1.00 12.00 319 ALA B N 1
ATOM 2318 C CA . ALA B 1 28 ? -9.799 -45.916 9.474 1.00 11.31 319 ALA B CA 1
ATOM 2319 C C . ALA B 1 28 ? -9.547 -47.081 8.499 1.00 12.18 319 ALA B C 1
ATOM 2320 O O . ALA B 1 28 ? -8.707 -46.984 7.595 1.00 12.48 319 ALA B O 1
ATOM 2322 N N . ILE B 1 29 ? -10.270 -48.181 8.697 1.00 10.93 320 ILE B N 1
ATOM 2323 C CA . ILE B 1 29 ? -10.133 -49.349 7.828 1.00 11.35 320 ILE B CA 1
ATOM 2324 C C . ILE B 1 29 ? -11.458 -49.755 7.202 1.00 11.04 320 ILE B C 1
ATOM 2325 O O . ILE B 1 29 ? -12.521 -49.296 7.615 1.00 10.63 320 ILE B O 1
ATOM 2330 N N . ARG B 1 30 ? -11.384 -50.631 6.204 1.00 11.74 321 ARG B N 1
ATOM 2331 C CA . ARG B 1 30 ? -12.570 -51.141 5.530 1.00 11.75 321 ARG B CA 1
ATOM 2332 C C . ARG B 1 30 ? -12.989 -52.507 6.065 1.00 13.89 321 ARG B C 1
ATOM 2333 O O . ARG B 1 30 ? -14.090 -52.986 5.771 1.00 12.18 321 ARG B O 1
ATOM 2341 N N . SER B 1 31 ? -12.101 -53.147 6.818 1.00 11.51 322 SER B N 1
ATOM 2342 C CA . SER B 1 31 ? -12.304 -54.539 7.214 1.00 17.14 322 SER B CA 1
ATOM 2343 C C . SER B 1 31 ? -13.624 -54.792 7.941 1.00 10.86 322 SER B C 1
ATOM 2344 O O . SER B 1 31 ? -13.999 -54.042 8.846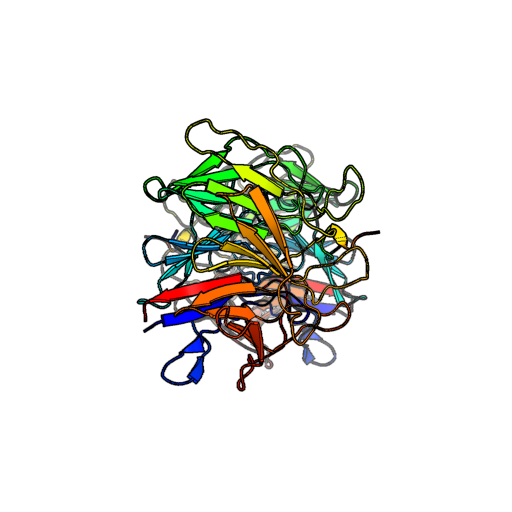 1.00 10.06 322 SER B O 1
ATOM 2347 N N . VAL B 1 32 ? -14.314 -55.859 7.540 1.00 12.41 323 VAL B N 1
ATOM 2348 C CA . VAL B 1 32 ? -15.485 -56.347 8.252 1.00 10.87 323 VAL B CA 1
ATOM 2349 C C . VAL B 1 32 ? -15.227 -57.784 8.686 1.00 12.53 323 VAL B C 1
ATOM 2350 O O . VAL B 1 32 ? -14.947 -58.650 7.857 1.00 12.87 323 VAL B O 1
ATOM 2354 N N . GLU B 1 33 ? -15.296 -58.030 9.992 1.00 15.91 324 GLU B N 1
ATOM 2355 C CA . GLU B 1 33 ? -15.051 -59.366 10.521 1.00 14.51 324 GLU B CA 1
ATOM 2356 C C . GLU B 1 33 ? -16.315 -59.915 11.165 1.00 13.84 324 GLU B C 1
ATOM 2357 O O . GLU B 1 33 ? -17.121 -59.174 11.729 1.00 17.15 324 GLU B O 1
ATOM 2363 N N A CYS B 1 34 ? -16.453 -61.234 11.129 0.55 14.49 325 CYS B N 1
ATOM 2364 N N B CYS B 1 34 ? -16.505 -61.220 11.028 0.45 14.37 325 CYS B N 1
ATOM 2365 C CA A CYS B 1 34 ? -17.643 -61.911 11.625 0.55 13.78 325 CYS B CA 1
ATOM 2366 C CA B CYS B 1 34 ? -17.605 -61.903 11.681 0.45 13.25 325 CYS B CA 1
ATOM 2367 C C A CYS B 1 34 ? -17.256 -63.081 12.525 0.55 13.44 325 CYS B C 1
ATOM 2368 C C B CYS B 1 34 ? -17.048 -62.922 12.648 0.45 13.21 325 CYS B C 1
ATOM 2369 O O A CYS B 1 34 ? -16.545 -63.982 12.084 0.55 11.19 325 CYS B O 1
ATOM 2370 O O B CYS B 1 34 ? -16.020 -63.550 12.389 0.45 11.57 325 CYS B O 1
ATOM 2375 N N . TYR B 1 35 ? -17.731 -63.075 13.773 1.00 12.29 326 TYR B N 1
ATOM 2376 C CA . TYR B 1 35 ? -17.399 -64.137 14.711 1.00 13.39 326 TYR B CA 1
ATOM 2377 C C . TYR B 1 35 ? -18.524 -65.154 14.750 1.00 16.51 326 TYR B C 1
ATOM 2378 O O . TYR B 1 35 ? -19.673 -64.823 15.053 1.00 14.49 326 TYR B O 1
ATOM 2387 N N . ASP B 1 36 ? -18.168 -66.396 14.441 1.00 15.12 327 ASP B N 1
ATOM 2388 C CA . ASP B 1 36 ? -19.098 -67.514 14.452 1.00 15.04 327 ASP B CA 1
ATOM 2389 C C . ASP B 1 36 ? -18.968 -68.199 15.798 1.00 18.66 327 ASP B C 1
ATOM 2390 O O . ASP B 1 36 ? -17.922 -68.777 16.101 1.00 19.02 327 ASP B O 1
ATOM 2395 N N . PHE B 1 37 ? -20.018 -68.117 16.612 1.00 20.57 328 PHE B N 1
ATOM 2396 C CA . PHE B 1 37 ? -19.962 -68.636 17.977 1.00 20.73 328 PHE B CA 1
ATOM 2397 C C . PHE B 1 37 ? -19.911 -70.162 18.035 1.00 27.13 328 PHE B C 1
ATOM 2398 O O . PHE B 1 37 ? -19.325 -70.728 18.954 1.00 29.82 328 PHE B O 1
ATOM 2406 N N . LYS B 1 38 ? -20.520 -70.828 17.059 1.00 26.82 329 LYS B N 1
ATOM 2407 C CA . LYS B 1 38 ? -20.488 -72.286 17.022 1.00 28.49 329 LYS B CA 1
ATOM 2408 C C . LYS B 1 38 ? -19.107 -72.790 16.596 1.00 27.49 329 LYS B C 1
ATOM 2409 O O . LYS B 1 38 ? -18.532 -73.661 17.244 1.00 33.72 329 LYS B O 1
ATOM 2411 N N . GLU B 1 39 ? -18.580 -72.238 15.507 1.00 26.72 330 GLU B N 1
ATOM 2412 C CA . GLU B 1 39 ? -17.250 -72.605 15.028 1.00 25.34 330 GLU B CA 1
ATOM 2413 C C . GLU B 1 39 ? -16.182 -72.050 15.976 1.00 25.99 330 GLU B C 1
ATOM 2414 O O . GLU B 1 39 ? -15.075 -72.584 16.076 1.00 23.45 330 GLU B O 1
ATOM 2420 N N . GLU B 1 40 ? -16.539 -70.979 16.681 1.00 24.20 331 GLU B N 1
ATOM 2421 C CA . GLU B 1 40 ? -15.607 -70.239 17.527 1.00 20.40 331 GLU B CA 1
ATOM 2422 C C . GLU B 1 40 ? -14.410 -69.743 16.707 1.00 20.19 331 GLU B C 1
ATOM 2423 O O . GLU B 1 40 ? -13.256 -69.868 17.118 1.00 21.47 331 GLU B O 1
ATOM 2429 N N . ARG B 1 41 ? -14.708 -69.173 15.541 1.00 15.81 332 ARG B N 1
ATOM 2430 C CA . ARG B 1 41 ? -13.683 -68.607 14.663 1.00 14.85 332 ARG B CA 1
ATOM 2431 C C . ARG B 1 41 ? -14.123 -67.260 14.094 1.00 15.95 332 ARG B C 1
ATOM 2432 O O . ARG B 1 41 ? -15.313 -67.019 13.867 1.00 17.24 332 ARG B O 1
ATOM 2440 N N . TRP B 1 42 ? -13.145 -66.395 13.836 1.00 13.03 333 TRP B N 1
ATOM 2441 C CA . TRP B 1 42 ? -13.367 -65.144 13.118 1.00 13.43 333 TRP B CA 1
ATOM 2442 C C . TRP B 1 42 ? -13.233 -65.361 11.623 1.00 13.08 333 TRP B C 1
ATOM 2443 O O . TRP B 1 42 ? -12.455 -66.207 11.178 1.00 14.99 333 TRP B O 1
ATOM 2454 N N . HIS B 1 43 ? -13.987 -64.583 10.859 1.00 11.47 334 HIS B N 1
ATOM 2455 C CA . HIS B 1 43 ? -13.899 -64.580 9.400 1.00 13.05 334 HIS B CA 1
ATOM 2456 C C . HIS B 1 43 ? -13.983 -63.171 8.856 1.00 15.00 334 HIS B C 1
ATOM 2457 O O . HIS B 1 43 ? -14.741 -62.354 9.370 1.00 17.69 334 HIS B O 1
ATOM 2464 N N . GLN B 1 44 ? -13.225 -62.894 7.798 1.00 13.36 335 GLN B N 1
ATOM 2465 C CA . GLN B 1 44 ? -13.399 -61.653 7.051 1.00 15.68 335 GLN B CA 1
ATOM 2466 C C . GLN B 1 44 ? -14.542 -61.833 6.067 1.00 16.02 335 GLN B C 1
ATOM 2467 O O . GLN B 1 44 ? -14.567 -62.830 5.340 1.00 21.94 335 GLN B O 1
ATOM 2473 N N . VAL B 1 45 ? -15.481 -60.891 6.035 1.00 13.68 336 VAL B N 1
ATOM 2474 C CA . VAL B 1 45 ? -16.533 -60.922 5.022 1.00 13.71 336 VAL B CA 1
ATOM 2475 C C . VAL B 1 45 ? -16.389 -59.676 4.150 1.00 13.23 336 VAL B C 1
ATOM 2476 O O . VAL B 1 45 ? -15.365 -58.993 4.226 1.00 16.82 336 VAL B O 1
ATOM 2480 N N . ALA B 1 46 ? -17.389 -59.371 3.326 1.00 13.43 337 ALA B N 1
ATOM 2481 C CA . ALA B 1 46 ? -17.249 -58.261 2.364 1.00 14.16 337 ALA B CA 1
ATOM 2482 C C . ALA B 1 46 ? -16.873 -56.955 3.058 1.00 13.63 337 ALA B C 1
ATOM 2483 O O . ALA B 1 46 ? -17.559 -56.515 3.980 1.00 11.90 337 ALA B O 1
ATOM 2485 N N A GLU B 1 47 ? -15.782 -56.336 2.617 0.52 12.21 338 GLU B N 1
ATOM 2486 N N B GLU B 1 47 ? -15.783 -56.343 2.597 0.48 12.22 338 GLU B N 1
ATOM 2487 C CA A GLU B 1 47 ? -15.318 -55.115 3.259 0.52 11.53 338 GLU B CA 1
ATOM 2488 C CA B GLU B 1 47 ? -15.287 -55.098 3.174 0.48 11.57 338 GLU B CA 1
ATOM 2489 C C A GLU B 1 47 ? -16.234 -53.943 2.943 0.52 10.98 338 GLU B C 1
ATOM 2490 C C B GLU B 1 47 ? -16.251 -53.940 2.936 0.48 10.98 338 GLU B C 1
ATOM 2491 O O A GLU B 1 47 ? -16.968 -53.959 1.953 0.52 11.58 338 GLU B O 1
ATOM 2492 O O B GLU B 1 47 ? -17.037 -53.961 1.987 0.48 11.47 338 GLU B O 1
ATOM 2503 N N . LEU B 1 48 ? -16.195 -52.937 3.812 1.00 10.26 339 LEU B N 1
ATOM 2504 C CA . LEU B 1 48 ? -16.906 -51.689 3.571 1.00 9.85 339 LEU B CA 1
ATOM 2505 C C . LEU B 1 48 ? -16.453 -51.127 2.243 1.00 11.57 339 LEU B C 1
ATOM 2506 O O . LEU B 1 48 ? -15.296 -51.281 1.876 1.00 13.85 339 LEU B O 1
ATOM 2511 N N . PRO B 1 49 ? -17.365 -50.479 1.510 1.00 11.38 340 PRO B N 1
ATOM 2512 C CA . PRO B 1 49 ? -16.968 -49.865 0.242 1.00 12.85 340 PRO B CA 1
ATOM 2513 C C . PRO B 1 49 ? -15.902 -48.795 0.438 1.00 13.36 340 PRO B C 1
ATOM 2514 O O . PRO B 1 49 ? -15.059 -48.599 -0.446 1.00 16.03 340 PRO B O 1
ATOM 2518 N N . SER B 1 50 ? -15.947 -48.122 1.586 1.00 10.45 341 SER B N 1
ATOM 2519 C CA . SER B 1 50 ? -15.015 -47.048 1.907 1.00 10.38 341 SER B CA 1
ATOM 2520 C C . SER B 1 50 ? -14.549 -47.186 3.348 1.00 10.81 341 SER B C 1
ATOM 2521 O O . SER B 1 50 ? -15.315 -47.643 4.190 1.00 12.94 341 SER B O 1
ATOM 2524 N N . ARG B 1 51 ? -13.315 -46.767 3.635 1.00 9.94 342 ARG B N 1
ATOM 2525 C CA . ARG B 1 51 ? -12.782 -46.802 5.001 1.00 10.35 342 ARG B CA 1
ATOM 2526 C C . ARG B 1 51 ? -13.678 -46.024 5.951 1.00 9.53 342 ARG B C 1
ATOM 2527 O O . ARG B 1 51 ? -14.040 -44.882 5.659 1.00 9.20 342 ARG B O 1
ATOM 2535 N N . ARG B 1 52 ? -13.999 -46.620 7.099 1.00 8.80 343 ARG B N 1
ATOM 2536 C CA . ARG B 1 52 ? -14.825 -45.946 8.093 1.00 7.74 343 ARG B CA 1
ATOM 2537 C C . ARG B 1 52 ? -14.419 -46.323 9.495 1.00 7.62 343 ARG B C 1
ATOM 2538 O O . ARG B 1 52 ? -14.117 -47.479 9.772 1.00 11.71 343 ARG B O 1
ATOM 2546 N N . CYS B 1 53 ? -14.427 -45.327 10.368 1.00 8.30 344 CYS B N 1
ATOM 2547 C CA . CYS B 1 53 ? -14.435 -45.557 11.805 1.00 7.33 344 CYS B CA 1
ATOM 2548 C C . CYS B 1 53 ? -15.460 -44.611 12.416 1.00 6.95 344 CYS B C 1
ATOM 2549 O O . CYS B 1 53 ? -15.986 -43.734 11.731 1.00 8.16 344 CYS B O 1
ATOM 2552 N N . ARG B 1 54 ? -15.760 -44.812 13.696 1.00 7.61 345 ARG B N 1
ATOM 2553 C CA . ARG B 1 54 ? -16.652 -43.908 14.432 1.00 8.85 345 ARG B CA 1
ATOM 2554 C C . ARG B 1 54 ? -18.060 -43.840 13.864 1.00 7.77 345 ARG B C 1
ATOM 2555 O O . ARG B 1 54 ? -18.750 -42.822 14.020 1.00 9.64 345 ARG B O 1
ATOM 2563 N N . ALA B 1 55 ? -18.493 -44.930 13.230 1.00 9.10 346 ALA B N 1
ATOM 2564 C CA . ALA B 1 55 ? -19.836 -45.004 12.651 1.00 7.90 346 ALA B CA 1
ATOM 2565 C C . ALA B 1 55 ? -20.830 -45.663 13.603 1.00 10.87 346 ALA B C 1
ATOM 2566 O O . ALA B 1 55 ? -20.443 -46.415 14.491 1.00 15.96 346 ALA B O 1
ATOM 2568 N N . GLY B 1 56 ? -22.110 -45.380 13.409 1.00 10.45 347 GLY B N 1
ATOM 2569 C CA . GLY B 1 56 ? -23.159 -46.092 14.111 1.00 7.50 347 GLY B CA 1
ATOM 2570 C C . GLY B 1 56 ? -23.396 -47.424 13.422 1.00 10.33 347 GLY B C 1
ATOM 2571 O O . GLY B 1 56 ? -23.112 -47.577 12.233 1.00 11.33 347 GLY B O 1
ATOM 2572 N N . MET B 1 57 ? -23.907 -48.395 14.160 1.00 11.78 348 MET B N 1
ATOM 2573 C CA . MET B 1 57 ? -24.118 -49.713 13.590 1.00 12.10 348 MET B CA 1
ATOM 2574 C C . MET B 1 57 ? -25.356 -50.373 14.166 1.00 15.21 348 MET B C 1
ATOM 2575 O O . MET B 1 57 ? -25.528 -50.431 15.385 1.00 15.14 348 MET B O 1
ATOM 2580 N N . VAL B 1 58 ? -26.241 -50.846 13.298 1.00 12.21 349 VAL B N 1
ATOM 2581 C CA . VAL B 1 58 ? -27.417 -51.560 13.769 1.00 9.74 349 VAL B CA 1
ATOM 2582 C C . VAL B 1 58 ? -27.788 -52.696 12.848 1.00 10.99 349 VAL B C 1
ATOM 2583 O O . VAL B 1 58 ? -27.350 -52.757 11.706 1.00 13.82 349 VAL B O 1
ATOM 2587 N N . TYR B 1 59 ? -28.592 -53.602 13.379 1.00 11.45 350 TYR B N 1
ATOM 2588 C CA . TYR B 1 59 ? -29.203 -54.679 12.622 1.00 12.11 350 TYR B CA 1
ATOM 2589 C C . TYR B 1 59 ? -30.686 -54.355 12.508 1.00 15.55 350 TYR B C 1
ATOM 2590 O O . TYR B 1 59 ? -31.360 -54.164 13.527 1.00 15.95 350 TYR B O 1
ATOM 2599 N N . MET B 1 60 ? -31.186 -54.237 11.283 1.00 14.28 351 MET B N 1
ATOM 2600 C CA . MET B 1 60 ? -32.585 -53.880 11.074 1.00 16.87 351 MET B CA 1
ATOM 2601 C C . MET B 1 60 ? -33.073 -54.478 9.773 1.00 16.73 351 MET B C 1
ATOM 2602 O O . MET B 1 60 ? -32.380 -54.383 8.755 1.00 15.61 351 MET B O 1
ATOM 2607 N N . ALA B 1 61 ? -34.258 -55.084 9.809 1.00 16.15 352 ALA B N 1
ATOM 2608 C CA . ALA B 1 61 ? -34.871 -55.662 8.617 1.00 18.12 352 ALA B CA 1
ATOM 2609 C C . ALA B 1 61 ? -33.933 -56.649 7.922 1.00 22.46 352 ALA B C 1
ATOM 2610 O O . ALA B 1 61 ? -33.906 -56.731 6.695 1.00 23.00 352 ALA B O 1
ATOM 2612 N N . GLY B 1 62 ? -33.147 -57.378 8.708 1.00 17.62 353 GLY B N 1
ATOM 2613 C CA . GLY B 1 62 ? -32.261 -58.394 8.160 1.00 18.25 353 GLY B CA 1
ATOM 2614 C C . GLY B 1 62 ? -30.955 -57.869 7.582 1.00 16.72 353 GLY B C 1
ATOM 2615 O O . GLY B 1 62 ? -30.149 -58.646 7.063 1.00 17.04 353 GLY B O 1
ATOM 2616 N N . LEU B 1 63 ? -30.738 -56.561 7.674 1.00 14.80 354 LEU B N 1
ATOM 2617 C CA . LEU B 1 63 ? -29.537 -55.923 7.140 1.00 12.54 354 LEU B CA 1
ATOM 2618 C C . LEU B 1 63 ? -28.715 -55.267 8.239 1.00 13.18 354 LEU B C 1
ATOM 2619 O O . LEU B 1 63 ? -29.263 -54.845 9.257 1.00 14.73 354 LEU B O 1
ATOM 2624 N N . VAL B 1 64 ? -27.410 -55.142 8.018 1.00 11.17 355 VAL B N 1
ATOM 2625 C CA . VAL B 1 64 ? -26.576 -54.355 8.915 1.00 11.34 355 VAL B CA 1
ATOM 2626 C C . VAL B 1 64 ? -26.422 -52.956 8.332 1.00 13.30 355 VAL B C 1
ATOM 2627 O O . VAL B 1 64 ? -25.991 -52.807 7.191 1.00 17.32 355 VAL B O 1
ATOM 2631 N N . PHE B 1 65 ? -26.800 -51.934 9.094 1.00 11.26 356 PHE B N 1
ATOM 2632 C CA . PHE B 1 65 ? -26.629 -50.553 8.649 1.00 11.73 356 PHE B CA 1
ATOM 2633 C C . PHE B 1 65 ? -25.415 -49.905 9.297 1.00 10.98 356 PHE B C 1
ATOM 2634 O O . PHE B 1 65 ? -25.282 -49.892 10.535 1.00 11.39 356 PHE B O 1
ATOM 2642 N N . ALA B 1 66 ? -24.529 -49.390 8.452 1.00 9.37 357 ALA B N 1
ATOM 2643 C CA . ALA B 1 66 ? -23.382 -48.601 8.890 1.00 9.93 357 ALA B CA 1
ATOM 2644 C C . ALA B 1 66 ? -23.691 -47.140 8.634 1.00 8.53 357 ALA B C 1
ATOM 2645 O O . ALA B 1 66 ? -23.960 -46.741 7.496 1.00 12.51 357 ALA B O 1
ATOM 2647 N N . VAL B 1 67 ? -23.635 -46.343 9.696 1.00 9.77 358 VAL B N 1
ATOM 2648 C CA . VAL B 1 67 ? -24.207 -45.011 9.676 1.00 8.07 358 VAL B CA 1
ATOM 2649 C C . VAL B 1 67 ? -23.167 -43.947 9.968 1.00 9.63 358 VAL B C 1
ATOM 2650 O O . VAL B 1 67 ? -22.623 -43.911 11.058 1.00 9.57 358 VAL B O 1
ATOM 2654 N N . GLY B 1 68 ? -22.908 -43.070 9.005 1.00 7.41 359 GLY B N 1
ATOM 2655 C CA . GLY B 1 68 ? -21.985 -41.975 9.241 1.00 7.53 359 GLY B CA 1
ATOM 265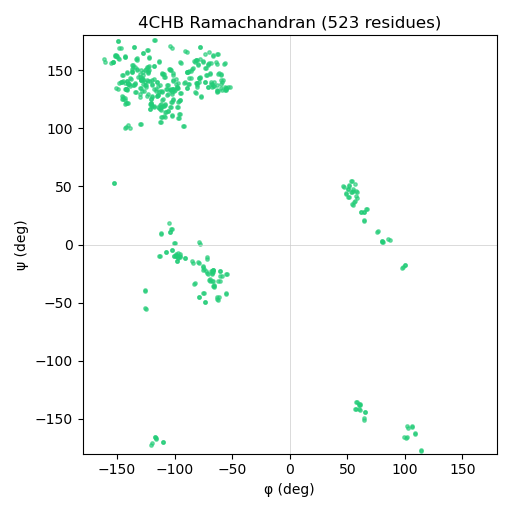6 C C . GLY B 1 68 ? -20.559 -42.424 9.477 1.00 9.43 359 GLY B C 1
ATOM 2657 O O . GLY B 1 68 ? -20.081 -43.399 8.869 1.00 10.99 359 GLY B O 1
ATOM 2658 N N . GLY B 1 69 ? -19.874 -41.709 10.362 1.00 8.61 360 GLY B N 1
ATOM 2659 C CA . GLY B 1 69 ? -18.490 -42.018 10.678 1.00 6.66 360 GLY B CA 1
ATOM 2660 C C . GLY B 1 69 ? -17.470 -41.056 10.102 1.00 8.05 360 GLY B C 1
ATOM 2661 O O . GLY B 1 69 ? -17.772 -39.905 9.782 1.00 9.31 360 GLY B O 1
ATOM 2662 N N . PHE B 1 70 ? -16.252 -41.561 9.959 1.00 7.53 361 PHE B N 1
ATOM 2663 C CA . PHE B 1 70 ? -15.078 -40.755 9.658 1.00 8.15 361 PHE B CA 1
ATOM 2664 C C . PHE B 1 70 ? -14.222 -41.558 8.714 1.00 9.77 361 PHE B C 1
ATOM 2665 O O . PHE B 1 70 ? -14.020 -42.746 8.949 1.00 10.14 361 PHE B O 1
ATOM 2673 N N . ASN B 1 71 ? -13.727 -40.944 7.643 1.00 9.63 362 ASN B N 1
ATOM 2674 C CA . ASN B 1 71 ? -12.950 -41.712 6.668 1.00 11.07 362 ASN B CA 1
ATOM 2675 C C . ASN B 1 71 ? -11.444 -41.493 6.787 1.00 11.60 362 ASN B C 1
ATOM 2676 O O . ASN B 1 71 ? -10.669 -41.891 5.905 1.00 15.50 362 ASN B O 1
ATOM 2681 N N . GLY B 1 72 ? -11.034 -40.882 7.890 1.00 13.19 363 GLY B N 1
ATOM 2682 C CA . GLY B 1 72 ? -9.639 -40.560 8.115 1.00 14.69 363 GLY B CA 1
ATOM 2683 C C . GLY B 1 72 ? -9.340 -39.110 7.802 1.00 13.26 363 GLY B C 1
ATOM 2684 O O . GLY B 1 72 ? -8.310 -38.579 8.217 1.00 16.95 363 GLY B O 1
ATOM 2685 N N . SER B 1 73 ? -10.241 -38.473 7.051 1.00 12.31 364 SER B N 1
ATOM 2686 C CA . SER B 1 73 ? -10.063 -37.087 6.638 1.00 11.95 364 SER B CA 1
ATOM 2687 C C . SER B 1 73 ? -11.253 -36.237 7.044 1.00 12.23 364 SER B C 1
ATOM 2688 O O . SER B 1 73 ? -11.103 -35.208 7.691 1.00 13.32 364 SER B O 1
ATOM 2691 N N . LEU B 1 74 ? -12.433 -36.675 6.607 1.00 11.31 365 LEU B N 1
ATOM 2692 C CA . LEU B 1 74 ? -13.678 -35.940 6.801 1.00 10.11 365 LEU B CA 1
ATOM 2693 C C . LEU B 1 74 ? -14.710 -36.776 7.536 1.00 8.81 365 LEU B C 1
ATOM 2694 O O . LEU B 1 74 ? -14.738 -38.002 7.415 1.00 9.22 365 LEU B O 1
ATOM 2699 N N . ARG B 1 75 ? -15.564 -36.104 8.298 1.00 8.58 366 ARG B N 1
ATOM 2700 C CA . ARG B 1 75 ? -16.740 -36.746 8.870 1.00 8.07 366 ARG B CA 1
ATOM 2701 C C . ARG B 1 75 ? -17.806 -36.843 7.789 1.00 9.06 366 ARG B C 1
ATOM 2702 O O . ARG B 1 75 ? -17.909 -35.940 6.956 1.00 11.78 366 ARG B O 1
ATOM 2710 N N . VAL B 1 76 ? -18.580 -37.927 7.775 1.00 8.97 367 VAL B N 1
ATOM 2711 C CA . VAL B 1 76 ? -19.453 -38.191 6.619 1.00 8.44 367 VAL B CA 1
ATOM 2712 C C . VAL B 1 76 ? -20.930 -38.316 6.971 1.00 8.44 367 VAL B C 1
ATOM 2713 O O . VAL B 1 76 ? -21.288 -38.535 8.136 1.00 8.47 367 VAL B O 1
ATOM 2717 N N . ARG B 1 77 ? -21.786 -38.169 5.957 1.00 10.54 368 ARG B N 1
ATOM 2718 C CA . ARG B 1 77 ? -23.219 -38.360 6.138 1.00 9.31 368 ARG B CA 1
ATOM 2719 C C . ARG B 1 77 ? -23.684 -39.595 5.385 1.00 9.46 368 ARG B C 1
ATOM 2720 O O . ARG B 1 77 ? -24.880 -39.849 5.273 1.00 10.21 368 ARG B O 1
ATOM 2728 N N . THR B 1 78 ? -22.730 -40.372 4.880 1.00 9.86 369 THR B N 1
ATOM 2729 C CA . THR B 1 78 ? -23.065 -41.581 4.135 1.00 9.66 369 THR B CA 1
ATOM 2730 C C . THR B 1 78 ? -23.625 -42.681 5.039 1.00 8.99 369 THR B C 1
ATOM 2731 O O . THR B 1 78 ? -23.361 -42.718 6.236 1.00 9.49 369 THR B O 1
ATOM 2735 N N . VAL B 1 79 ? -24.419 -43.559 4.438 1.00 10.25 370 VAL B N 1
ATOM 2736 C CA . VAL B 1 79 ? -25.030 -44.703 5.104 1.00 10.13 370 VAL B CA 1
ATOM 2737 C C . VAL B 1 79 ? -25.001 -45.861 4.123 1.00 9.62 370 VAL B C 1
ATOM 2738 O O . VAL B 1 79 ? -25.336 -45.691 2.950 1.00 11.20 370 VAL B O 1
ATOM 2742 N N . ASP B 1 80 ? -24.596 -47.035 4.593 1.00 11.05 371 ASP B N 1
ATOM 2743 C CA . ASP B 1 80 ? -24.604 -48.219 3.742 1.00 12.45 371 ASP B CA 1
ATOM 2744 C C . ASP B 1 80 ? -25.236 -49.393 4.464 1.00 12.56 371 ASP B C 1
ATOM 2745 O O . ASP B 1 80 ? -25.160 -49.488 5.691 1.00 12.21 371 ASP B O 1
ATOM 2750 N N . SER B 1 81 ? -25.858 -50.292 3.709 1.00 12.61 372 SER B N 1
ATOM 2751 C CA . SER B 1 81 ? -26.452 -51.472 4.318 1.00 11.32 372 SER B CA 1
ATOM 2752 C C . SER B 1 81 ? -25.790 -52.730 3.788 1.00 11.80 372 SER B C 1
ATOM 2753 O O . SER B 1 81 ? -25.415 -52.805 2.617 1.00 13.49 372 SER B O 1
ATOM 2756 N N . TYR B 1 82 ? -25.628 -53.696 4.685 1.00 11.25 373 TYR B N 1
ATOM 2757 C CA . TYR B 1 82 ? -24.983 -54.960 4.372 1.00 12.18 373 TYR B CA 1
ATOM 2758 C C . TYR B 1 82 ? -26.005 -56.073 4.402 1.00 12.68 373 TYR B C 1
ATOM 2759 O O . TYR B 1 82 ? -26.691 -56.256 5.405 1.00 12.65 373 TYR B O 1
ATOM 2768 N N . ASP B 1 83 ? -26.103 -56.802 3.299 1.00 12.60 374 ASP B N 1
ATOM 2769 C CA . ASP B 1 83 ? -26.958 -57.978 3.210 1.00 14.13 374 ASP B CA 1
ATOM 2770 C C . ASP B 1 83 ? -26.098 -59.207 3.493 1.00 17.09 374 ASP B C 1
ATOM 2771 O O . ASP B 1 83 ? -25.266 -59.571 2.676 1.00 17.65 374 ASP B O 1
ATOM 2776 N N . PRO B 1 84 ? -26.289 -59.842 4.658 1.00 16.73 375 PRO B N 1
ATOM 2777 C CA . PRO B 1 84 ? -25.428 -60.956 5.075 1.00 13.55 375 PRO B CA 1
ATOM 2778 C C . PRO B 1 84 ? -25.569 -62.201 4.214 1.00 21.43 375 PRO B C 1
ATOM 2779 O O . PRO B 1 84 ? -24.681 -63.052 4.219 1.00 25.65 375 PRO B O 1
ATOM 2783 N N . VAL B 1 85 ? -26.692 -62.320 3.522 1.00 18.97 376 VAL B N 1
ATOM 2784 C CA . VAL B 1 85 ? -26.942 -63.478 2.681 1.00 22.06 376 VAL B CA 1
ATOM 2785 C C . VAL B 1 85 ? -26.189 -63.320 1.369 1.00 25.22 376 VAL B C 1
ATOM 2786 O O . VAL B 1 85 ? -25.522 -64.245 0.904 1.00 28.02 376 VAL B O 1
ATOM 2790 N N . LYS B 1 86 ? -26.277 -62.130 0.789 1.00 18.71 377 LYS B N 1
ATOM 2791 C CA . LYS B 1 86 ? -25.589 -61.851 -0.462 1.00 18.20 377 LYS B CA 1
ATOM 2792 C C . LYS B 1 86 ? -24.147 -61.442 -0.236 1.00 20.86 377 LYS B C 1
ATOM 2793 O O . LYS B 1 86 ? -23.345 -61.467 -1.169 1.00 20.15 377 LYS B O 1
ATOM 2797 N N . ASP B 1 87 ? -23.821 -61.085 1.006 1.00 16.51 378 ASP B N 1
ATOM 2798 C CA . ASP B 1 87 ? -22.480 -60.625 1.355 1.00 15.74 378 ASP B CA 1
ATOM 2799 C C . ASP B 1 87 ? -22.090 -59.423 0.497 1.00 17.18 378 ASP B C 1
ATOM 2800 O O . ASP B 1 87 ? -21.037 -59.406 -0.136 1.00 15.17 378 ASP B O 1
ATOM 2805 N N A GLN B 1 88 ? -22.965 -58.419 0.497 0.57 14.30 379 GLN B N 1
ATOM 2806 N N B GLN B 1 88 ? -22.948 -58.414 0.464 0.43 14.36 379 GLN B N 1
ATOM 2807 C CA A GLN B 1 88 ? -22.822 -57.226 -0.338 0.57 13.71 379 GLN B CA 1
ATOM 2808 C CA B GLN B 1 88 ? -22.620 -57.218 -0.295 0.43 13.66 379 GLN B CA 1
ATOM 2809 C C A GLN B 1 88 ? -23.225 -55.969 0.417 0.57 13.88 379 GLN B C 1
ATOM 2810 C C B GLN B 1 88 ? -23.219 -55.980 0.340 0.43 13.89 379 GLN B C 1
ATOM 2811 O O A GLN B 1 88 ? -24.199 -55.991 1.166 0.57 13.72 379 GLN B O 1
ATOM 2812 O O B GLN B 1 88 ? -24.300 -56.026 0.932 0.43 12.89 379 GLN B O 1
ATOM 2823 N N . TRP B 1 89 ? -22.492 -54.878 0.198 1.00 12.58 380 TRP B N 1
ATOM 2824 C CA . TRP B 1 89 ? -22.880 -53.571 0.725 1.00 11.49 380 TRP B CA 1
ATOM 2825 C C . TRP B 1 89 ? -23.590 -52.740 -0.345 1.00 15.82 380 TRP B C 1
ATOM 2826 O O . TRP B 1 89 ? -23.237 -52.794 -1.523 1.00 17.63 380 TRP B O 1
ATOM 2837 N N . THR B 1 90 ? -24.589 -51.969 0.075 1.00 12.58 381 THR B N 1
ATOM 2838 C CA . THR B 1 90 ? -25.331 -51.085 -0.818 1.00 12.09 381 THR B CA 1
ATOM 2839 C C . THR B 1 90 ? -25.507 -49.720 -0.170 1.00 13.64 381 THR B C 1
ATOM 2840 O O . THR B 1 90 ? -25.812 -49.638 1.014 1.00 14.16 381 THR B O 1
ATOM 2844 N N . SER B 1 91 ? -25.336 -48.651 -0.940 1.00 13.79 382 SER B N 1
ATOM 2845 C CA . SER B 1 91 ? -25.560 -47.316 -0.401 1.00 11.94 382 SER B CA 1
ATOM 2846 C C . SER B 1 91 ? -27.035 -47.090 -0.114 1.00 14.92 382 SER B C 1
ATOM 2847 O O . SER B 1 91 ? -27.894 -47.466 -0.915 1.00 18.92 382 SER B O 1
ATOM 2850 N N . VAL B 1 92 ? -27.326 -46.457 1.019 1.00 13.09 383 VAL B N 1
ATOM 2851 C CA . VAL B 1 92 ? -28.684 -45.994 1.286 1.00 14.89 383 VAL B CA 1
ATOM 2852 C C . VAL B 1 92 ? -28.649 -44.466 1.397 1.00 14.42 383 VAL B C 1
ATOM 2853 O O . VAL B 1 92 ? -27.585 -43.862 1.275 1.00 15.25 383 VAL B O 1
ATOM 2857 N N . ALA B 1 93 ? -29.808 -43.837 1.559 1.00 13.53 384 ALA B N 1
ATOM 2858 C CA . ALA B 1 93 ? -29.869 -42.372 1.587 1.00 13.72 384 ALA B CA 1
ATOM 2859 C C . ALA B 1 93 ? -28.911 -41.774 2.614 1.00 12.44 384 ALA B C 1
ATOM 2860 O O . ALA B 1 93 ? -28.814 -42.270 3.733 1.00 12.61 384 ALA B O 1
ATOM 2862 N N . ASN B 1 94 ? -28.194 -40.725 2.209 1.00 13.96 385 ASN B N 1
ATOM 2863 C CA . ASN B 1 94 ? -27.392 -39.939 3.145 1.00 11.07 385 ASN B CA 1
ATOM 2864 C C . ASN B 1 94 ? -28.232 -39.321 4.248 1.00 11.97 385 ASN B C 1
ATOM 2865 O O . ASN B 1 94 ? -29.384 -38.918 4.030 1.00 12.45 385 ASN B O 1
ATOM 2870 N N . MET B 1 95 ? -27.630 -39.205 5.426 1.00 10.92 386 MET B N 1
ATOM 2871 C CA . MET B 1 95 ? -28.231 -38.428 6.506 1.00 10.66 386 MET B CA 1
ATOM 2872 C C . MET B 1 95 ? -28.270 -36.940 6.164 1.00 10.91 386 MET B C 1
ATOM 2873 O O . MET B 1 95 ? -27.562 -36.466 5.277 1.00 11.90 386 MET B O 1
ATOM 2878 N N . ARG B 1 96 ? -29.095 -36.196 6.886 1.00 11.45 387 ARG B N 1
ATOM 2879 C CA . ARG B 1 96 ? -29.109 -34.749 6.759 1.00 13.60 387 ARG B CA 1
ATOM 2880 C C . ARG B 1 96 ? -27.765 -34.152 7.182 1.00 12.59 387 ARG B C 1
ATOM 2881 O O . ARG B 1 96 ? -27.192 -33.309 6.488 1.00 14.76 387 ARG B O 1
ATOM 2886 N N . ASP B 1 97 ? -27.271 -34.611 8.330 1.00 11.99 388 ASP B N 1
ATOM 2887 C CA . ASP B 1 97 ? -26.056 -34.074 8.915 1.00 11.86 388 ASP B CA 1
ATOM 2888 C C . ASP B 1 97 ? -24.890 -35.039 8.845 1.00 9.98 388 ASP B C 1
ATOM 2889 O O . ASP B 1 97 ? -25.080 -36.251 8.937 1.00 9.40 388 ASP B O 1
ATOM 2894 N N . ARG B 1 98 ? -23.683 -34.499 8.685 1.00 9.99 389 ARG B N 1
ATOM 2895 C CA . ARG B 1 98 ? -22.479 -35.299 8.929 1.00 12.64 389 ARG B CA 1
ATOM 2896 C C . ARG B 1 98 ? -22.466 -35.693 10.385 1.00 10.74 389 ARG B C 1
ATOM 2897 O O . ARG B 1 98 ? -22.674 -34.843 11.262 1.00 10.63 389 ARG B O 1
ATOM 2905 N N . ARG B 1 99 ? -22.218 -36.968 10.653 1.00 8.31 390 ARG B N 1
ATOM 2906 C CA . ARG B 1 99 ? -22.186 -37.456 12.032 1.00 7.44 390 ARG B CA 1
ATOM 2907 C C . ARG B 1 99 ? -21.106 -38.495 12.204 1.00 8.76 390 ARG B C 1
ATOM 2908 O O . ARG B 1 99 ? -21.148 -39.536 11.550 1.00 9.71 390 ARG B O 1
ATOM 2916 N N . SER B 1 100 ? -20.183 -38.223 13.122 1.00 7.25 391 SER B N 1
ATOM 2917 C CA . SER B 1 100 ? -19.132 -39.157 13.488 1.00 7.33 391 SER B CA 1
ATOM 2918 C C . SER B 1 100 ? -19.127 -39.275 15.005 1.00 6.77 391 SER B C 1
ATOM 2919 O O . SER B 1 100 ? -19.319 -38.275 15.689 1.00 8.83 391 SER B O 1
ATOM 2922 N N . THR B 1 101 ? -18.905 -40.484 15.515 1.00 7.67 392 THR B N 1
ATOM 2923 C CA . THR B 1 101 ? -18.984 -40.812 16.957 1.00 6.41 392 THR B CA 1
ATOM 2924 C C . THR B 1 101 ? -20.405 -40.646 17.486 1.00 8.86 392 THR B C 1
ATOM 2925 O O . THR B 1 101 ? -20.635 -40.396 18.680 1.00 9.12 392 THR B O 1
ATOM 2929 N N . LEU B 1 102 ? -21.361 -40.824 16.584 1.00 6.77 393 LEU B N 1
ATOM 2930 C CA . LEU B 1 102 ? -22.764 -40.912 16.935 1.00 6.72 393 LEU B CA 1
ATOM 2931 C C . LEU B 1 102 ? -23.099 -42.280 17.499 1.00 6.95 393 LEU B C 1
ATOM 2932 O O . LEU B 1 102 ? -22.302 -43.225 17.429 1.00 10.57 393 LEU B O 1
ATOM 2937 N N . GLY B 1 103 ? -24.300 -42.386 18.046 1.00 6.30 394 GLY B N 1
ATOM 2938 C CA . GLY B 1 103 ? -24.868 -43.687 18.352 1.00 5.79 394 GLY B CA 1
ATOM 2939 C C . GLY B 1 103 ? -26.029 -43.950 17.418 1.00 7.83 394 GLY B C 1
ATOM 2940 O O . GLY B 1 103 ? -26.711 -43.019 17.016 1.00 11.29 394 GLY B O 1
ATOM 2941 N N . ALA B 1 104 ? -26.248 -45.208 17.057 1.00 10.23 395 ALA B N 1
ATOM 2942 C CA . ALA B 1 104 ? -27.391 -45.565 16.228 1.00 9.45 395 ALA B CA 1
ATOM 2943 C C . ALA B 1 104 ? -28.170 -46.684 16.896 1.00 9.61 395 ALA B C 1
ATOM 2944 O O . ALA B 1 104 ? -27.588 -47.587 17.508 1.00 11.52 395 ALA B O 1
ATOM 2946 N N . ALA B 1 105 ? -29.491 -46.624 16.786 1.00 9.25 396 ALA B N 1
ATOM 2947 C CA . ALA B 1 105 ? -30.320 -47.659 17.372 1.00 8.37 396 ALA B CA 1
ATOM 2948 C C . ALA B 1 105 ? -31.631 -47.775 16.627 1.00 12.63 396 ALA B C 1
ATOM 2949 O O . ALA B 1 105 ? -32.071 -46.829 15.975 1.00 12.22 396 ALA B O 1
ATOM 2951 N N . VAL B 1 106 ? -32.253 -48.942 16.742 1.00 10.74 397 VAL B N 1
ATOM 2952 C CA . VAL B 1 106 ? -33.563 -49.178 16.160 1.00 9.76 397 VAL B CA 1
ATOM 2953 C C . VAL B 1 106 ? -34.635 -49.110 17.234 1.00 13.23 397 VAL B C 1
ATOM 2954 O O . VAL B 1 106 ? -34.536 -49.770 18.267 1.00 14.47 397 VAL B O 1
ATOM 2958 N N . LEU B 1 107 ? -35.674 -48.330 16.968 1.00 13.48 398 LEU B N 1
ATOM 2959 C CA . LEU B 1 107 ? -36.810 -48.218 17.872 1.00 14.75 398 LEU B CA 1
ATOM 2960 C C . LEU B 1 107 ? -38.092 -48.156 17.058 1.00 15.16 398 LEU B C 1
ATOM 2961 O O . LEU B 1 107 ? -38.235 -47.286 16.208 1.00 16.63 398 LEU B O 1
ATOM 2966 N N . ASN B 1 108 ? -39.008 -49.092 17.305 1.00 15.96 399 ASN B N 1
ATOM 2967 C CA . ASN B 1 108 ? -40.275 -49.143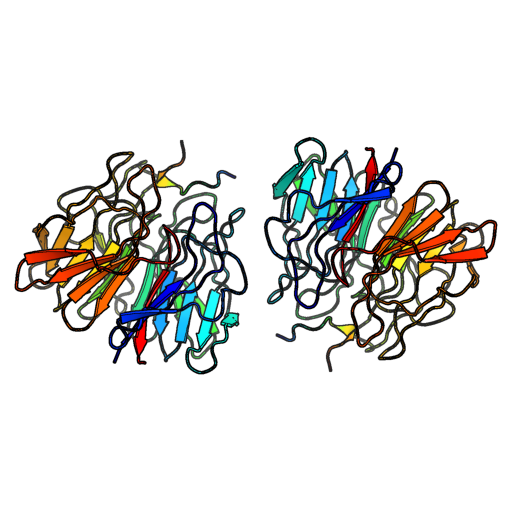 16.573 1.00 18.83 399 ASN B CA 1
ATOM 2968 C C . ASN B 1 108 ? -40.115 -49.095 15.052 1.00 18.69 399 ASN B C 1
ATOM 2969 O O . ASN B 1 108 ? -40.878 -48.422 14.361 1.00 21.20 399 ASN B O 1
ATOM 2974 N N . GLY B 1 109 ? -39.117 -49.803 14.540 1.00 15.11 400 GLY B N 1
ATOM 2975 C CA . GLY B 1 109 ? -38.935 -49.939 13.106 1.00 19.09 400 GLY B CA 1
ATOM 2976 C C . GLY B 1 109 ? -38.240 -48.771 12.434 1.00 19.52 400 GLY B C 1
ATOM 2977 O O . GLY B 1 109 ? -38.075 -48.760 11.210 1.00 20.14 400 GLY B O 1
ATOM 2978 N N . LEU B 1 110 ? -37.838 -47.785 13.229 1.00 16.69 401 LEU B N 1
ATOM 2979 C CA . LEU B 1 110 ? -37.072 -46.647 12.724 1.00 14.78 401 LEU B CA 1
ATOM 2980 C C . LEU B 1 110 ? -35.634 -46.710 13.199 1.00 14.19 401 LEU B C 1
ATOM 2981 O O . LEU B 1 110 ? -35.356 -47.114 14.332 1.00 13.83 401 LEU B O 1
ATOM 2986 N N . LEU B 1 111 ? -34.717 -46.283 12.336 1.00 13.80 402 LEU B N 1
ATOM 2987 C CA . LEU B 1 111 ? -33.305 -46.236 12.686 1.00 12.45 402 LEU B CA 1
ATOM 2988 C C . LEU B 1 111 ? -32.949 -44.818 13.121 1.00 10.06 402 LEU B C 1
ATOM 2989 O O . LEU B 1 111 ? -33.095 -43.871 12.350 1.00 14.42 402 LEU B O 1
ATOM 2994 N N . TYR B 1 112 ? -32.513 -44.667 14.369 1.00 8.75 403 TYR B N 1
ATOM 2995 C CA . TYR B 1 112 ? -32.153 -43.356 14.902 1.00 9.04 403 TYR B CA 1
ATOM 2996 C C . TYR B 1 112 ? -30.647 -43.141 14.872 1.00 9.09 403 TYR B C 1
ATOM 2997 O O . TYR B 1 112 ? -29.892 -44.014 15.303 1.00 10.75 403 TYR B O 1
ATOM 3006 N N . ALA B 1 113 ? -30.224 -41.977 14.379 1.00 7.82 404 ALA B N 1
ATOM 3007 C CA . ALA B 1 113 ? -28.837 -41.524 14.434 1.00 8.11 404 ALA B CA 1
ATOM 3008 C C . ALA B 1 113 ? -28.756 -40.394 15.457 1.00 7.06 404 ALA B C 1
ATOM 3009 O O . ALA B 1 113 ? -29.360 -39.332 15.277 1.00 6.94 404 ALA B O 1
ATOM 3011 N N . VAL B 1 114 ? -28.033 -40.643 16.551 1.00 5.77 405 VAL B N 1
ATOM 3012 C CA . VAL B 1 114 ? -28.095 -39.791 17.730 1.00 6.35 405 VAL B CA 1
ATOM 3013 C C . VAL B 1 114 ? -26.786 -39.053 17.941 1.00 5.57 405 VAL B C 1
ATOM 3014 O O . VAL B 1 114 ? -25.742 -39.673 18.084 1.00 6.75 405 VAL B O 1
ATOM 3018 N N . GLY B 1 115 ? -26.837 -37.727 17.943 1.00 7.56 406 GLY B N 1
ATOM 3019 C CA . GLY B 1 115 ? -25.666 -36.926 18.275 1.00 5.38 406 GLY B CA 1
ATOM 3020 C C . GLY B 1 115 ? -24.486 -37.136 17.352 1.00 7.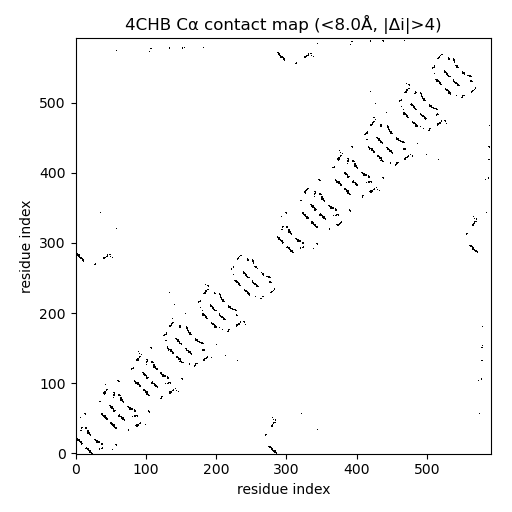25 406 GLY B C 1
ATOM 3021 O O . GLY B 1 115 ? -24.645 -37.295 16.134 1.00 8.10 406 GLY B O 1
ATOM 3022 N N . GLY B 1 116 ? -23.292 -37.136 17.941 1.00 5.26 407 GLY B N 1
ATOM 3023 C CA . GLY B 1 116 ? -22.065 -37.247 17.181 1.00 5.43 407 GLY B CA 1
ATOM 3024 C C . GLY B 1 116 ? -21.386 -35.905 17.017 1.00 7.30 407 GLY B C 1
ATOM 3025 O O . GLY B 1 116 ? -21.573 -34.974 17.812 1.00 6.82 407 GLY B O 1
ATOM 3026 N N . PHE B 1 117 ? -20.573 -35.825 15.970 1.00 6.98 408 PHE B N 1
ATOM 3027 C CA . PHE B 1 117 ? -19.698 -34.689 15.718 1.00 9.26 408 PHE B CA 1
ATOM 3028 C C . PHE B 1 117 ? -19.687 -34.472 14.212 1.00 7.65 408 PHE B C 1
ATOM 3029 O O . PHE B 1 117 ? -19.565 -35.442 13.454 1.00 11.03 408 PHE B O 1
ATOM 3037 N N . ASP B 1 118 ? -19.840 -33.228 13.759 1.00 8.22 409 ASP B N 1
ATOM 3038 C CA . ASP B 1 118 ? -19.942 -32.987 12.312 1.00 9.86 409 ASP B CA 1
ATOM 3039 C C . ASP B 1 118 ? -18.668 -32.414 11.709 1.00 12.98 409 ASP B C 1
ATOM 3040 O O . ASP B 1 118 ? -18.671 -32.003 10.542 1.00 16.52 409 ASP B O 1
ATOM 3045 N N . GLY B 1 119 ? -17.581 -32.405 12.480 1.00 12.64 410 GLY B N 1
ATOM 3046 C CA . GLY B 1 119 ? -16.332 -31.805 12.034 1.00 16.02 410 GLY B CA 1
ATOM 3047 C C . GLY B 1 119 ? -16.113 -30.408 12.588 1.00 17.40 410 GLY B C 1
ATOM 3048 O O . GLY B 1 119 ? -15.010 -29.868 12.532 1.00 21.30 410 GLY B O 1
ATOM 3049 N N A SER B 1 120 ? -17.181 -29.823 13.124 0.54 13.06 411 SER B N 1
ATOM 3050 N N B SER B 1 120 ? -17.167 -29.821 13.139 0.46 13.12 411 SER B N 1
ATOM 3051 C CA A SER B 1 120 ? -17.136 -28.460 13.651 0.54 13.90 411 SER B CA 1
ATOM 3052 C CA B SER B 1 120 ? -17.057 -28.493 13.726 0.46 13.61 411 SER B CA 1
ATOM 3053 C C A SER B 1 120 ? -17.516 -28.399 15.129 0.54 12.49 411 SER B C 1
ATOM 3054 C C B SER B 1 120 ? -17.441 -28.542 15.196 0.46 12.19 411 SER B C 1
ATOM 3055 O O A SER B 1 120 ? -16.798 -27.804 15.934 0.54 13.54 411 SER B O 1
ATOM 3056 O O B SER B 1 120 ? -16.649 -28.186 16.070 0.46 13.13 411 SER B O 1
ATOM 3061 N N . THR B 1 121 ? -18.656 -28.994 15.470 1.00 11.36 412 THR B N 1
ATOM 3062 C CA . THR B 1 121 ? -19.103 -29.089 16.856 1.00 10.80 412 THR B CA 1
ATOM 3063 C C . THR B 1 121 ? -19.862 -30.383 17.103 1.00 10.78 412 THR B C 1
ATOM 3064 O O . THR B 1 121 ? -20.348 -31.026 16.169 1.00 10.12 412 THR B O 1
ATOM 3068 N N . GLY B 1 122 ? -19.919 -30.780 18.372 1.00 7.86 413 GLY B N 1
ATOM 3069 C CA . GLY B 1 122 ? -20.734 -31.902 18.775 1.00 7.00 413 GLY B CA 1
ATOM 3070 C C . GLY B 1 122 ? -22.188 -31.560 18.525 1.00 7.05 413 GLY B C 1
ATOM 3071 O O . GLY B 1 122 ? -22.568 -30.387 18.415 1.00 10.53 413 GLY B O 1
ATOM 3072 N N . LEU B 1 123 ? -22.992 -32.600 18.387 1.00 6.84 414 LEU B N 1
ATOM 3073 C CA . LEU B 1 123 ? -24.380 -32.436 17.987 1.00 6.96 414 LEU B CA 1
ATOM 3074 C C . LEU B 1 123 ? -25.354 -32.848 19.071 1.00 7.01 414 LEU B C 1
ATOM 3075 O O . LEU B 1 123 ? -25.197 -33.901 19.682 1.00 7.00 414 LEU B O 1
ATOM 3080 N N . SER B 1 124 ? -26.393 -32.036 19.263 1.00 8.00 415 SER B N 1
ATOM 3081 C CA . SER B 1 124 ? -27.550 -32.458 20.049 1.00 8.00 415 SER B CA 1
ATOM 3082 C C . SER B 1 124 ? -28.670 -32.967 19.134 1.00 6.21 415 SER B C 1
ATOM 3083 O O . SER B 1 124 ? -29.680 -33.519 19.599 1.00 10.30 415 SER B O 1
ATOM 3086 N N . SER B 1 125 ? -28.517 -32.747 17.831 1.00 6.40 416 SER B N 1
ATOM 3087 C CA . SER B 1 125 ? -29.549 -33.153 16.887 1.00 6.90 416 SER B CA 1
ATOM 3088 C C . SER B 1 125 ? -29.633 -34.669 16.743 1.00 6.29 416 SER B C 1
ATOM 3089 O O . SER B 1 125 ? -28.679 -35.403 17.032 1.00 8.27 416 SER B O 1
ATOM 3092 N N . VAL B 1 126 ? -30.799 -35.120 16.317 1.00 6.52 417 VAL B N 1
ATOM 3093 C CA . VAL B 1 126 ? -31.089 -36.531 16.147 1.00 7.47 417 VAL B CA 1
ATOM 3094 C C . VAL B 1 126 ? -31.919 -36.669 14.882 1.00 7.05 417 VAL B C 1
ATOM 3095 O O . VAL B 1 126 ? -32.804 -35.856 14.631 1.00 8.34 417 VAL B O 1
ATOM 3099 N N . GLU B 1 127 ? -31.641 -37.677 14.068 1.00 8.26 418 GLU B N 1
ATOM 3100 C CA . GLU B 1 127 ? -32.488 -37.912 12.911 1.00 10.12 418 GLU B CA 1
ATOM 3101 C C . GLU B 1 127 ? -32.836 -39.380 12.823 1.00 8.63 418 GLU B C 1
ATOM 3102 O O . GLU B 1 127 ? -32.174 -40.227 13.426 1.00 9.94 418 GLU B O 1
ATOM 3108 N N . ALA B 1 128 ? -33.903 -39.679 12.095 1.00 9.90 419 ALA B N 1
ATOM 3109 C CA . ALA B 1 128 ? -34.388 -41.048 12.015 1.00 10.18 419 ALA B CA 1
ATOM 3110 C C . ALA B 1 128 ? -34.583 -41.435 10.558 1.00 10.60 419 ALA B C 1
ATOM 3111 O O . ALA B 1 128 ? -34.898 -40.587 9.718 1.00 12.03 419 ALA B O 1
ATOM 3113 N N . TYR B 1 129 ? -34.408 -42.725 10.279 1.00 10.86 420 TYR B N 1
ATOM 3114 C CA . TYR B 1 129 ? -34.471 -43.260 8.924 1.00 11.69 420 TYR B CA 1
ATOM 3115 C C . TYR B 1 129 ? -35.647 -44.210 8.788 1.00 14.37 420 TYR B C 1
ATOM 3116 O O . TYR B 1 129 ? -35.794 -45.133 9.600 1.00 13.98 420 TYR B O 1
ATOM 3125 N N . ASN B 1 130 ? -36.474 -43.972 7.773 1.00 15.00 421 ASN B N 1
ATOM 3126 C CA . ASN B 1 130 ? -37.587 -44.850 7.434 1.00 16.63 421 ASN B CA 1
ATOM 3127 C C . ASN B 1 130 ? -37.207 -45.693 6.227 1.00 16.15 421 ASN B C 1
ATOM 3128 O O . ASN B 1 130 ? -37.090 -45.177 5.120 1.00 17.33 421 ASN B O 1
ATOM 3133 N N . ILE B 1 131 ? -37.023 -46.991 6.445 1.00 17.65 422 ILE B N 1
ATOM 3134 C CA . ILE B 1 131 ? -36.550 -47.885 5.389 1.00 19.15 422 ILE B CA 1
ATOM 3135 C C . ILE B 1 131 ? -37.567 -48.066 4.257 1.00 21.73 422 ILE B C 1
ATOM 3136 O O . ILE B 1 131 ? -37.198 -48.400 3.127 1.00 25.00 422 ILE B O 1
ATOM 3141 N N . LYS B 1 132 ? -38.844 -47.853 4.557 1.00 20.06 423 LYS B N 1
ATOM 3142 C CA . LYS B 1 132 ? -39.882 -47.976 3.543 1.00 25.33 423 LYS B CA 1
ATOM 3143 C C . LYS B 1 132 ? -39.743 -46.902 2.467 1.00 24.56 423 LYS B C 1
ATOM 3144 O O . LYS B 1 132 ? -39.989 -47.164 1.288 1.00 28.25 423 LYS B O 1
ATOM 3147 N N . SER B 1 133 ? -39.344 -45.699 2.871 1.00 23.29 424 SER B N 1
ATOM 3148 C CA . SER B 1 133 ? -39.242 -44.582 1.937 1.00 24.11 424 SER B CA 1
ATOM 3149 C C . SER B 1 133 ? -37.795 -44.204 1.615 1.00 23.67 424 SER B C 1
ATOM 3150 O O . SER B 1 133 ? -37.549 -43.376 0.735 1.00 25.22 424 SER B O 1
ATOM 3153 N N . ASN B 1 134 ? -36.846 -44.826 2.310 1.00 21.75 425 ASN B N 1
ATOM 3154 C CA . ASN B 1 134 ? -35.432 -44.480 2.154 1.00 21.92 425 ASN B CA 1
ATOM 3155 C C . ASN B 1 134 ? -35.236 -42.981 2.385 1.00 19.18 425 ASN B C 1
ATOM 3156 O O . ASN B 1 134 ? -34.607 -42.295 1.580 1.00 21.95 425 ASN B O 1
ATOM 3161 N N . GLU B 1 135 ? -35.820 -42.479 3.471 1.00 20.44 426 GLU B N 1
ATOM 3162 C CA . GLU B 1 135 ? -35.719 -41.068 3.836 1.00 21.58 426 GLU B CA 1
ATOM 3163 C C . GLU B 1 135 ? -35.285 -40.884 5.280 1.00 18.50 426 GLU B C 1
ATOM 3164 O O . GLU B 1 135 ? -35.709 -41.634 6.163 1.00 17.08 426 GLU B O 1
ATOM 3170 N N . TRP B 1 136 ? -34.460 -39.864 5.512 1.00 15.66 427 TRP B N 1
ATOM 3171 C CA . TRP B 1 136 ? -34.116 -39.412 6.853 1.00 14.15 427 TRP B CA 1
ATOM 3172 C C . TRP B 1 136 ? -34.922 -38.173 7.198 1.00 20.08 427 TRP B C 1
ATOM 3173 O O . TRP B 1 136 ? -35.239 -37.365 6.323 1.00 20.61 427 TRP B O 1
ATOM 3184 N N . PHE B 1 137 ? -35.255 -38.020 8.469 1.00 14.45 428 PHE B N 1
ATOM 3185 C CA . PHE B 1 137 ? -35.900 -36.799 8.934 1.00 14.96 428 PHE B CA 1
ATOM 3186 C C . PHE B 1 137 ? -35.440 -36.484 10.351 1.00 16.73 428 PHE B C 1
ATOM 3187 O O . PHE B 1 137 ? -35.173 -37.391 11.132 1.00 13.88 428 PHE B O 1
ATOM 3195 N N . HIS B 1 138 ? -35.326 -35.203 10.685 1.00 19.85 429 HIS B N 1
ATOM 3196 C CA . HIS B 1 138 ? -34.961 -34.859 12.059 1.00 17.21 429 HIS B CA 1
ATOM 3197 C C . HIS B 1 138 ? -36.089 -35.195 13.022 1.00 14.28 429 HIS B C 1
ATOM 3198 O O . HIS B 1 138 ? -37.258 -35.164 12.667 1.00 17.87 429 HIS B O 1
ATOM 3205 N N . VAL B 1 139 ? -35.712 -35.575 14.234 1.00 10.19 430 VAL B N 1
ATOM 3206 C CA . VAL B 1 139 ? -36.654 -35.696 15.338 1.00 11.54 430 VAL B CA 1
ATOM 3207 C C . VAL B 1 139 ? -36.181 -34.747 16.427 1.00 9.60 430 VAL B C 1
ATOM 3208 O O . VAL B 1 139 ? -35.282 -33.947 16.186 1.00 11.40 430 VAL B O 1
ATOM 3212 N N . ALA B 1 140 ? -36.804 -34.792 17.603 1.00 11.38 431 ALA B N 1
ATOM 3213 C CA . ALA B 1 140 ? -36.466 -33.844 18.673 1.00 10.91 431 ALA B CA 1
ATOM 3214 C C . ALA B 1 140 ? -35.005 -33.931 19.055 1.00 7.88 431 ALA B C 1
ATOM 3215 O O . ALA B 1 140 ? -34.449 -35.022 19.109 1.00 8.25 431 ALA B O 1
ATOM 3217 N N . PRO B 1 141 ? -34.369 -32.776 19.315 1.00 7.89 432 PRO B N 1
ATOM 3218 C CA . PRO B 1 141 ? -32.974 -32.811 19.766 1.00 7.22 432 PRO B CA 1
ATOM 3219 C C . PRO B 1 141 ? -32.816 -33.116 21.246 1.00 7.88 432 PRO B C 1
ATOM 3220 O O . PRO B 1 141 ? -33.730 -32.888 22.052 1.00 7.70 432 PRO B O 1
ATOM 3224 N N . MET B 1 142 ? -31.627 -33.587 21.591 1.00 8.55 433 MET B N 1
ATOM 3225 C CA . MET B 1 142 ? -31.269 -33.832 22.986 1.00 6.76 433 MET B CA 1
ATOM 3226 C C . MET B 1 142 ? -31.017 -32.523 23.713 1.00 6.62 433 MET B C 1
ATOM 3227 O O . MET B 1 142 ? -30.790 -31.474 23.097 1.00 9.97 433 MET B O 1
ATOM 3232 N N . ASN B 1 143 ? -31.017 -32.603 25.034 1.00 7.65 434 ASN B N 1
ATOM 3233 C CA . ASN B 1 143 ? -30.755 -31.449 25.880 1.00 7.36 434 ASN B CA 1
ATOM 3234 C C . ASN B 1 143 ? -29.307 -31.005 25.894 1.00 7.26 434 ASN B C 1
ATOM 3235 O O . ASN B 1 143 ? -28.999 -29.885 26.285 1.00 13.46 434 ASN B O 1
ATOM 3240 N N . THR B 1 144 ? -28.407 -31.920 25.554 1.00 7.92 435 THR B N 1
ATOM 3241 C CA A THR B 1 144 ? -27.006 -31.542 25.451 0.58 9.19 435 THR B CA 1
ATOM 3242 C CA B THR B 1 144 ? -26.974 -31.650 25.525 0.42 9.81 435 THR B CA 1
ATOM 3243 C C . THR B 1 144 ? -26.391 -32.147 24.210 1.00 7.58 435 THR B C 1
ATOM 3244 O O . THR B 1 144 ? -26.835 -33.180 23.707 1.00 10.81 435 THR B O 1
ATOM 3251 N N . ARG B 1 145 ? -25.384 -31.459 23.691 1.00 9.12 436 ARG B N 1
ATOM 3252 C CA . ARG B 1 145 ? -24.571 -32.027 22.627 1.00 7.09 436 ARG B CA 1
ATOM 3253 C C . ARG B 1 145 ? -23.882 -33.259 23.181 1.00 10.03 436 ARG B C 1
ATOM 3254 O O . ARG B 1 145 ? -23.406 -33.245 24.322 1.00 10.34 436 ARG B O 1
ATOM 3262 N N . ARG B 1 146 ? -23.840 -34.325 22.397 1.00 6.67 437 ARG B N 1
ATOM 3263 C CA . ARG B 1 146 ? -23.141 -35.528 22.822 1.00 5.54 437 ARG B CA 1
ATOM 3264 C C . ARG B 1 146 ? -22.370 -36.101 21.651 1.00 6.29 437 ARG B C 1
ATOM 3265 O O . ARG B 1 146 ? -22.943 -36.795 20.806 1.00 9.66 437 ARG B O 1
ATOM 3273 N N . SER B 1 147 ? -21.065 -35.833 21.604 1.00 5.53 438 SER B N 1
ATOM 3274 C CA . SER B 1 147 ? -20.211 -36.626 20.723 1.00 6.64 438 SER B CA 1
ATOM 3275 C C . SER B 1 147 ? -19.710 -37.830 21.502 1.00 5.95 438 SER B C 1
ATOM 3276 O O . SER B 1 147 ? -19.832 -37.878 22.731 1.00 6.56 438 SER B O 1
ATOM 3279 N N . SER B 1 148 ? -19.172 -38.816 20.789 1.00 5.42 439 SER B N 1
ATOM 3280 C CA . SER B 1 148 ? -18.749 -40.084 21.413 1.00 5.50 439 SER B CA 1
ATOM 3281 C C . SER B 1 148 ? -19.826 -40.617 22.364 1.00 5.36 439 SER B C 1
ATOM 3282 O O . SER B 1 148 ? -19.552 -40.958 23.520 1.00 5.32 439 SER B O 1
ATOM 3285 N N . VAL B 1 149 ? -21.054 -40.690 21.861 1.00 6.77 440 VAL B N 1
ATOM 3286 C CA . VAL B 1 149 ? -22.214 -41.061 22.655 1.00 6.49 440 VAL B CA 1
ATOM 3287 C C . VAL B 1 149 ? -22.554 -42.514 22.372 1.00 10.23 440 VAL B C 1
ATOM 3288 O O . VAL B 1 149 ? -22.396 -42.983 21.246 1.00 13.03 440 VAL B O 1
ATOM 3292 N N . GLY B 1 150 ? -22.963 -43.235 23.410 1.00 7.17 441 GLY B N 1
ATOM 3293 C CA . GLY B 1 150 ? -23.472 -44.585 23.258 1.00 7.45 441 GLY B CA 1
ATOM 3294 C C . GLY B 1 150 ? -24.986 -44.576 23.396 1.00 7.35 441 GLY B C 1
ATOM 3295 O O . GLY B 1 150 ? -25.548 -43.730 24.087 1.00 9.69 441 GLY B O 1
ATOM 3296 N N . VAL B 1 151 ? -25.657 -45.510 22.735 1.00 9.05 442 VAL B N 1
ATOM 3297 C CA . VAL B 1 151 ? -27.107 -45.573 22.818 1.00 5.68 442 VAL B CA 1
ATOM 3298 C C . VAL B 1 151 ? -27.618 -46.997 22.991 1.00 7.37 442 VAL B C 1
ATOM 3299 O O . VAL B 1 151 ? -26.960 -47.989 22.627 1.00 9.82 442 VAL B O 1
ATOM 3303 N N . GLY B 1 152 ? -28.801 -47.106 23.576 1.00 8.80 443 GLY B N 1
ATOM 3304 C CA . GLY B 1 152 ? -29.428 -48.402 23.737 1.00 9.59 443 GLY B CA 1
ATOM 3305 C C . GLY B 1 152 ? -30.927 -48.241 23.835 1.00 8.20 443 GLY B C 1
ATOM 3306 O O . GLY B 1 152 ? -31.442 -47.180 24.192 1.00 10.44 443 GLY B O 1
ATOM 3307 N N . VAL B 1 153 ? -31.633 -49.306 23.494 1.00 8.06 444 VAL B N 1
ATOM 3308 C CA . VAL B 1 153 ? -33.084 -49.303 23.561 1.00 11.16 444 VAL B CA 1
ATOM 3309 C C . VAL B 1 153 ? -33.569 -50.378 24.521 1.00 13.77 444 VAL B C 1
ATOM 3310 O O . VAL B 1 153 ? -33.202 -51.547 24.392 1.00 12.32 444 VAL B O 1
ATOM 3314 N N . VAL B 1 154 ? -34.400 -49.987 25.479 1.00 12.26 445 VAL B N 1
ATOM 3315 C CA . VAL B 1 154 ? -35.008 -50.946 26.384 1.00 11.60 445 VAL B CA 1
ATOM 3316 C C . VAL B 1 154 ? -36.403 -50.460 26.766 1.00 14.46 445 VAL B C 1
ATOM 3317 O O . VAL B 1 154 ? -36.624 -49.259 26.955 1.00 15.09 445 VAL B O 1
ATOM 3321 N N . GLY B 1 155 ? -37.346 -51.391 26.831 1.00 16.60 446 GLY B N 1
ATOM 3322 C CA . GLY B 1 155 ? -38.707 -51.068 27.223 1.00 17.69 446 GLY B CA 1
ATOM 3323 C C . GLY B 1 155 ? -39.355 -49.980 26.382 1.00 18.50 446 GLY B C 1
ATOM 3324 O O . GLY B 1 155 ? -40.114 -49.164 26.902 1.00 20.37 446 GLY B O 1
ATOM 3325 N N . GLY B 1 156 ? -39.060 -49.961 25.087 1.00 16.07 447 GLY B N 1
ATOM 3326 C CA . GLY B 1 156 ? -39.704 -49.019 24.190 1.00 14.29 447 GLY B CA 1
ATOM 3327 C C . GLY B 1 156 ? -39.190 -47.595 24.259 1.00 15.23 447 GLY B C 1
ATOM 3328 O O . GLY B 1 156 ? -39.806 -46.685 23.699 1.00 16.56 447 GLY B O 1
ATOM 3329 N N . LEU B 1 157 ? -38.068 -47.406 24.949 1.00 11.72 448 LEU B N 1
ATOM 3330 C CA . LEU B 1 157 ? -37.426 -46.100 25.069 1.00 9.53 448 LEU B CA 1
ATOM 3331 C C . LEU B 1 157 ? -35.989 -46.155 24.577 1.00 11.73 448 LEU B C 1
ATOM 3332 O O . LEU B 1 157 ? -35.313 -47.174 24.701 1.00 12.28 448 LEU B O 1
ATOM 3337 N N . LEU B 1 158 ? -35.527 -45.047 24.015 1.00 7.92 449 LEU B N 1
ATOM 3338 C CA . LEU B 1 158 ? -34.164 -44.922 23.532 1.00 7.16 449 LEU B CA 1
ATOM 3339 C C . LEU B 1 158 ? -33.338 -44.081 24.495 1.00 9.11 449 LEU B C 1
ATOM 3340 O O . LEU B 1 158 ? -33.794 -43.026 24.947 1.00 11.79 449 LEU B O 1
ATOM 3345 N N . TYR B 1 159 ? -32.132 -44.548 24.817 1.00 7.75 450 TYR B N 1
ATOM 3346 C CA . TYR B 1 159 ? -31.281 -43.867 25.781 1.00 7.76 450 TYR B CA 1
ATOM 3347 C C . TYR B 1 159 ? -29.983 -43.397 25.152 1.00 8.53 450 TYR B C 1
ATOM 3348 O O . TYR B 1 159 ? -29.331 -44.147 24.413 1.00 8.68 450 TYR B O 1
ATOM 3357 N N . ALA B 1 160 ? -29.617 -42.153 25.441 1.00 7.75 451 ALA B N 1
ATOM 3358 C CA . ALA B 1 160 ? -28.341 -41.605 25.019 1.00 6.06 451 ALA B CA 1
ATOM 3359 C C . ALA B 1 160 ? -27.486 -41.454 26.262 1.00 7.08 451 ALA B C 1
ATOM 3360 O O . ALA B 1 160 ? -27.853 -40.733 27.188 1.00 7.74 451 ALA B O 1
ATOM 3362 N N . VAL B 1 161 ? -26.359 -42.157 26.266 1.00 5.10 452 VAL B N 1
ATOM 3363 C CA . VAL B 1 161 ? -25.560 -42.361 27.467 1.00 5.26 452 VAL B CA 1
ATOM 3364 C C . VAL B 1 161 ? -24.220 -41.639 27.404 1.00 5.20 452 VAL B C 1
ATOM 3365 O O . VAL B 1 161 ? -23.370 -41.934 26.552 1.00 8.17 452 VAL B O 1
ATOM 3369 N N . GLY B 1 162 ? -24.026 -40.708 28.334 1.00 5.71 453 GLY B N 1
ATOM 3370 C CA . GLY B 1 162 ? -22.759 -40.007 28.441 1.00 6.66 453 GLY B CA 1
ATOM 3371 C C . GLY B 1 162 ? -22.359 -39.300 27.158 1.00 6.06 453 GLY B C 1
ATOM 3372 O O . GLY B 1 162 ? -23.187 -38.716 26.449 1.00 6.78 453 GLY B O 1
ATOM 3373 N N . GLY B 1 163 ? -21.066 -39.341 26.870 1.00 6.79 454 GLY B N 1
ATOM 3374 C CA . GLY B 1 163 ? -20.529 -38.665 25.709 1.00 7.38 454 GLY B CA 1
ATOM 3375 C C . GLY B 1 163 ? -19.714 -37.453 26.111 1.00 6.97 454 GLY B C 1
ATOM 3376 O O . GLY B 1 163 ? -19.274 -37.320 27.258 1.00 8.72 454 GLY B O 1
ATOM 3377 N N . TYR B 1 164 ? -19.476 -36.578 25.142 1.00 6.69 455 TYR B N 1
ATOM 3378 C CA . TYR B 1 164 ? -18.666 -35.393 25.376 1.00 6.54 455 TYR B CA 1
ATOM 3379 C C . TYR B 1 164 ? -19.443 -34.150 24.934 1.00 9.25 455 TYR B C 1
ATOM 3380 O O . TYR B 1 164 ? -20.016 -34.134 23.840 1.00 9.75 455 TYR B O 1
ATOM 3389 N N . ASP B 1 165 ? -19.481 -33.130 25.794 1.00 8.13 456 ASP B N 1
ATOM 3390 C CA . ASP B 1 165 ? -20.193 -31.875 25.503 1.00 8.03 456 ASP B CA 1
ATOM 3391 C C . ASP B 1 165 ? -19.210 -30.730 25.341 1.00 11.39 456 ASP B C 1
ATOM 3392 O O . ASP B 1 165 ? -18.668 -30.236 26.321 1.00 12.42 456 ASP B O 1
ATOM 3397 N N . VAL B 1 166 ? -18.975 -30.293 24.108 1.00 12.37 457 VAL B N 1
ATOM 3398 C CA . VAL B 1 166 ? -17.993 -29.235 23.879 1.00 13.88 457 VAL B CA 1
ATOM 3399 C C . VAL B 1 166 ? -18.413 -27.876 24.471 1.00 15.91 457 VAL B C 1
ATOM 3400 O O . VAL B 1 166 ? -17.566 -27.027 24.776 1.00 14.53 457 VAL B O 1
ATOM 3404 N N . ALA B 1 167 ? -19.713 -27.677 24.666 1.00 16.31 458 ALA B N 1
ATOM 3405 C CA . ALA B 1 167 ? -20.195 -26.417 25.225 1.00 16.94 458 ALA B CA 1
ATOM 3406 C C . ALA B 1 167 ? -19.629 -26.210 26.625 1.00 14.84 458 ALA B C 1
ATOM 3407 O O . ALA B 1 167 ? -19.183 -25.116 26.971 1.00 18.64 458 ALA B O 1
ATOM 3409 N N . SER B 1 168 ? -19.662 -27.269 27.428 1.00 21.86 459 SER B N 1
ATOM 3410 C CA . SER B 1 168 ? -19.118 -27.227 28.778 1.00 21.91 459 SER B CA 1
ATOM 3411 C C . SER B 1 168 ? -17.699 -27.797 28.841 1.00 20.94 459 SER B C 1
ATOM 3412 O O . SER B 1 168 ? -17.040 -27.712 29.881 1.00 20.99 459 SER B O 1
ATOM 3415 N N . ARG B 1 169 ? -17.236 -28.366 27.731 1.00 18.24 460 ARG B N 1
ATOM 3416 C CA . ARG B 1 169 ? -15.924 -29.032 27.656 1.00 17.39 460 ARG B CA 1
ATOM 3417 C C . ARG B 1 169 ? -15.802 -30.157 28.677 1.00 19.15 460 ARG B C 1
ATOM 3418 O O . ARG B 1 169 ? -14.774 -30.322 29.342 1.00 22.57 460 ARG B O 1
ATOM 3421 N N . GLN B 1 170 ? -16.879 -30.915 28.812 1.00 15.75 461 GLN B N 1
ATOM 3422 C CA . GLN B 1 170 ? -16.934 -31.991 29.789 1.00 15.30 461 GLN B CA 1
ATOM 3423 C C . GLN B 1 170 ? -17.297 -33.332 29.179 1.00 13.21 461 GLN B C 1
ATOM 3424 O O . GLN B 1 170 ? -18.186 -33.417 28.317 1.00 12.23 461 GLN B O 1
ATOM 3430 N N . CYS B 1 171 ? -16.637 -34.386 29.657 1.00 12.84 462 CYS B N 1
ATOM 3431 C CA . CYS B 1 171 ? -17.173 -35.732 29.485 1.00 11.24 462 CYS B CA 1
ATOM 3432 C C . CYS B 1 171 ? -18.378 -35.853 30.401 1.00 11.26 462 CYS B C 1
ATOM 3433 O O . CYS B 1 171 ? -18.396 -35.271 31.478 1.00 12.82 462 CYS B O 1
ATOM 3436 N N . LEU B 1 172 ? -19.390 -36.598 29.972 1.00 9.75 463 LEU B N 1
ATOM 3437 C CA . LEU B 1 172 ? -20.709 -36.518 30.594 1.00 9.77 463 LEU B CA 1
ATOM 3438 C C . LEU B 1 172 ? -21.080 -37.704 31.475 1.00 9.17 463 LEU B C 1
ATOM 3439 O O . LEU B 1 172 ? -20.854 -38.847 31.095 1.00 10.17 463 LEU B O 1
ATOM 3444 N N . SER B 1 173 ? -21.669 -37.414 32.632 1.00 9.20 464 SER B N 1
ATOM 3445 C CA . SER B 1 173 ? -22.275 -38.451 33.471 1.00 7.65 464 SER B CA 1
ATOM 3446 C C . SER B 1 173 ? -23.781 -38.504 33.259 1.00 8.91 464 SER B C 1
ATOM 3447 O O . SER B 1 173 ? -24.449 -39.402 33.770 1.00 9.25 464 SER B O 1
ATOM 3450 N N . THR B 1 174 ? -24.330 -37.546 32.513 1.00 9.18 465 THR B N 1
ATOM 3451 C CA . THR B 1 174 ? -25.768 -37.501 32.328 1.00 7.54 465 THR B CA 1
ATOM 3452 C C . THR B 1 174 ? -26.228 -38.463 31.237 1.00 7.81 465 THR B C 1
ATOM 3453 O O . THR B 1 174 ? -25.452 -38.874 30.362 1.00 7.78 465 THR B O 1
ATOM 3457 N N . VAL B 1 175 ? -27.506 -38.810 31.311 1.00 6.12 466 VAL B N 1
ATOM 3458 C CA . VAL B 1 175 ? -28.130 -39.746 30.391 1.00 6.81 466 VAL B CA 1
ATOM 3459 C C . VAL B 1 175 ? -29.523 -39.222 30.076 1.00 7.44 466 VAL B C 1
ATOM 3460 O O . VAL B 1 175 ? -30.226 -38.722 30.967 1.00 7.55 466 VAL B O 1
ATOM 3464 N N . GLU B 1 176 ? -29.923 -39.313 28.811 1.00 7.85 467 GLU B N 1
ATOM 3465 C CA . GLU B 1 176 ? -31.251 -38.859 28.412 1.00 6.38 467 GLU B CA 1
ATOM 3466 C C . GLU B 1 176 ? -32.031 -39.981 27.780 1.00 8.85 467 GLU B C 1
ATOM 3467 O O . GLU B 1 176 ? -31.468 -40.893 27.178 1.00 8.96 467 GLU B O 1
ATOM 3473 N N . CYS B 1 177 ? -33.344 -39.880 27.885 1.00 9.06 468 CYS B N 1
ATOM 3474 C CA . CYS B 1 177 ? -34.205 -40.921 27.376 1.00 9.23 468 CYS B CA 1
ATOM 3475 C C . CYS B 1 177 ? -35.189 -40.285 26.399 1.00 9.01 468 CYS B C 1
ATOM 3476 O O . CYS B 1 177 ? -35.728 -39.211 26.655 1.00 10.37 468 CYS B O 1
ATOM 3480 N N . TYR B 1 178 ? -35.377 -40.938 25.259 1.00 7.57 469 TYR B N 1
ATOM 3481 C CA . TYR B 1 178 ? -36.252 -40.437 24.205 1.00 7.96 469 TYR B CA 1
ATOM 3482 C C . TYR B 1 178 ? -37.520 -41.239 24.150 1.00 11.44 469 TYR B C 1
ATOM 3483 O O . TYR B 1 178 ? -37.492 -42.467 24.077 1.00 9.81 469 TYR B O 1
ATOM 3492 N N . ASN B 1 179 ? -38.630 -40.517 24.170 1.00 10.07 470 ASN B N 1
ATOM 3493 C CA . ASN B 1 179 ? -39.961 -41.064 24.032 1.00 15.16 470 ASN B CA 1
ATOM 3494 C C . ASN B 1 179 ? -40.479 -40.718 22.644 1.00 14.80 470 ASN B C 1
ATOM 3495 O O . ASN B 1 179 ? -40.653 -39.548 22.326 1.00 13.76 470 ASN B O 1
ATOM 3500 N N . ALA B 1 180 ? -40.693 -41.729 21.809 1.00 14.55 471 ALA B N 1
ATOM 3501 C CA . ALA B 1 180 ? -41.077 -41.485 20.420 1.00 14.74 471 ALA B CA 1
ATOM 3502 C C . ALA B 1 180 ? -42.530 -41.053 20.281 1.00 19.25 471 ALA B C 1
ATOM 3503 O O . ALA B 1 180 ? -42.923 -40.483 19.261 1.00 22.01 471 ALA B O 1
ATOM 3505 N N . THR B 1 181 ? -43.329 -41.329 21.302 1.00 16.58 472 THR B N 1
ATOM 3506 C CA . THR B 1 181 ? -44.732 -40.927 21.283 1.00 19.50 472 THR B CA 1
ATOM 3507 C C . THR B 1 181 ? -44.868 -39.428 21.516 1.00 19.31 472 THR B C 1
ATOM 3508 O O . THR B 1 181 ? -45.666 -38.752 20.865 1.00 23.73 472 THR B O 1
ATOM 3512 N N . THR B 1 182 ? -44.078 -38.918 22.451 1.00 18.48 473 THR B N 1
ATOM 3513 C CA . THR B 1 182 ? -44.097 -37.496 22.763 1.00 19.12 473 THR B CA 1
ATOM 3514 C C . THR B 1 182 ? -43.013 -36.731 22.004 1.00 16.88 473 THR B C 1
ATOM 3515 O O . THR B 1 182 ? -43.025 -35.503 21.990 1.00 15.41 473 THR B O 1
ATOM 3519 N N . ASN B 1 183 ? -42.094 -37.460 21.366 1.00 14.42 474 ASN B N 1
ATOM 3520 C CA . ASN B 1 183 ? -40.970 -36.847 20.634 1.00 10.91 474 ASN B CA 1
ATOM 3521 C C . ASN B 1 183 ? -40.192 -35.879 21.513 1.00 12.71 474 ASN B C 1
ATOM 3522 O O . ASN B 1 183 ? -40.016 -34.694 21.194 1.00 12.76 474 ASN B O 1
ATOM 3527 N N . GLU B 1 184 ? -39.746 -36.398 22.649 1.00 12.86 475 GLU B N 1
ATOM 3528 C CA . GLU B 1 184 ? -39.051 -35.586 23.629 1.00 11.27 475 GLU B CA 1
ATOM 3529 C C . GLU B 1 184 ? -37.944 -36.371 24.294 1.00 11.00 475 GLU B C 1
ATOM 3530 O O . GLU B 1 184 ? -38.111 -37.547 24.634 1.00 12.50 475 GLU B O 1
ATOM 3536 N N . TRP B 1 185 ? -36.819 -35.701 24.494 1.00 8.56 476 TRP B N 1
ATOM 3537 C CA . TRP B 1 185 ? -35.724 -36.227 25.295 1.00 8.02 476 TRP B CA 1
ATOM 3538 C C . TRP B 1 185 ? -35.812 -35.665 26.699 1.00 8.57 476 TRP B C 1
ATOM 3539 O O . TRP B 1 185 ? -36.017 -34.460 26.876 1.00 11.55 476 TRP B O 1
ATOM 3550 N N . THR B 1 186 ? -35.644 -36.528 27.697 1.00 8.29 477 THR B N 1
ATOM 3551 C CA A THR B 1 186 ? -35.615 -36.066 29.079 0.63 9.02 477 THR B CA 1
ATOM 3552 C CA B THR B 1 186 ? -35.668 -36.121 29.096 0.37 9.48 477 THR B CA 1
ATOM 3553 C C . THR B 1 186 ? -34.474 -36.711 29.844 1.00 8.41 477 THR B C 1
ATOM 3554 O O . THR B 1 186 ? -34.095 -37.864 29.593 1.00 10.04 477 THR B O 1
ATOM 3561 N N . TYR B 1 187 ? -33.900 -35.953 30.775 1.00 9.34 478 TYR B N 1
ATOM 3562 C CA . TYR B 1 187 ? -32.850 -36.517 31.625 1.00 8.09 478 TYR B CA 1
ATOM 3563 C C . TYR B 1 187 ? -33.385 -37.593 32.557 1.00 12.44 478 TYR B C 1
ATOM 3564 O O . TYR B 1 187 ? -34.461 -37.442 33.153 1.00 12.45 478 TYR B O 1
ATOM 3573 N N . ILE B 1 188 ? -32.618 -38.671 32.699 1.00 11.03 479 ILE B N 1
ATOM 3574 C CA . ILE B 1 188 ? -32.897 -39.676 33.717 1.00 11.31 479 ILE B CA 1
ATOM 3575 C C . ILE B 1 188 ? -31.816 -39.606 34.787 1.00 8.83 479 ILE B C 1
ATOM 3576 O O . ILE B 1 188 ? -31.025 -38.659 34.801 1.00 10.52 479 ILE B O 1
ATOM 3581 N N . ALA B 1 189 ? -31.795 -40.583 35.693 1.00 10.38 480 ALA B N 1
ATOM 3582 C CA . ALA B 1 189 ? -30.775 -40.624 36.726 1.00 12.13 480 ALA B CA 1
ATOM 3583 C C . ALA B 1 189 ? -29.379 -40.563 36.104 1.00 9.47 480 ALA B C 1
ATOM 3584 O O . ALA B 1 189 ? -29.127 -41.173 35.067 1.00 11.53 480 ALA B O 1
ATOM 3586 N N A GLU B 1 190 ? -28.485 -39.824 36.755 0.54 10.47 481 GLU B N 1
ATOM 3587 N N B GLU B 1 190 ? -28.470 -39.823 36.728 0.46 10.57 481 GLU B N 1
ATOM 3588 C CA A GLU B 1 190 ? -27.113 -39.704 36.291 0.54 11.09 481 GLU B CA 1
ATOM 3589 C CA B GLU B 1 190 ? -27.135 -39.696 36.163 0.46 10.37 481 GLU B CA 1
ATOM 3590 C C A GLU B 1 190 ? -26.303 -40.945 36.636 0.54 8.40 481 GLU B C 1
ATOM 3591 C C B GLU B 1 190 ? -26.255 -40.845 36.652 0.46 8.88 481 GLU B C 1
ATOM 3592 O O A GLU B 1 190 ? -26.587 -41.634 37.624 0.54 10.75 481 GLU B O 1
ATOM 3593 O O B GLU B 1 190 ? -26.464 -41.386 37.743 0.46 12.07 481 GLU B O 1
ATOM 3604 N N . MET B 1 191 ? -25.292 -41.223 35.818 1.00 10.37 482 MET B N 1
ATOM 3605 C CA . MET B 1 191 ? -24.348 -42.286 36.136 1.00 9.07 482 MET B CA 1
ATOM 3606 C C . MET B 1 191 ? -23.436 -41.873 37.283 1.00 12.45 482 MET B C 1
ATOM 3607 O O . MET B 1 191 ? -23.344 -40.688 37.620 1.00 13.06 482 MET B O 1
ATOM 3612 N N . SER B 1 192 ? -22.734 -42.859 37.844 1.00 10.23 483 SER B N 1
ATOM 3613 C CA . SER B 1 192 ? -21.813 -42.648 38.957 1.00 11.85 483 SER B CA 1
ATOM 3614 C C . SER B 1 192 ? -20.593 -41.829 38.569 1.00 13.10 483 SER B C 1
ATOM 3615 O O . SER B 1 192 ? -19.935 -41.231 39.433 1.00 15.42 483 SER B O 1
ATOM 3618 N N . THR B 1 193 ? -20.278 -41.819 37.276 1.00 11.16 484 THR B N 1
ATOM 3619 C CA . THR B 1 193 ? -19.069 -41.150 36.828 1.00 10.68 484 THR B CA 1
ATOM 3620 C C . THR B 1 193 ? -19.250 -40.671 35.402 1.00 8.11 484 THR B C 1
ATOM 3621 O O . THR B 1 193 ? -20.163 -41.103 34.696 1.00 9.19 484 THR B O 1
ATOM 3625 N N . ARG B 1 194 ? -18.389 -39.747 35.001 1.00 8.46 485 ARG B N 1
ATOM 3626 C CA . ARG B 1 194 ? -18.393 -39.267 33.625 1.00 7.67 485 ARG B CA 1
ATOM 3627 C C . ARG B 1 194 ? -17.873 -40.333 32.678 1.00 8.05 485 ARG B C 1
ATOM 3628 O O . ARG B 1 194 ? -16.868 -40.987 32.962 1.00 8.55 485 ARG B O 1
ATOM 3636 N N . ARG B 1 195 ? -18.560 -40.511 31.551 1.00 5.87 486 ARG B N 1
ATOM 3637 C CA . ARG B 1 195 ? -18.129 -41.488 30.548 1.00 5.59 486 ARG B CA 1
ATOM 3638 C C . ARG B 1 195 ? -18.355 -40.964 29.146 1.00 6.87 486 ARG B C 1
ATOM 3639 O O . ARG B 1 195 ? -19.473 -40.989 28.649 1.00 6.88 486 ARG B O 1
ATOM 3647 N N . SER B 1 196 ? -17.285 -40.494 28.519 1.00 5.45 487 SER B N 1
ATOM 3648 C CA . SER B 1 196 ? -17.269 -40.274 27.074 1.00 7.09 487 SER B CA 1
ATOM 3649 C C . SER B 1 196 ? -16.854 -41.585 26.402 1.00 5.72 487 SER B C 1
ATOM 3650 O O . SER B 1 196 ? -16.024 -42.317 26.935 1.00 9.54 487 SER B O 1
ATOM 3653 N N . GLY B 1 197 ? -17.437 -41.908 25.246 1.00 6.25 488 GLY B N 1
ATOM 3654 C CA . GLY B 1 197 ? -17.024 -43.125 24.562 1.00 7.64 488 GLY B CA 1
ATOM 3655 C C . GLY B 1 197 ? -17.373 -44.399 25.309 1.00 6.93 488 GLY B C 1
ATOM 3656 O O . GLY B 1 197 ? -16.663 -45.414 25.192 1.00 6.58 488 GLY B O 1
ATOM 3657 N N . ALA B 1 198 ? -18.467 -44.374 26.069 1.00 7.26 489 ALA B N 1
ATOM 3658 C CA . ALA B 1 198 ? -18.942 -45.583 26.725 1.00 7.00 489 ALA B CA 1
ATOM 3659 C C . ALA B 1 198 ? -19.571 -46.528 25.719 1.00 8.19 489 ALA B C 1
ATOM 3660 O O . ALA B 1 198 ? -20.280 -46.096 24.802 1.00 12.96 489 ALA B O 1
ATOM 3662 N N . GLY B 1 199 ? -19.310 -47.820 25.882 1.00 9.81 490 GLY B N 1
ATOM 3663 C CA . GLY B 1 199 ? -20.063 -48.814 25.143 1.00 8.93 490 GLY B CA 1
ATOM 3664 C C . GLY B 1 199 ? -21.413 -48.975 25.807 1.00 10.39 490 GLY B C 1
ATOM 3665 O O . GLY B 1 199 ? -21.503 -48.910 27.032 1.00 11.69 490 GLY B O 1
ATOM 3666 N N . VAL B 1 200 ? -22.464 -49.180 25.020 1.00 8.44 491 VAL B N 1
ATOM 3667 C CA . VAL B 1 200 ? -23.789 -49.338 25.596 1.00 7.79 491 VAL B CA 1
ATOM 3668 C C . VAL B 1 200 ? -24.450 -50.582 25.049 1.00 9.72 491 VAL B C 1
ATOM 3669 O O . VAL B 1 200 ? -24.400 -50.855 23.845 1.00 10.57 491 VAL B O 1
ATOM 3673 N N . GLY B 1 201 ? -25.053 -51.352 25.940 1.00 10.09 492 GLY B N 1
ATOM 3674 C CA . GLY B 1 201 ? -25.744 -52.553 25.523 1.00 11.95 492 GLY B CA 1
ATOM 3675 C C . GLY B 1 201 ? -26.918 -52.808 26.437 1.00 10.80 492 GLY B C 1
ATOM 3676 O O . GLY B 1 201 ? -27.048 -52.167 27.476 1.00 12.11 492 GLY B O 1
ATOM 3677 N N . VAL B 1 202 ? -27.766 -53.750 26.044 1.00 8.34 493 VAL B N 1
ATOM 3678 C CA . VAL B 1 202 ? -28.937 -54.083 26.833 1.00 10.95 493 VAL B CA 1
ATOM 3679 C C . VAL B 1 202 ? -29.001 -55.588 27.024 1.00 10.21 493 VAL B C 1
ATOM 3680 O O . VAL B 1 202 ? -28.872 -56.349 26.062 1.00 12.25 493 VAL B O 1
ATOM 3684 N N . LEU B 1 203 ? -29.159 -56.022 28.274 1.00 9.90 494 LEU B N 1
ATOM 3685 C CA . LEU B 1 203 ? -29.225 -57.441 28.578 1.00 11.98 494 LEU B CA 1
ATOM 3686 C C . LEU B 1 203 ? -30.176 -57.661 29.743 1.00 13.37 494 LEU B C 1
ATOM 3687 O O . LEU B 1 203 ? -30.006 -57.047 30.803 1.00 13.70 494 LEU B O 1
ATOM 3692 N N . ASN B 1 204 ? -31.167 -58.531 29.542 1.00 13.57 495 ASN B N 1
ATOM 3693 C CA . ASN B 1 204 ? -32.163 -58.844 30.564 1.00 15.70 495 ASN B CA 1
ATOM 3694 C C . ASN B 1 204 ? -32.800 -57.592 31.168 1.00 17.05 495 ASN B C 1
ATOM 3695 O O . ASN B 1 204 ? -32.899 -57.454 32.387 1.00 19.69 495 ASN B O 1
ATOM 3700 N N . ASN B 1 205 ? -33.208 -56.679 30.293 1.00 17.58 496 ASN B N 1
ATOM 3701 C CA . ASN B 1 205 ? -33.928 -55.468 30.684 1.00 20.80 496 ASN B CA 1
ATOM 3702 C C . ASN B 1 205 ? -33.126 -54.502 31.548 1.00 18.37 496 ASN B C 1
ATOM 3703 O O . ASN B 1 205 ? -33.695 -53.661 32.245 1.00 17.62 496 ASN B O 1
ATOM 3708 N N . LEU B 1 206 ? -31.806 -54.630 31.483 1.00 14.77 497 LEU B N 1
ATOM 3709 C CA . LEU B 1 206 ? -30.894 -53.665 32.078 1.00 12.78 497 LEU B CA 1
ATOM 3710 C C . LEU B 1 206 ? -30.085 -52.979 30.990 1.00 9.62 497 LEU B C 1
ATOM 3711 O O . LEU B 1 206 ? -29.654 -53.611 30.024 1.00 10.84 497 LEU B O 1
ATOM 3716 N N . LEU B 1 207 ? -29.879 -51.679 31.153 1.00 10.14 498 LEU B N 1
ATOM 3717 C CA . LEU B 1 207 ? -29.041 -50.913 30.246 1.00 8.50 498 LEU B CA 1
ATOM 3718 C C . LEU B 1 207 ? -27.633 -50.815 30.827 1.00 9.76 498 LEU B C 1
ATOM 3719 O O . LEU B 1 207 ? -27.462 -50.371 31.961 1.00 10.35 498 LEU B O 1
ATOM 3724 N N . TYR B 1 208 ? -26.637 -51.236 30.053 1.00 7.59 499 TYR B N 1
ATOM 3725 C CA . TYR B 1 208 ? -25.241 -51.234 30.499 1.00 8.02 499 TYR B CA 1
ATOM 3726 C C . TYR B 1 208 ? -24.449 -50.067 29.915 1.00 9.78 499 TYR B C 1
ATOM 3727 O O . TYR B 1 208 ? -24.535 -49.791 28.715 1.00 10.99 499 TYR B O 1
ATOM 3736 N N . ALA B 1 209 ? -23.683 -49.381 30.763 1.00 7.40 500 ALA B N 1
ATOM 3737 C CA . ALA B 1 209 ? -22.728 -48.379 30.320 1.00 7.22 500 ALA B CA 1
ATOM 3738 C C . ALA B 1 209 ? -21.342 -48.920 30.620 1.00 7.79 500 ALA B C 1
ATOM 3739 O O . ALA B 1 209 ? -20.998 -49.137 31.784 1.00 9.01 500 ALA B O 1
ATOM 3741 N N . VAL B 1 210 ? -20.559 -49.148 29.573 1.00 7.60 501 VAL B N 1
ATOM 3742 C CA . VAL B 1 210 ? -19.334 -49.920 29.686 1.00 8.21 501 VAL B CA 1
ATOM 3743 C C . VAL B 1 210 ? -18.096 -49.066 29.421 1.00 7.44 501 VAL B C 1
ATOM 3744 O O . VAL B 1 210 ? -17.938 -48.526 28.321 1.00 8.68 501 VAL B O 1
ATOM 3748 N N . GLY B 1 211 ? -17.218 -48.926 30.404 1.00 7.28 502 GLY B N 1
ATOM 3749 C CA . GLY B 1 211 ? -15.974 -48.199 30.178 1.00 8.79 502 GLY B CA 1
ATOM 3750 C C . GLY B 1 211 ? -16.161 -46.738 29.789 1.00 10.13 502 GLY B C 1
ATOM 3751 O O . GLY B 1 211 ? -16.988 -46.028 30.363 1.00 7.41 502 GLY B O 1
ATOM 3752 N N . GLY B 1 212 ? -15.380 -46.277 28.814 1.00 5.89 503 GLY B N 1
ATOM 3753 C CA . GLY B 1 212 ? -15.406 -44.870 28.433 1.00 7.60 503 GLY B CA 1
ATOM 3754 C C . GLY B 1 212 ? -14.228 -44.138 29.044 1.00 9.32 503 GLY B C 1
ATOM 3755 O O . GLY B 1 212 ? -13.294 -44.772 29.540 1.00 9.18 503 GLY B O 1
ATOM 3756 N N . HIS B 1 213 ? -14.254 -42.809 29.019 1.00 8.47 504 HIS B N 1
ATOM 3757 C CA . HIS B 1 213 ? -13.147 -42.052 29.596 1.00 9.62 504 HIS B CA 1
ATOM 3758 C C . HIS B 1 213 ? -13.618 -40.713 30.111 1.00 8.80 504 HIS B C 1
ATOM 3759 O O . HIS B 1 213 ? -14.697 -40.233 29.759 1.00 7.44 504 HIS B O 1
ATOM 3766 N N . ASP B 1 214 ? -12.794 -40.120 30.967 1.00 8.06 505 ASP B N 1
ATOM 3767 C CA . ASP B 1 214 ? -12.949 -38.741 31.383 1.00 9.92 505 ASP B CA 1
ATOM 3768 C C . ASP B 1 214 ? -11.571 -38.137 31.181 1.00 11.66 505 ASP B C 1
ATOM 3769 O O . ASP B 1 214 ? -10.655 -38.427 31.941 1.00 11.55 505 ASP B O 1
ATOM 3774 N N . GLY B 1 215 ? -11.404 -37.363 30.113 1.00 12.77 506 GLY B N 1
ATOM 3775 C CA . GLY B 1 215 ? -10.074 -36.930 29.722 1.00 14.46 506 GLY B CA 1
ATOM 3776 C C . GLY B 1 215 ? -9.199 -38.153 29.498 1.00 12.04 506 GLY B C 1
ATOM 3777 O O . GLY B 1 215 ? -9.639 -39.132 28.901 1.00 13.43 506 GLY B O 1
ATOM 3778 N N . PRO B 1 216 ? -7.965 -38.124 30.011 1.00 15.09 507 PRO B N 1
ATOM 3779 C CA . PRO B 1 216 ? -7.087 -39.278 29.791 1.00 15.30 507 PRO B CA 1
ATOM 3780 C C . PRO B 1 216 ? -7.384 -40.480 30.692 1.00 12.81 507 PRO B C 1
ATOM 3781 O O . PRO B 1 216 ? -6.699 -41.507 30.609 1.00 13.64 507 PRO B O 1
ATOM 3785 N N . LEU B 1 217 ? -8.391 -40.368 31.547 1.00 10.60 508 LEU B N 1
ATOM 3786 C CA . LEU B 1 217 ? -8.658 -41.433 32.491 1.00 11.44 508 LEU B CA 1
ATOM 3787 C C . LEU B 1 217 ? -9.656 -42.411 31.892 1.00 10.48 508 LEU B C 1
ATOM 3788 O O . LEU B 1 217 ? -10.863 -42.145 31.862 1.00 12.73 508 LEU B O 1
ATOM 3793 N N . VAL B 1 218 ? -9.143 -43.544 31.417 1.00 10.61 509 VAL B N 1
ATOM 3794 C CA . VAL B 1 218 ? -9.980 -44.542 30.757 1.00 8.59 509 VAL B CA 1
ATOM 3795 C C . VAL B 1 218 ? -10.533 -45.523 31.783 1.00 9.99 509 VAL B C 1
ATOM 3796 O O . VAL B 1 218 ? -9.803 -45.978 32.667 1.00 11.68 509 VAL B O 1
ATOM 3800 N N . ARG B 1 219 ? -11.825 -45.823 31.676 1.00 9.14 510 ARG B N 1
ATOM 3801 C CA . ARG B 1 219 ? -12.526 -46.629 32.668 1.00 10.17 510 ARG B CA 1
ATOM 3802 C C . ARG B 1 219 ? -12.536 -48.129 32.359 1.00 8.79 510 ARG B C 1
ATOM 3803 O O . ARG B 1 219 ? -12.743 -48.521 31.216 1.00 10.54 510 ARG B O 1
ATOM 3811 N N . LYS B 1 220 ? -12.341 -48.960 33.386 1.00 9.54 511 LYS B N 1
ATOM 3812 C CA . LYS B 1 220 ? -12.692 -50.377 33.286 1.00 9.07 511 LYS B CA 1
ATOM 3813 C C . LYS B 1 220 ? -14.012 -50.647 34.010 1.00 7.70 511 LYS B C 1
ATOM 3814 O O . LYS B 1 220 ? -14.535 -51.758 33.956 1.00 8.48 511 LYS B O 1
ATOM 3820 N N . SER B 1 221 ? -14.561 -49.636 34.675 1.00 7.48 512 SER B N 1
ATOM 3821 C CA . SER B 1 221 ? -15.811 -49.843 35.410 1.00 9.03 512 SER B CA 1
ATOM 3822 C C . SER B 1 221 ? -16.992 -49.915 34.466 1.00 8.49 512 SER B C 1
ATOM 3823 O O . SER B 1 221 ? -16.945 -49.410 33.344 1.00 6.55 512 SER B O 1
ATOM 3826 N N . VAL B 1 222 ? -18.049 -50.554 34.955 1.00 8.43 513 VAL B N 1
ATOM 3827 C CA . VAL B 1 222 ? -19.263 -50.796 34.198 1.00 7.18 513 VAL B CA 1
ATOM 3828 C C . VAL B 1 222 ? -20.437 -50.544 35.141 1.00 7.68 513 VAL B C 1
ATOM 3829 O O . VAL B 1 222 ? -20.400 -50.964 36.303 1.00 9.51 513 VAL B O 1
ATOM 3833 N N . GLU B 1 223 ? -21.473 -49.862 34.670 1.00 6.60 514 GLU B N 1
ATOM 3834 C CA . GLU B 1 223 ? -22.650 -49.741 35.514 1.00 9.16 514 GLU B CA 1
ATOM 3835 C C . GLU B 1 223 ? -23.926 -50.053 34.750 1.00 6.93 514 GLU B C 1
ATOM 3836 O O . GLU B 1 223 ? -23.947 -50.066 33.511 1.00 9.71 514 GLU B O 1
ATOM 3842 N N . VAL B 1 224 ? -24.975 -50.356 35.504 1.00 8.20 515 VAL B N 1
ATOM 3843 C CA . VAL B 1 224 ? -26.221 -50.823 34.919 1.00 9.14 515 VAL B CA 1
ATOM 3844 C C . VAL B 1 224 ? -27.383 -49.998 35.419 1.00 9.69 515 VAL B C 1
ATOM 3845 O O . VAL B 1 224 ? -27.431 -49.595 36.580 1.00 12.98 515 VAL B O 1
ATOM 3849 N N . TYR B 1 225 ? -28.311 -49.747 34.506 1.00 8.76 516 TYR B N 1
ATOM 3850 C CA . TYR B 1 225 ? -29.475 -48.912 34.773 1.00 8.29 516 TYR B CA 1
ATOM 3851 C C . TYR B 1 225 ? -30.746 -49.731 34.663 1.00 8.50 516 TYR B C 1
ATOM 3852 O O . TYR B 1 225 ? -30.933 -50.464 33.687 1.00 10.99 516 TYR B O 1
ATOM 3861 N N . ASP B 1 226 ? -31.620 -49.599 35.657 1.00 9.23 517 ASP B N 1
ATOM 3862 C CA . ASP B 1 226 ? -32.922 -50.253 35.644 1.00 9.35 517 ASP B CA 1
ATOM 3863 C C . ASP B 1 226 ? -34.009 -49.200 35.441 1.00 13.00 517 ASP B C 1
ATOM 3864 O O . ASP B 1 226 ? -34.251 -48.382 36.327 1.00 12.71 517 ASP B O 1
ATOM 3869 N N . PRO B 1 227 ? -34.662 -49.210 34.268 1.00 11.68 518 PRO B N 1
ATOM 3870 C CA . PRO B 1 227 ? -35.702 -48.211 33.998 1.00 12.67 518 PRO B CA 1
ATOM 3871 C C . PRO B 1 227 ? -36.851 -48.277 34.992 1.00 14.67 518 PRO B C 1
ATOM 3872 O O . PRO B 1 227 ? -37.513 -47.261 35.207 1.00 18.64 518 PRO B O 1
ATOM 3876 N N . THR B 1 228 ? -37.099 -49.441 35.586 1.00 15.10 519 THR B N 1
ATOM 3877 C CA . THR B 1 228 ? -38.249 -49.558 36.482 1.00 18.49 519 THR B CA 1
ATOM 3878 C C . THR B 1 228 ? -38.001 -48.867 37.823 1.00 18.90 519 THR B C 1
ATOM 3879 O O . THR B 1 228 ? -38.951 -48.521 38.528 1.00 21.39 519 THR B O 1
ATOM 3883 N N . THR B 1 229 ? -36.736 -48.661 38.172 1.00 15.57 520 THR B N 1
ATOM 3884 C CA . THR B 1 229 ? -36.391 -47.963 39.411 1.00 17.61 520 THR B CA 1
ATOM 3885 C C . THR B 1 229 ? -35.717 -46.614 39.172 1.00 16.87 520 THR B C 1
ATOM 3886 O O . THR B 1 229 ? -35.547 -45.831 40.115 1.00 16.78 520 THR B O 1
ATOM 3890 N N . ASN B 1 230 ? -35.350 -46.351 37.917 1.00 13.60 521 ASN B N 1
ATOM 3891 C CA . ASN B 1 230 ? -34.594 -45.153 37.544 1.00 11.42 521 ASN B CA 1
ATOM 3892 C C . ASN B 1 230 ? -33.351 -44.989 38.418 1.00 13.43 521 ASN B C 1
ATOM 3893 O O . ASN B 1 230 ? -33.095 -43.934 38.997 1.00 15.44 521 ASN B O 1
ATOM 3898 N N . ALA B 1 231 ? -32.574 -46.058 38.511 1.00 12.64 522 ALA B N 1
ATOM 3899 C CA . ALA B 1 231 ? -31.361 -46.020 39.318 1.00 11.55 522 ALA B CA 1
ATOM 3900 C C . ALA B 1 231 ? -30.225 -46.783 38.662 1.00 12.35 522 ALA B C 1
ATOM 3901 O O . ALA B 1 231 ? -30.446 -47.771 37.969 1.00 12.81 522 ALA B O 1
ATOM 3903 N N . TRP B 1 232 ? -29.008 -46.307 38.899 1.00 10.79 523 TRP B N 1
ATOM 3904 C CA . TRP B 1 232 ? -27.797 -46.960 38.426 1.00 10.02 523 TRP B CA 1
ATOM 3905 C C . TRP B 1 232 ? -27.100 -47.670 39.572 1.00 10.64 523 TRP B C 1
ATOM 3906 O O . TRP B 1 232 ? -27.179 -47.225 40.715 1.00 13.91 523 TRP B O 1
ATOM 3917 N N . ARG B 1 233 ? -26.387 -48.748 39.251 1.00 8.56 524 ARG B N 1
ATOM 3918 C CA . ARG B 1 233 ? -25.448 -49.338 40.189 1.00 9.52 524 ARG B CA 1
ATOM 3919 C C . ARG B 1 233 ? -24.299 -49.950 39.406 1.00 9.62 524 ARG B C 1
ATOM 3920 O O . ARG B 1 233 ? -24.420 -50.212 38.215 1.00 10.72 524 ARG B O 1
ATOM 3928 N N . GLN B 1 234 ? -23.173 -50.160 40.079 1.00 10.37 525 GLN B N 1
ATOM 3929 C CA . GLN B 1 234 ? -21.990 -50.685 39.424 1.00 10.35 525 GLN B CA 1
ATOM 3930 C C . GLN B 1 234 ? -22.000 -52.198 39.467 1.00 9.04 525 GLN B C 1
ATOM 3931 O O . GLN B 1 234 ? -22.515 -52.780 40.423 1.00 11.73 525 GLN B O 1
ATOM 3937 N N . VAL B 1 235 ? -21.426 -52.826 38.443 1.00 10.00 526 VAL B N 1
ATOM 3938 C CA . VAL B 1 235 ? -21.176 -54.269 38.474 1.00 9.24 526 VAL B CA 1
ATOM 3939 C C . VAL B 1 235 ? -19.674 -54.510 38.410 1.00 8.66 526 VAL B C 1
ATOM 3940 O O . VAL B 1 235 ? -18.888 -53.576 38.606 1.00 10.22 526 VAL B O 1
ATOM 3944 N N . ALA B 1 236 ? -19.261 -55.742 38.126 1.00 8.89 527 ALA B N 1
ATOM 3945 C CA . ALA B 1 236 ? -17.828 -56.053 38.055 1.00 9.08 527 ALA B CA 1
ATOM 3946 C C . ALA B 1 236 ? -17.086 -55.207 37.024 1.00 8.62 527 ALA B C 1
ATOM 3947 O O . ALA B 1 236 ? -17.615 -54.925 35.952 1.00 8.78 527 ALA B O 1
ATOM 3949 N N . ASP B 1 237 ? -15.863 -54.805 37.358 1.00 8.85 528 ASP B N 1
ATOM 3950 C CA . ASP B 1 237 ? -14.965 -54.181 36.388 1.00 8.68 528 ASP B CA 1
ATOM 3951 C C . ASP B 1 237 ? -14.634 -55.132 35.253 1.00 8.59 528 ASP B C 1
ATOM 3952 O O . ASP B 1 237 ? -14.475 -56.342 35.469 1.00 9.69 528 ASP B O 1
ATOM 3957 N N . MET B 1 238 ? -14.453 -54.572 34.063 1.00 10.03 529 MET B N 1
ATOM 3958 C CA . MET B 1 238 ? -13.838 -55.317 32.976 1.00 10.72 529 MET B CA 1
ATOM 3959 C C . MET B 1 238 ? -12.409 -55.692 33.317 1.00 11.00 529 MET B C 1
ATOM 3960 O O . MET B 1 238 ? -11.810 -55.141 34.244 1.00 12.83 529 MET B O 1
ATOM 3965 N N . ASN B 1 239 ? -11.866 -56.641 32.559 1.00 9.45 530 ASN B N 1
ATOM 3966 C CA . ASN B 1 239 ? -10.467 -57.020 32.709 1.00 13.64 530 ASN B CA 1
ATOM 3967 C C . ASN B 1 239 ? -9.535 -55.905 32.273 1.00 15.39 530 ASN B C 1
ATOM 3968 O O . ASN B 1 239 ? -8.437 -55.746 32.804 1.00 20.31 530 ASN B O 1
ATOM 3973 N N . MET B 1 240 ? -9.966 -55.123 31.299 1.00 14.21 531 MET B N 1
ATOM 3974 C CA . MET B 1 240 ? -9.147 -53.985 30.924 1.00 14.81 531 MET B CA 1
ATOM 3975 C C . MET B 1 240 ? -9.966 -52.749 30.723 1.00 11.20 531 MET B C 1
ATOM 3976 O O . MET B 1 240 ? -11.175 -52.803 30.490 1.00 13.64 531 MET B O 1
ATOM 3981 N N A CYS B 1 241 ? -9.288 -51.619 30.834 0.75 11.98 532 CYS B N 1
ATOM 3982 N N B CYS B 1 241 ? -9.310 -51.602 30.834 0.25 11.86 532 CYS B N 1
ATOM 3983 C CA A CYS B 1 241 ? -9.907 -50.341 30.562 0.75 11.06 532 CYS B CA 1
ATOM 3984 C CA B CYS B 1 241 ? -9.990 -50.335 30.621 0.25 11.03 532 CYS B CA 1
ATOM 3985 C C A CYS B 1 241 ? -10.217 -50.264 29.078 0.75 9.58 532 CYS B C 1
ATOM 3986 C C B CYS B 1 241 ? -10.178 -50.103 29.126 0.25 10.26 532 CYS B C 1
ATOM 3987 O O A CYS B 1 241 ? -9.396 -50.658 28.246 0.75 12.67 532 CYS B O 1
ATOM 3988 O O B CYS B 1 241 ? -9.235 -50.211 28.340 0.25 11.95 532 CYS B O 1
ATOM 3993 N N . ARG B 1 242 ? -11.407 -49.789 28.745 1.00 9.86 533 ARG B N 1
ATOM 3994 C CA . ARG B 1 242 ? -11.776 -49.662 27.350 1.00 8.94 533 ARG B CA 1
ATOM 3995 C C . ARG B 1 242 ? -12.623 -48.440 27.125 1.00 7.41 533 ARG B C 1
ATOM 3996 O O . ARG B 1 242 ? -13.612 -48.232 27.819 1.00 12.47 533 ARG B O 1
ATOM 4004 N N A ARG B 1 243 ? -12.246 -47.636 26.143 0.48 6.75 534 ARG B N 1
ATOM 4005 N N B ARG B 1 243 ? -12.228 -47.628 26.149 0.52 6.76 534 ARG B N 1
ATOM 4006 C CA A ARG B 1 243 ? -13.156 -46.626 25.636 0.48 6.32 534 ARG B CA 1
ATOM 4007 C CA B ARG B 1 243 ? -13.106 -46.590 25.618 0.52 6.33 534 ARG B CA 1
ATOM 4008 C C A ARG B 1 243 ? -13.371 -46.910 24.158 0.48 8.62 534 ARG B C 1
ATOM 4009 C C B ARG B 1 243 ? -13.355 -46.892 24.145 0.52 8.70 534 ARG B C 1
ATOM 4010 O O A ARG B 1 243 ? -12.537 -47.548 23.516 0.48 8.64 534 ARG B O 1
ATOM 4011 O O B ARG B 1 243 ? -12.526 -47.525 23.491 0.52 8.67 534 ARG B O 1
ATOM 4026 N N . ASN B 1 244 ? -14.496 -46.452 23.628 1.00 6.77 535 ASN B N 1
ATOM 4027 C CA . ASN B 1 244 ? -14.809 -46.644 22.207 1.00 8.76 535 ASN B CA 1
ATOM 4028 C C . ASN B 1 244 ? -14.856 -48.116 21.793 1.00 7.74 535 ASN B C 1
ATOM 4029 O O . ASN B 1 244 ? -14.525 -48.463 20.664 1.00 8.34 535 ASN B O 1
ATOM 4034 N N . ALA B 1 245 ? -15.252 -48.968 22.726 1.00 9.22 536 ALA B N 1
ATOM 4035 C CA . ALA B 1 245 ? -15.487 -50.373 22.454 1.00 7.64 536 ALA B CA 1
ATOM 4036 C C . ALA B 1 245 ? -16.890 -50.579 21.902 1.00 8.59 536 ALA B C 1
ATOM 4037 O O . ALA B 1 245 ? -17.809 -49.810 22.205 1.00 12.03 536 ALA B O 1
ATOM 4039 N N . GLY B 1 246 ? -17.046 -51.630 21.104 1.00 9.07 537 GLY B N 1
ATOM 4040 C CA . GLY B 1 246 ? -18.355 -52.026 20.614 1.00 11.16 537 GLY B CA 1
ATOM 4041 C C . GLY B 1 246 ? -18.995 -52.958 21.620 1.00 10.02 537 GLY B C 1
ATOM 4042 O O . GLY B 1 246 ? -18.299 -53.696 22.312 1.00 13.40 537 GLY B O 1
ATOM 4043 N N . VAL B 1 247 ? -20.314 -52.929 21.710 1.00 10.22 538 VAL B N 1
ATOM 4044 C CA . VAL B 1 247 ? -21.012 -53.752 22.692 1.00 10.13 538 VAL B CA 1
ATOM 4045 C C . VAL B 1 247 ? -22.220 -54.420 22.066 1.00 11.38 538 VAL B C 1
ATOM 4046 O O . VAL B 1 247 ? -22.971 -53.775 21.315 1.00 14.59 538 VAL B O 1
ATOM 4050 N N . CYS B 1 248 ? -22.424 -55.696 22.375 1.00 11.59 539 CYS B N 1
ATOM 4051 C CA . CYS B 1 248 ? -23.639 -56.372 21.959 1.00 11.87 539 CYS B CA 1
ATOM 4052 C C . CYS B 1 248 ? -23.992 -57.467 22.950 1.00 12.96 539 CYS B C 1
ATOM 4053 O O . CYS B 1 248 ? -23.152 -57.905 23.731 1.00 19.28 539 CYS B O 1
ATOM 4056 N N . ALA B 1 249 ? -25.240 -57.912 22.903 1.00 12.32 540 ALA B N 1
ATOM 4057 C CA . ALA B 1 249 ? -25.711 -58.960 23.792 1.00 13.35 540 ALA B CA 1
ATOM 4058 C C . ALA B 1 249 ? -26.005 -60.195 22.971 1.00 16.18 540 ALA B C 1
ATOM 4059 O O . ALA B 1 249 ? -26.661 -60.112 21.938 1.00 18.87 540 ALA B O 1
ATOM 4061 N N . VAL B 1 250 ? -25.512 -61.336 23.430 1.00 12.88 541 VAL B N 1
ATOM 4062 C CA . VAL B 1 250 ? -25.700 -62.598 22.727 1.00 14.27 541 VAL B CA 1
ATOM 4063 C C . VAL B 1 250 ? -25.892 -63.728 23.712 1.00 15.73 541 VAL B C 1
ATOM 4064 O O . VAL B 1 250 ? -25.039 -63.950 24.574 1.00 17.83 541 VAL B O 1
ATOM 4068 N N . ASN B 1 251 ? -27.000 -64.450 23.562 1.00 18.45 542 ASN B N 1
ATOM 4069 C CA . ASN B 1 251 ? -27.255 -65.663 24.328 1.00 21.57 542 ASN B CA 1
ATOM 4070 C C . ASN B 1 251 ? -27.025 -65.482 25.823 1.00 18.05 542 ASN B C 1
ATOM 4071 O O . ASN B 1 251 ? -26.396 -66.320 26.473 1.00 21.78 542 ASN B O 1
ATOM 4073 N N . GLY B 1 252 ? -27.518 -64.375 26.358 1.00 16.41 543 GLY B N 1
ATOM 4074 C CA . GLY B 1 252 ? -27.481 -64.151 27.792 1.00 13.92 543 GLY B CA 1
ATOM 4075 C C . GLY B 1 252 ? -26.213 -63.508 28.329 1.00 11.29 543 GLY B C 1
ATOM 4076 O O . GLY B 1 252 ? -26.084 -63.329 29.532 1.00 13.52 543 GLY B O 1
ATOM 4077 N N . LEU B 1 253 ? -25.299 -63.140 27.437 1.00 13.93 544 LEU B N 1
ATOM 4078 C CA . LEU B 1 253 ? -24.032 -62.534 27.819 1.00 10.50 544 LEU B CA 1
ATOM 4079 C C . LEU B 1 253 ? -23.857 -61.192 27.140 1.00 10.75 544 LEU B C 1
ATOM 4080 O O . LEU B 1 253 ? -24.380 -60.981 26.048 1.00 14.45 544 LEU B O 1
ATOM 4085 N N . LEU B 1 254 ? -23.096 -60.305 27.765 1.00 9.29 545 LEU B N 1
ATOM 4086 C CA . LEU B 1 254 ? -22.769 -59.027 27.137 1.00 9.58 545 LEU B CA 1
ATOM 4087 C C . LEU B 1 254 ? -21.343 -59.042 26.595 1.00 12.52 545 LEU B C 1
ATOM 4088 O O . LEU B 1 254 ? -20.391 -59.211 27.356 1.00 12.91 545 LEU B O 1
ATOM 4093 N N . TYR B 1 255 ? -21.185 -58.877 25.281 1.00 9.75 546 TYR B N 1
ATOM 4094 C CA . TYR B 1 255 ? -19.851 -58.871 24.679 1.00 10.43 546 TYR B CA 1
ATOM 4095 C C . TYR B 1 255 ? -19.341 -57.460 24.458 1.00 11.65 546 TYR B C 1
ATOM 4096 O O . TYR B 1 255 ? -20.076 -56.594 23.990 1.00 14.22 546 TYR B O 1
ATOM 4105 N N . VAL B 1 256 ? -18.077 -57.237 24.805 1.00 11.39 547 VAL B N 1
ATOM 4106 C CA . VAL B 1 256 ? -17.418 -55.950 24.592 1.00 9.82 547 VAL B CA 1
ATOM 4107 C C . VAL B 1 256 ? -16.212 -56.177 23.697 1.00 11.66 547 VAL B C 1
ATOM 4108 O O . VAL B 1 256 ? -15.352 -57.009 23.982 1.00 11.69 547 VAL B O 1
ATOM 4112 N N . VAL B 1 257 ? -16.170 -55.428 22.601 1.00 10.83 548 VAL B N 1
ATOM 4113 C CA . VAL B 1 257 ? -15.268 -55.719 21.500 1.00 11.88 548 VAL B CA 1
ATOM 4114 C C . VAL B 1 257 ? -14.273 -54.598 21.273 1.00 11.91 548 VAL B C 1
ATOM 4115 O O . VAL B 1 257 ? -14.674 -53.482 20.960 1.00 11.24 548 VAL B O 1
ATOM 4119 N N . GLY B 1 258 ? -12.985 -54.901 21.418 1.00 12.81 549 GLY B N 1
ATOM 4120 C CA . GLY B 1 258 ? -11.934 -53.947 21.097 1.00 13.10 549 GLY B CA 1
ATOM 4121 C C . GLY B 1 258 ? -11.994 -52.673 21.911 1.00 12.12 549 GLY B C 1
ATOM 4122 O O . GLY B 1 258 ? -12.248 -52.709 23.108 1.00 11.57 549 GLY B O 1
ATOM 4123 N N . GLY B 1 259 ? -11.780 -51.539 21.255 1.00 11.97 550 GLY B N 1
ATOM 4124 C CA . GLY B 1 259 ? -11.694 -50.268 21.947 1.00 11.23 550 GLY B CA 1
ATOM 4125 C C . GLY B 1 259 ? -10.240 -49.876 22.119 1.00 12.02 550 GLY B C 1
ATOM 4126 O O . GLY B 1 259 ? -9.345 -50.435 21.473 1.00 15.14 550 GLY B O 1
ATOM 4127 N N A ASP B 1 260 ? -9.984 -48.881 22.959 0.55 12.00 551 ASP B N 1
ATOM 4128 N N B ASP B 1 260 ? -10.005 -48.928 23.019 0.45 11.81 551 ASP B N 1
ATOM 4129 C CA A ASP B 1 260 ? -8.608 -48.510 23.244 0.55 12.35 551 ASP B CA 1
ATOM 4130 C CA B ASP B 1 260 ? -8.680 -48.371 23.239 0.45 12.25 551 ASP B CA 1
ATOM 4131 C C A ASP B 1 260 ? -8.484 -48.174 24.720 0.55 11.92 551 ASP B C 1
ATOM 4132 C C B ASP B 1 260 ? -8.492 -48.115 24.734 0.45 11.89 551 ASP B C 1
ATOM 4133 O O A ASP B 1 260 ? -9.474 -47.891 25.383 0.55 11.40 551 ASP B O 1
ATOM 4134 O O B ASP B 1 260 ? -9.458 -47.832 25.433 0.45 11.53 551 ASP B O 1
ATOM 4143 N N . ASP B 1 261 ? -7.259 -48.230 25.226 1.00 17.43 552 ASP B N 1
ATOM 4144 C CA . ASP B 1 261 ? -7.009 -47.998 26.651 1.00 20.27 552 ASP B CA 1
ATOM 4145 C C . ASP B 1 261 ? -6.380 -46.641 26.906 1.00 24.37 552 ASP B C 1
ATOM 4146 O O . ASP B 1 261 ? -5.842 -46.390 27.984 1.00 34.40 552 ASP B O 1
ATOM 4151 N N . GLY B 1 262 ? -6.478 -45.752 25.926 1.00 26.42 553 GLY B N 1
ATOM 4152 C CA . GLY B 1 262 ? -5.900 -44.428 26.040 1.00 28.08 553 GLY B CA 1
ATOM 4153 C C . GLY B 1 262 ? -4.558 -44.352 25.340 1.00 29.50 553 GLY B C 1
ATOM 4154 O O . GLY B 1 262 ? -4.084 -43.264 25.013 1.00 34.73 553 GLY B O 1
ATOM 4155 N N . SER B 1 263 ? -3.947 -45.513 25.112 1.00 26.96 554 SER B N 1
ATOM 4156 C CA . SER B 1 263 ? -2.667 -45.578 24.411 1.00 30.10 554 SER B CA 1
ATOM 4157 C C . SER B 1 263 ? -2.689 -46.527 23.205 1.00 30.55 554 SER B C 1
ATOM 4158 O O . SER B 1 263 ? -2.108 -46.223 22.164 1.00 35.91 554 SER B O 1
ATOM 4160 N N . CYS B 1 264 ? -3.352 -47.673 23.353 1.00 30.48 555 CYS B N 1
ATOM 4161 C CA . CYS B 1 264 ? -3.357 -48.702 22.315 1.00 27.24 555 CYS B CA 1
ATOM 4162 C C . CYS B 1 264 ? -4.754 -49.202 21.947 1.00 22.49 555 CYS B C 1
ATOM 4163 O O . CYS B 1 264 ? -5.636 -49.275 22.799 1.00 22.42 555 CYS B O 1
ATOM 4166 N N . ASN B 1 265 ? -4.935 -49.557 20.675 1.00 18.68 556 ASN B N 1
ATOM 4167 C CA . ASN B 1 265 ? -6.170 -50.181 20.218 1.00 16.07 556 ASN B CA 1
ATOM 4168 C C . ASN B 1 265 ? -6.166 -51.667 20.556 1.00 21.03 556 ASN B C 1
ATOM 4169 O O . ASN B 1 265 ? -5.174 -52.359 20.323 1.00 29.22 556 ASN B O 1
ATOM 4174 N N . LEU B 1 266 ? -7.288 -52.160 21.069 1.00 15.75 557 LEU B N 1
ATOM 4175 C CA . LEU B 1 266 ? -7.352 -53.509 21.613 1.00 16.21 557 LEU B CA 1
ATOM 4176 C C . LEU B 1 266 ? -7.914 -54.513 20.610 1.00 18.15 557 LEU B C 1
ATOM 4177 O O . LEU B 1 266 ? -8.881 -54.218 19.899 1.00 17.82 557 LEU B O 1
ATOM 4182 N N . ALA B 1 267 ? -7.322 -55.709 20.566 1.00 18.44 558 ALA B N 1
ATOM 4183 C CA . ALA B 1 267 ? -7.814 -56.757 19.678 1.00 18.46 558 ALA B CA 1
ATOM 4184 C C . ALA B 1 267 ? -8.699 -57.738 20.433 1.00 19.53 558 ALA B C 1
ATOM 4185 O O . ALA B 1 267 ? -9.371 -58.573 19.823 1.00 20.83 558 ALA B O 1
ATOM 4187 N N . SER B 1 268 ? -8.711 -57.617 21.757 1.00 17.94 559 SER B N 1
ATOM 4188 C CA . SER B 1 268 ? -9.428 -58.571 22.593 1.00 19.28 559 SER B CA 1
ATOM 4189 C C . SER B 1 268 ? -10.917 -58.262 22.699 1.00 18.78 559 SER B C 1
ATOM 4190 O O . SER B 1 268 ? -11.367 -57.129 22.473 1.00 16.01 559 SER B O 1
ATOM 4193 N N . VAL B 1 269 ? -11.664 -59.311 23.024 1.00 16.70 560 VAL B N 1
ATOM 4194 C CA . VAL B 1 269 ? -13.081 -59.244 23.298 1.00 14.76 560 VAL B CA 1
ATOM 4195 C C . VAL B 1 269 ? -13.277 -59.823 24.685 1.00 14.58 560 VAL B C 1
ATOM 4196 O O . VAL B 1 269 ? -12.580 -60.756 25.064 1.00 16.07 560 VAL B O 1
ATOM 4200 N N . GLU B 1 270 ? -14.176 -59.258 25.478 1.00 13.37 561 GLU B N 1
ATOM 4201 C CA . GLU B 1 270 ? -14.509 -59.934 26.725 1.00 13.27 561 GLU B CA 1
ATOM 4202 C C . GLU B 1 270 ? -16.006 -59.914 26.935 1.00 12.29 561 GLU B C 1
ATOM 4203 O O . GLU B 1 270 ? -16.702 -59.044 26.417 1.00 12.80 561 GLU B O 1
ATOM 4209 N N . TYR B 1 271 ? -16.522 -60.897 27.660 1.00 12.49 562 TYR B N 1
ATOM 4210 C CA . TYR B 1 271 ? -17.954 -60.946 27.872 1.00 11.70 562 TYR B CA 1
ATOM 4211 C C . TYR B 1 271 ? -18.296 -61.003 29.336 1.00 11.22 562 TYR B C 1
ATOM 4212 O O . TYR B 1 271 ? -17.538 -61.529 30.149 1.00 11.81 562 TYR B O 1
ATOM 4221 N N . TYR B 1 272 ? -19.466 -60.458 29.628 1.00 10.24 563 TYR B N 1
ATOM 4222 C CA . TYR B 1 272 ? -19.992 -60.375 30.977 1.00 9.68 563 TYR B CA 1
ATOM 4223 C C . TYR B 1 272 ? -21.133 -61.361 31.174 1.00 10.46 563 TYR B C 1
ATOM 4224 O O . TYR B 1 272 ? -22.027 -61.459 30.336 1.00 9.74 563 TYR B O 1
ATOM 4233 N N . ASN B 1 273 ? -21.093 -62.081 32.294 1.00 10.14 564 ASN B N 1
ATOM 4234 C CA . ASN B 1 273 ? -22.143 -63.004 32.690 1.00 10.32 564 ASN B CA 1
ATOM 4235 C C . ASN B 1 273 ? -22.819 -62.411 33.922 1.00 10.79 564 ASN B C 1
ATOM 4236 O O . ASN B 1 273 ? -22.192 -62.319 34.977 1.00 12.10 564 ASN B O 1
ATOM 4241 N N . PRO B 1 274 ? -24.073 -61.948 33.781 1.00 10.48 565 PRO B N 1
ATOM 4242 C CA . PRO B 1 274 ? -24.718 -61.280 34.915 1.00 10.46 565 PRO B CA 1
ATOM 4243 C C . PRO B 1 274 ? -25.097 -62.239 36.030 1.00 11.88 565 PRO B C 1
ATOM 4244 O O . PRO B 1 274 ? -25.457 -61.778 37.109 1.00 13.53 565 PRO B O 1
ATOM 4248 N N . THR B 1 275 ? -25.022 -63.540 35.779 1.00 10.25 566 THR B N 1
ATOM 4249 C CA . THR B 1 275 ? -25.296 -64.517 36.822 1.00 12.24 566 THR B CA 1
ATOM 4250 C C . THR B 1 275 ? -24.061 -64.738 37.690 1.00 14.40 566 THR B C 1
ATOM 4251 O O . THR B 1 275 ? -24.178 -64.963 38.890 1.00 15.00 566 THR B O 1
ATOM 4255 N N . THR B 1 276 ? -22.875 -64.667 37.097 1.00 10.77 567 THR B N 1
ATOM 4256 C CA . THR B 1 276 ? -21.660 -64.852 37.881 1.00 11.35 567 THR B CA 1
ATOM 4257 C C . THR B 1 276 ? -20.991 -63.528 38.228 1.00 10.64 567 THR B C 1
ATOM 4258 O O . THR B 1 276 ? -20.072 -63.503 39.039 1.00 11.04 567 THR B O 1
ATOM 4262 N N . ASP B 1 277 ? -21.461 -62.436 37.615 1.00 9.68 568 ASP B N 1
ATOM 4263 C CA . ASP B 1 277 ? -20.856 -61.117 37.811 1.00 9.03 568 ASP B CA 1
ATOM 4264 C C . ASP B 1 277 ? -19.350 -61.174 37.517 1.00 9.97 568 ASP B C 1
ATOM 4265 O O . ASP B 1 277 ? -18.517 -60.668 38.272 1.00 12.66 568 ASP B O 1
ATOM 4270 N N . LYS B 1 278 ? -19.006 -61.822 36.407 1.00 10.45 569 LYS B N 1
ATOM 4271 C CA . LYS B 1 278 ? -17.611 -61.963 36.011 1.00 11.32 569 LYS B CA 1
ATOM 4272 C C . LYS B 1 278 ? -17.453 -61.584 34.552 1.00 11.25 569 LYS B C 1
ATOM 4273 O O . LYS B 1 278 ? -18.341 -61.848 33.744 1.00 11.04 569 LYS B O 1
ATOM 4279 N N . TRP B 1 279 ? -16.323 -60.959 34.241 1.00 11.51 570 TRP B N 1
ATOM 4280 C CA . TRP B 1 279 ? -15.911 -60.699 32.857 1.00 11.73 570 TRP B CA 1
ATOM 4281 C C . TRP B 1 279 ? -14.858 -61.718 32.438 1.00 13.19 570 TRP B C 1
ATOM 4282 O O . TRP B 1 279 ? -13.900 -61.972 33.173 1.00 15.83 570 TRP B O 1
ATOM 4293 N N . THR B 1 280 ? -15.025 -62.281 31.245 1.00 13.67 571 THR B N 1
ATOM 4294 C CA . THR B 1 280 ? -14.112 -63.288 30.723 1.00 15.15 571 THR B CA 1
ATOM 4295 C C . THR B 1 280 ? -13.544 -62.860 29.381 1.00 17.15 571 THR B C 1
ATOM 4296 O O . THR B 1 280 ? -14.297 -62.495 28.494 1.00 14.85 571 THR B O 1
ATOM 4300 N N . VAL B 1 281 ? -12.224 -62.918 29.232 1.00 17.06 572 VAL B N 1
ATOM 4301 C CA . VAL B 1 281 ? -11.617 -62.594 27.946 1.00 18.49 572 VAL B CA 1
ATOM 4302 C C . VAL B 1 281 ? -11.777 -63.762 26.967 1.00 18.06 572 VAL B C 1
ATOM 4303 O O . VAL B 1 281 ? -11.436 -64.902 27.287 1.00 22.55 572 VAL B O 1
ATOM 4307 N N . VAL B 1 282 ? -12.314 -63.473 25.784 1.00 18.88 573 VAL B N 1
ATOM 4308 C CA . VAL B 1 282 ? -12.497 -64.485 24.741 1.00 19.70 573 VAL B CA 1
ATOM 4309 C C . VAL B 1 282 ? -11.135 -64.952 24.240 1.00 23.40 573 VAL B C 1
ATOM 4310 O O . VAL B 1 282 ? -10.240 -64.138 24.022 1.00 23.94 573 VAL B O 1
ATOM 4314 N N . SER B 1 283 ? -10.963 -66.259 24.057 1.00 24.43 574 SER B N 1
ATOM 4315 C CA . SER B 1 283 ? -9.647 -66.778 23.699 1.00 27.23 574 SER B CA 1
ATOM 4316 C C . SER B 1 283 ? -9.155 -66.321 22.315 1.00 30.84 574 SER B C 1
ATOM 4317 O O . SER B 1 283 ? -7.961 -66.092 22.130 1.00 35.81 574 SER B O 1
ATOM 4320 N N . SER B 1 284 ? -10.057 -66.178 21.349 1.00 24.78 575 SER B N 1
ATOM 4321 C CA . SER B 1 284 ? -9.652 -65.760 20.005 1.00 27.97 575 SER B CA 1
ATOM 4322 C C . SER B 1 284 ? -9.875 -64.269 19.765 1.00 28.78 575 SER B C 1
ATOM 4323 O O . SER B 1 284 ? -10.995 -63.772 19.879 1.00 28.12 575 SER B O 1
ATOM 4326 N N A CYS B 1 285 ? -8.815 -63.545 19.434 0.40 28.75 576 CYS B N 1
ATOM 4327 N N B CYS B 1 285 ? -8.797 -63.580 19.399 0.60 28.79 576 CYS B N 1
ATOM 4328 C CA A CYS B 1 285 ? -8.962 -62.114 19.200 0.40 26.91 576 CYS B CA 1
ATOM 4329 C CA B CYS B 1 285 ? -8.834 -62.145 19.130 0.60 27.16 576 CYS B CA 1
ATOM 4330 C C A CYS B 1 285 ? -9.137 -61.809 17.715 0.40 24.58 576 CYS B C 1
ATOM 4331 C C B CYS B 1 285 ? -9.205 -61.834 17.687 0.60 24.04 576 CYS B C 1
ATOM 4332 O O A CYS B 1 285 ? -8.943 -62.673 16.858 0.40 24.37 576 CYS B O 1
ATOM 4333 O O B CYS B 1 285 ? -9.216 -62.718 16.828 0.60 25.21 576 CYS B O 1
ATOM 4338 N N . MET B 1 286 ? -9.492 -60.564 17.422 1.00 23.40 577 MET B N 1
ATOM 4339 C CA . MET B 1 286 ? -9.656 -60.112 16.046 1.00 24.17 577 MET B CA 1
ATOM 4340 C C . MET B 1 286 ? -8.304 -60.041 15.333 1.00 28.57 577 MET B C 1
ATOM 4341 O O . MET B 1 286 ? -7.255 -60.039 15.975 1.00 27.63 577 MET B O 1
ATOM 4346 N N . SER B 1 287 ? -8.343 -59.978 14.005 1.00 33.56 578 SER B N 1
ATOM 4347 C CA . SER B 1 287 ? -7.133 -59.923 13.185 1.00 35.99 578 SER B CA 1
ATOM 4348 C C . SER B 1 287 ? -6.204 -58.772 13.572 1.00 37.05 578 SER B C 1
ATOM 4349 O O . SER B 1 287 ? -4.996 -58.839 13.350 1.00 38.80 578 SER B O 1
ATOM 4352 N N . THR B 1 288 ? -6.770 -57.718 14.153 1.00 38.63 579 THR B N 1
ATOM 4353 C CA . THR B 1 288 ? -5.961 -56.616 14.661 1.00 33.65 579 THR B CA 1
ATOM 4354 C C . THR B 1 288 ? -6.745 -55.786 15.668 1.00 28.70 579 THR B C 1
ATOM 4355 O O . THR B 1 288 ? -7.974 -55.790 15.663 1.00 33.18 579 THR B O 1
ATOM 4359 N N . GLY B 1 289 ? -6.023 -55.076 16.526 1.00 25.93 580 GLY B N 1
ATOM 4360 C CA . GLY B 1 289 ? -6.652 -54.191 17.488 1.00 23.29 580 GLY B CA 1
ATOM 4361 C C . GLY B 1 289 ? -7.396 -53.095 16.765 1.00 21.86 580 GLY B C 1
ATOM 4362 O O . GLY B 1 289 ? -6.870 -52.497 15.819 1.00 22.64 580 GLY B O 1
ATOM 4363 N N . ARG B 1 290 ? -8.632 -52.842 17.175 1.00 16.54 581 ARG B N 1
ATOM 4364 C CA . ARG B 1 290 ? -9.384 -51.771 16.563 1.00 17.68 581 ARG B CA 1
ATOM 4365 C C . ARG B 1 290 ? -10.280 -51.074 17.566 1.00 14.27 581 ARG B C 1
ATOM 4366 O O . ARG B 1 290 ? -10.871 -51.699 18.451 1.00 13.76 581 ARG B O 1
ATOM 4374 N N A SER B 1 291 ? -10.354 -49.758 17.416 0.43 13.71 582 SER B N 1
ATOM 4375 N N B SER B 1 291 ? -10.363 -49.753 17.447 0.57 13.69 582 SER B N 1
ATOM 4376 C CA A SER B 1 291 ? -11.219 -48.938 18.232 0.43 12.45 582 SER B CA 1
ATOM 4377 C CA B SER B 1 291 ? -11.286 -48.976 18.257 0.57 12.41 582 SER B CA 1
ATOM 4378 C C A SER B 1 291 ? -12.224 -48.241 17.325 0.43 11.97 582 SER B C 1
ATOM 4379 C C B SER B 1 291 ? -12.301 -48.261 17.366 0.57 11.91 582 SER B C 1
ATOM 4380 O O A SER B 1 291 ? -12.006 -48.128 16.114 0.43 13.03 582 SER B O 1
ATOM 4381 O O B SER B 1 291 ? -12.094 -48.138 16.154 0.57 13.61 582 SER B O 1
ATOM 4386 N N A TYR B 1 292 ? -13.325 -47.786 17.914 0.43 11.07 583 TYR B N 1
ATOM 4387 N N B TYR B 1 292 ? -13.393 -47.800 17.974 0.57 10.97 583 TYR B N 1
ATOM 4388 C CA A TYR B 1 292 ? -14.356 -47.074 17.175 0.43 11.78 583 TYR B CA 1
ATOM 4389 C CA B TYR B 1 292 ? -14.456 -47.112 17.249 0.57 11.79 583 TYR B CA 1
ATOM 4390 C C A TYR B 1 292 ? -14.954 -47.947 16.067 0.43 11.29 583 TYR B C 1
ATOM 4391 C C B TYR B 1 292 ? -14.974 -47.949 16.089 0.57 11.38 583 TYR B C 1
ATOM 4392 O O A TYR B 1 292 ? -15.314 -47.445 14.999 0.43 11.22 583 TYR B O 1
ATOM 4393 O O B TYR B 1 292 ? -15.285 -47.432 15.013 0.57 11.23 583 TYR B O 1
ATOM 4410 N N . ALA B 1 293 ? -15.049 -49.251 16.310 1.00 11.28 584 ALA B N 1
ATOM 4411 C CA . ALA B 1 293 ? -15.609 -50.150 15.315 1.00 11.86 584 ALA B CA 1
ATOM 4412 C C . ALA B 1 293 ? -17.102 -50.309 15.577 1.00 11.47 584 ALA B C 1
ATOM 4413 O O . ALA B 1 293 ? -17.556 -50.215 16.715 1.00 17.51 584 ALA B O 1
ATOM 4415 N N . GLY B 1 294 ? -17.875 -50.516 14.518 1.00 12.79 585 GLY B N 1
ATOM 4416 C CA . GLY B 1 294 ? -19.282 -50.812 14.691 1.00 14.39 585 GLY B CA 1
ATOM 4417 C C . GLY B 1 294 ? -19.450 -52.280 15.035 1.00 12.91 585 GLY B C 1
ATOM 4418 O O . GLY B 1 294 ? -18.784 -53.141 14.468 1.00 17.10 585 GLY B O 1
ATOM 4419 N N . VAL B 1 295 ? -20.340 -52.566 15.972 1.00 10.75 586 VAL B N 1
ATOM 4420 C CA . VAL B 1 295 ? -20.581 -53.940 16.361 1.00 12.01 586 VAL B CA 1
ATOM 4421 C C . VAL B 1 295 ? -22.073 -54.227 16.431 1.00 14.19 586 VAL B C 1
ATOM 4422 O O . VAL B 1 295 ? -22.836 -53.446 17.004 1.00 16.18 586 VAL B O 1
ATOM 4426 N N . THR B 1 296 ? -22.494 -55.327 15.816 1.00 13.61 587 THR B N 1
ATOM 4427 C CA . THR B 1 296 ? -23.870 -55.784 15.985 1.00 11.79 587 THR B CA 1
ATOM 4428 C C . THR B 1 296 ? -23.947 -57.304 15.887 1.00 17.69 587 THR B C 1
ATOM 4429 O O . THR B 1 296 ? -22.950 -57.972 15.632 1.00 17.48 587 THR B O 1
ATOM 4433 N N . VAL B 1 297 ? -25.131 -57.852 16.129 1.00 14.53 588 VAL B N 1
ATOM 4434 C CA . VAL B 1 297 ? -25.336 -59.286 16.049 1.00 14.23 588 VAL B CA 1
ATOM 4435 C C . VAL B 1 297 ? -26.381 -59.569 14.994 1.00 18.38 588 VAL B C 1
ATOM 4436 O O . VAL B 1 297 ? -27.376 -58.852 14.896 1.00 23.79 588 VAL B O 1
ATOM 4440 N N . ILE B 1 298 ? -26.145 -60.602 14.196 1.00 15.64 589 ILE B N 1
ATOM 4441 C CA . ILE B 1 298 ? -27.106 -61.013 13.184 1.00 15.90 589 ILE B CA 1
ATOM 4442 C C . ILE B 1 298 ? -27.415 -62.497 13.342 1.00 19.79 589 ILE B C 1
ATOM 4443 O O . ILE B 1 298 ? -26.702 -63.224 14.041 1.00 21.07 589 ILE B O 1
ATOM 4448 N N . ASP B 1 299 ? -28.492 -62.944 12.712 1.00 22.13 590 ASP B N 1
ATOM 4449 C CA . ASP B 1 299 ? -28.814 -64.368 12.712 1.00 26.28 590 ASP B CA 1
ATOM 4450 C C . ASP B 1 299 ? -27.973 -65.100 11.667 1.00 28.97 590 ASP B C 1
ATOM 4451 O O . ASP B 1 299 ? -27.769 -64.593 10.565 1.00 30.47 590 ASP B O 1
ATOM 4456 N N . LYS B 1 300 ? -27.486 -66.286 12.016 1.00 27.41 591 LYS B N 1
ATOM 4457 C CA . LYS B 1 300 ? -26.630 -67.057 11.112 1.00 30.53 591 LYS B CA 1
ATOM 4458 C C . LYS B 1 300 ? -27.455 -67.863 10.116 1.00 36.86 591 LYS B C 1
ATOM 4459 O O . LYS B 1 300 ? -28.579 -68.272 10.413 1.00 39.92 591 LYS B O 1
ATOM 4461 N N . GLU C 2 1 ? -27.222 -46.748 -7.396 1.00 37.33 557 GLU C N 1
ATOM 4462 C CA . GLU C 2 1 ? -27.135 -46.226 -8.756 1.00 36.81 557 GLU C CA 1
ATOM 4463 C C . GLU C 2 1 ? -26.062 -46.968 -9.552 1.00 31.15 557 GLU C C 1
ATOM 4464 O O . GLU C 2 1 ? -25.151 -47.562 -8.970 1.00 32.37 557 GLU C O 1
ATOM 4470 N N . PRO C 2 2 ? -26.178 -46.948 -10.889 1.00 24.55 558 PRO C N 1
ATOM 4471 C CA . PRO C 2 2 ? -25.233 -47.651 -11.761 1.00 20.44 558 PRO C CA 1
ATOM 4472 C C . PRO C 2 2 ? -23.811 -47.164 -11.544 1.00 15.40 558 PRO C C 1
ATOM 4473 O O . PRO C 2 2 ? -23.573 -45.952 -11.509 1.00 15.05 558 PRO C O 1
ATOM 4477 N N . GLU C 2 3 ? -22.880 -48.101 -11.410 1.00 13.70 559 GLU C N 1
ATOM 4478 C CA . GLU C 2 3 ? -21.492 -47.760 -11.147 1.00 13.45 559 GLU C CA 1
ATOM 4479 C C . GLU C 2 3 ? -20.779 -47.311 -12.415 1.00 13.06 559 GLU C C 1
ATOM 4480 O O . GLU C 2 3 ? -19.701 -46.731 -12.344 1.00 11.80 559 GLU C O 1
ATOM 4486 N N . GLU C 2 4 ? -21.364 -47.592 -13.574 1.00 11.27 560 GLU C N 1
ATOM 4487 C CA . GLU C 2 4 ? -20.709 -47.218 -14.823 1.00 10.38 560 GLU C CA 1
ATOM 4488 C C . GLU C 2 4 ? -20.778 -45.721 -15.072 1.00 9.55 560 GLU C C 1
ATOM 4489 O O . GLU C 2 4 ? -21.698 -45.051 -14.615 1.00 12.27 560 GLU C O 1
ATOM 4495 N N . PRO C 2 5 ? -19.790 -45.186 -15.807 1.00 5.53 561 PRO C N 1
ATOM 4496 C CA . PRO C 2 5 ? -19.898 -43.789 -16.263 1.00 7.26 561 PRO C CA 1
ATOM 4497 C C . PRO C 2 5 ? -21.175 -43.588 -17.065 1.00 8.04 561 PRO C C 1
ATOM 4498 O O . PRO C 2 5 ? -21.721 -44.541 -17.624 1.00 8.26 561 PRO C O 1
ATOM 4502 N N . GLU C 2 6 ? -21.644 -42.348 -17.120 1.00 8.48 562 GLU C N 1
ATOM 4503 C CA . GLU C 2 6 ? -22.901 -42.043 -17.797 1.00 6.80 562 GLU C CA 1
ATOM 4504 C C . GLU C 2 6 ? -22.919 -42.528 -19.245 1.00 8.80 562 GLU C C 1
ATOM 4505 O O . GLU C 2 6 ? -23.915 -43.096 -19.724 1.00 8.85 562 GLU C O 1
ATOM 4511 N N . ALA C 2 7 ? -21.811 -42.322 -19.945 1.00 7.75 563 ALA C N 1
ATOM 4512 C CA . ALA C 2 7 ? -21.734 -42.715 -21.351 1.00 8.94 563 ALA C CA 1
ATOM 4513 C C . ALA C 2 7 ? -21.939 -44.218 -21.542 1.00 10.20 563 ALA C C 1
ATOM 4514 O O . ALA C 2 7 ? -22.327 -44.661 -22.634 1.00 14.78 563 ALA C O 1
ATOM 4516 N N . ASP C 2 8 ? -21.679 -44.994 -20.488 1.00 9.04 564 ASP C N 1
ATOM 4517 C CA . ASP C 2 8 ? -21.778 -46.449 -20.552 1.00 8.53 564 ASP C CA 1
ATOM 4518 C C . ASP C 2 8 ? -23.073 -47.009 -19.965 1.00 13.79 564 ASP C C 1
ATOM 4519 O O . ASP C 2 8 ? -23.260 -48.230 -19.933 1.00 14.18 564 ASP C O 1
ATOM 4524 N N . GLN C 2 9 ? -23.961 -46.137 -19.498 1.00 11.74 565 GLN C N 1
ATOM 4525 C CA . GLN C 2 9 ? -25.201 -46.615 -18.888 1.00 13.88 565 GLN C CA 1
ATOM 4526 C C . GLN C 2 9 ? -26.271 -46.826 -19.932 1.00 15.38 565 GLN C C 1
ATOM 4527 O O . GLN C 2 9 ? -26.431 -46.010 -20.834 1.00 16.91 565 GLN C O 1
ATOM 4533 N N . HIS C 2 10 ? -27.002 -47.930 -19.803 1.00 19.99 566 HIS C N 1
ATOM 4534 C CA . HIS C 2 10 ? -28.062 -48.256 -20.749 1.00 30.78 566 HIS C CA 1
ATOM 4535 C C . HIS C 2 10 ? -29.278 -48.841 -20.038 1.00 36.20 566 HIS C C 1
ATOM 4536 O O . HIS C 2 10 ? -30.412 -48.446 -20.311 1.00 40.59 566 HIS C O 1
ATOM 4543 N N . GLU D 2 1 ? -8.848 -30.086 9.193 1.00 45.03 557 GLU D N 1
ATOM 4544 C CA . GLU D 2 1 ? -9.375 -30.251 10.543 1.00 40.96 557 GLU D CA 1
ATOM 4545 C C . GLU D 2 1 ? -8.696 -31.411 11.268 1.00 34.45 557 GLU D C 1
ATOM 4546 O O . GLU D 2 1 ? -8.202 -32.342 10.634 1.00 34.05 557 GLU D O 1
ATOM 4552 N N . PRO D 2 2 ? -8.677 -31.357 12.608 1.00 28.40 558 PRO D N 1
ATOM 4553 C CA . PRO D 2 2 ? -8.062 -32.379 13.463 1.00 24.70 558 PRO D CA 1
ATOM 4554 C C . PRO D 2 2 ? -8.703 -33.748 13.255 1.00 18.49 558 PRO D C 1
ATOM 4555 O O . PRO D 2 2 ? -9.930 -33.845 13.206 1.00 18.75 558 PRO D O 1
ATOM 4559 N N . GLU D 2 3 ? -7.887 -34.787 13.134 1.00 18.99 559 GLU D N 1
ATOM 4560 C CA . GLU D 2 3 ? -8.410 -36.128 12.889 1.00 20.51 559 GLU D CA 1
ATOM 4561 C C . GLU D 2 3 ? -8.934 -36.781 14.166 1.00 16.33 559 GLU D C 1
ATOM 4562 O O . GLU D 2 3 ? -9.644 -37.783 14.110 1.00 15.37 559 GLU D O 1
ATOM 4568 N N . GLU D 2 4 ? -8.577 -36.223 15.315 1.00 14.38 560 GLU D N 1
ATOM 4569 C CA . GLU D 2 4 ? -8.997 -36.813 16.580 1.00 15.27 560 GLU D CA 1
ATOM 4570 C C . GLU D 2 4 ? -10.485 -36.562 16.814 1.00 14.35 560 GLU D C 1
ATOM 4571 O O . GLU D 2 4 ? -11.046 -35.574 16.329 1.00 14.38 560 GLU D O 1
ATOM 4577 N N . PRO D 2 5 ? -11.134 -37.467 17.555 1.00 11.22 561 PRO D N 1
ATOM 4578 C CA . PRO D 2 5 ? -12.501 -37.217 18.024 1.00 10.77 561 PRO D CA 1
ATOM 4579 C C . PRO D 2 5 ? -12.547 -35.929 18.831 1.00 10.33 561 PRO D C 1
ATOM 4580 O O . PRO D 2 5 ? -11.536 -35.513 19.406 1.00 12.65 561 PRO D O 1
ATOM 4584 N N . GLU D 2 6 ? -13.720 -35.311 18.882 1.00 11.62 562 GLU D N 1
ATOM 4585 C CA . GLU D 2 6 ? -13.883 -34.029 19.546 1.00 11.22 562 GLU D CA 1
ATOM 4586 C C . GLU D 2 6 ? -13.412 -34.064 20.993 1.00 12.39 562 GLU D C 1
ATOM 4587 O O . GLU D 2 6 ? -12.762 -33.123 21.464 1.00 13.49 562 GLU D O 1
ATOM 4593 N N . ALA D 2 7 ? -13.743 -35.145 21.697 1.00 12.89 563 ALA D N 1
ATOM 4594 C CA . ALA D 2 7 ? -13.373 -35.278 23.104 1.00 12.50 563 ALA D CA 1
ATOM 4595 C C . ALA D 2 7 ? -11.858 -35.245 23.300 1.00 17.19 563 ALA D C 1
ATOM 4596 O O . ALA D 2 7 ? -11.375 -34.924 24.390 1.00 21.94 563 ALA D O 1
ATOM 4598 N N . ASP D 2 8 ? -11.109 -35.567 22.248 1.00 12.22 564 ASP D N 1
ATOM 4599 C CA . ASP D 2 8 ? -9.648 -35.626 22.344 1.00 12.05 564 ASP D CA 1
ATOM 4600 C C . ASP D 2 8 ? -8.951 -34.384 21.782 1.00 17.56 564 ASP D C 1
ATOM 4601 O O . ASP D 2 8 ? -7.717 -34.318 21.766 1.00 20.31 564 ASP D O 1
ATOM 4606 N N . GLN D 2 9 ? -9.727 -33.409 21.315 1.00 17.25 565 GLN D N 1
ATOM 4607 C CA . GLN D 2 9 ? -9.138 -32.212 20.715 1.00 20.00 565 GLN D CA 1
ATOM 4608 C C . GLN D 2 9 ? -8.836 -31.122 21.734 1.00 26.63 565 GLN D C 1
ATOM 4609 O O . GLN D 2 9 ? -9.645 -30.849 22.624 1.00 24.54 565 GLN D O 1
ATOM 4615 N N . HIS D 2 10 ? -7.676 -30.488 21.576 1.00 34.57 566 HIS D N 1
ATOM 4616 C CA . HIS D 2 10 ? -7.234 -29.431 22.481 1.00 41.26 566 HIS D CA 1
ATOM 4617 C C . HIS D 2 10 ? -6.593 -28.286 21.707 1.00 44.97 566 HIS D C 1
ATOM 4618 O O . HIS D 2 10 ? -6.531 -27.159 22.195 1.00 50.86 566 HIS D O 1
#

Foldseek 3Di:
DKKKWWAWFPLPAFFFWIWIADPVVRDIDTFQTHPAGFFQWEWDQAPQWIKTAWGDRRDFTFQWIWIARPVVSDIDTFDGEPARFGLWYWDDAPRKIKTAWHQRPPATFQWMWIAHPVVSDIDTFDGEPARFHNWYWDDFPRKIKIAWHAGPVVRWTAQWMWIAHPVVSDIGTFDGHPDGFRQWAWEAAPQKIKTAWHATVLRTFQWMWIAHPVVSDIDTFDGEPAGFGQWYWYDDPQKIKTAWHQNSPDTGFWIWIAHVVVSDIGIRPDTDPGGGGRIYMYMGDD/DKKKWWAWFPLPAFDFWIWIADPVVRDIDTFQTHPAGFFQWEWDQAPQWIKTAWGDRRDFTFQWIWIARPVVRDIDTFDGEPARFGLWYWDDAPRKIKTAWHQRPPATFQWMWIAHPVVSDIDTFDGEPARFHNWYWDDFPRKIKTAWHAGVVVRWTAQWMWIAHPVVRDIDTFDGHPDGFRQWAWEDAPQKIKTAWHATVLRTFQWMWIAHPVVSDIDTFDGEPAGFGQWYWYDDPQKIKTAWHQRSDDTGFWMWIAHPVVSDIGIRPDGHPGGGGRIYMDMGDD/DDPDDPVPDD/DDPDDPVPDD

Sequence (592 aa):
PKLMVVVGGQAPKAIRSVECCYDFKEERWHQVAEELPSRRCRAGMVYMAGLVFAVGGFNGSLRVRTVDSYDPVKDQWTSVANMRDRRSTLGAAVLNGLLYAVGGFDGSSTGLSSVEAYNIKSNEWFHVAPMNTTRRSSVGVGVVGGLLYAVGGYDVASRQCLSTVEECYNATTNEWTTYIAEEMSTRRSGAGVGVLNNLLYAVGGHDGPLVRKSVEVVYDPTTNAWRQVADMNMCCRRRNAGVCAVNGLLYVVGGDDGSCNLASVEYYNPTTDKWTVVSSCCMSTGRSYYAGVTVIDKPKLMVVVGGQAPKAIRSVECCYDFKEERWHQVAEELPSRRCRAGMVYMAGLVFAVGGFNGSLRVRTVDSYDPVKDQQWTSVANMRDRRSTLGAAVLNGLLYAVGGFDGSSTGLSSVEAYNIKSNEWFHVAPMNTTRRSSVGVGVVGGLLYAVGGYDVASRQCLSTVECYNATTNEWTTYIAEEMSTRRSGAGVGVLNNLLYAVGGHDGPLVRKSVEVYDPTTNAWRQVADMNMCCRRRNAGVCAVNGLLYVVGGDDDGSCNLASVEYYNPTTDKWTVVSSCCMSTGRSSYYAGVTVIDKEPEEPEADQHEPEEPEADQH

B-factor: mean 15.61, std 8.03, range [4.29, 68.71]

GO terms:
  GO:0015629 actin cytoskeleton (C, IDA)
  GO:0003779 actin binding (F, IDA)
  GO:1990756 ubiquitin-like ligase-substrate adaptor activity (F, IDA)
  GO:0005829 cytosol (C, TAS)
  GO:0042802 identical protein binding (F, IPI)
  GO:0005515 protein binding (F, IPI)

CATH classification: 2.120.10.80

InterPro domains:
  IPR000210 BTB/POZ domain [PF00651] (46-152)
  IPR000210 BTB/POZ domain [PS50097] (56-123)
  IPR000210 BTB/POZ domain [SM00225] (56-153)
  IPR006652 Kelch repeat type 1 [PF01344] (308-340)
  IPR006652 Kelch repeat type 1 [PF01344] (342-387)
  IPR006652 Kelch repeat type 1 [PF01344] (389-434)
  IPR006652 Kelch repeat type 1 [PF01344] (436-483)
  IPR006652 Kelch repeat type 1 [PF01344] (485-530)
  IPR006652 Kelch repeat type 1 [PF01344] (532-576)
  IPR006652 Kelch repeat type 1 [SM00612] (308-353)
  IPR006652 Kelch repeat type 1 [SM00612] (354-400)
  IPR006652 Kelch repeat type 1 [SM00612] (401-447)
  IPR006652 Kelch repeat type 1 [SM00612] (448-496)
  IPR006652 Kelch repeat type 1 [SM00612] (497-543)
  IPR006652 Kelch repeat type 1 [SM00612] (544-591)
  IPR011333 SKP1/BTB/POZ domain superfamily [G3DSA:3.30.710.10] (25-154)
  IPR011333 SKP1/BTB/POZ domain superfamily [SSF54695] (35-151)
  IPR011705 BTB/Kelch-associated [PF07707] (158-260)
  IPR011705 BTB/Kelch-associated [SM00875] (158-260)
  IPR015915 Kelch-type beta-propeller [G3DSA:2.120.10.80] (292-593)

Organism: Homo sapiens (NCBI:txid9606)

Nearest PDB structures (foldseek):
  2xn4-assembly2_B  TM=9.985E-01  e=5.030E-52  Homo sapiens
  4ch9-assembly1_B  TM=9.970E-01  e=2.604E-48  Homo sapiens
  6hrl-assembly2_B  TM=9.731E-01  e=4.787E-35  Homo sapiens
  6n3h-assembly1_A  TM=9.364E-01  e=9.816E-24  Homo sapiens
  3ii7-assembly1_A  TM=8.808E-01  e=4.716E-24  Homo sapiens

Solvent-accessible surface area: 22569 Å² total; per-residue (Å²): 142,87,32,2,2,0,7,0,0,22,24,111,56,7,37,57,27,0,1,10,17,40,49,101,96,114,146,36,83,100,45,26,87,4,23,18,27,27,3,16,20,4,20,10,70,14,75,39,42,0,2,8,0,3,0,4,16,25,30,36,3,12,75,23,2,20,12,7,41,36,141,90,63,101,32,84,42,22,26,44,4,86,36,68,0,1,12,11,5,14,9,46,6,115,48,41,0,4,0,0,0,0,6,47,16,93,59,0,16,24,27,0,0,0,6,49,66,124,56,74,106,14,83,92,24,19,80,8,79,20,98,0,0,7,9,8,18,7,43,11,74,45,51,0,3,0,0,0,0,18,15,40,86,51,177,73,8,16,22,28,0,0,17,5,51,36,133,85,73,95,14,71,108,26,27,106,10,86,39,92,0,0,5,8,5,17,7,44,11,106,114,36,0,3,0,2,0,0,4,40,32,124,114,23,38,81,19,0,1,2,5,43,43,123,89,77,50,34,151,102,24,27,74,4,74,50,38,1,25,21,13,8,19,10,39,10,98,38,34,0,19,0,2,0,0,8,56,41,109,76,49,24,30,18,0,0,56,6,43,48,127,77,68,138,20,59,65,21,117,33,62,10,89,59,15,3,0,24,14,6,15,16,25,5,78,78,137,86,32,2,2,0,8,0,0,21,27,95,82,7,37,54,28,0,0,10,16,38,44,98,97,112,148,38,83,101,44,27,86,4,23,17,28,28,2,15,21,3,20,10,71,15,74,40,44,0,2,8,0,3,0,4,14,24,29,35,3,12,76,24,2,21,9,8,40,37,141,93,63,103,32,86,42,22,27,44,3,80,37,69,0,1,12,10,6,12,9,46,5,120,48,41,0,5,0,0,0,0,6,44,16,92,61,1,20,33,28,0,0,0,6,49,64,122,57,75,103,13,83,94,24,17,84,8,87,17,100,0,0,8,10,8,18,7,43,11,74,45,51,0,3,0,0,0,0,22,14,52,75,52,89,73,8,14,21,29,0,0,11,5,54,37,132,85,73,91,9,67,112,29,28,106,10,86,38,97,0,0,6,8,4,17,8,41,12,102,113,34,0,3,0,2,0,0,4,41,32,124,112,25,38,80,20,0,0,2,5,43,41,125,91,75,49,34,152,100,22,27,72,4,74,50,37,1,28,20,12,8,20,12,39,10,99,39,36,0,20,0,2,0,0,9,56,47,95,77,47,23,28,23,1,0,58,6,42,46,126,76,67,138,19,58,65,20,124,33,70,5,90,59,12,3,0,23,13,5,14,15,25,6,80,78,123,77,114,84,8,8,9,28,48,213,121,71,95,75,9,8,10,39,51,218

Secondary structure (DSSP, 8-state):
-EEEEEE--BSSSBB--EEEEETTTTEEEE-SPPSS-BBS-EEEEETTEEEEE--B-SSSB---EEEEETTTTEEEEEPPPSS--BS-EEEEETTEEEEE--B-SSSB---EEEEETTTTEEEEEPPPSS--BS-EEEEETTEEEEE--EETTTTEE---EEEEETTTTEEEE-PPPSS--BT-EEEEETTEEEEE--EETTEE---EEEEETTTTEEEE-PPPSS--BS-EEEEETTEEEEE--B-SSSB---EEEEETTTTEEEE-SSPPSS--BS-EEEEEE-/-EEEEEE--BSSSBB--EEEEETTTTEEEEESPPSS-BBS-EEEEETTEEEEE--B-SSSB---EEEEETTTTEEEEEPPPSS--BS-EEEEETTEEEEE--B-SSSB---EEEEETTTTEEEEEPPPSS--BS-EEEEETTEEEEE--EETTTTEE---EEEEETTTTEEEE-PPPSS--BS-EEEEETTEEEEE--EETTEE---EEEEETTTTEEEE-PPPSS--BS-EEEEETTEEEEE--B-SSSB---EEEEETTTTEEEE-SSPPSS--BS-EEEEEE-/---S-GGG--/--SS-GGG--

Radius of gyration: 26.86 Å; Cα contacts (8 Å, |Δi|>4): 2019; chains: 4; bounding box: 61×60×79 Å